Protein AF-G2QEZ2-F1 (afdb_monomer_lite)

Structure (mmCIF, N/CA/C/O backbone):
data_AF-G2QEZ2-F1
#
_entry.id   AF-G2QEZ2-F1
#
loop_
_atom_site.group_PDB
_atom_site.id
_atom_site.type_symbol
_atom_site.label_atom_id
_atom_site.label_alt_id
_atom_site.label_comp_id
_atom_site.label_asym_id
_atom_site.label_entity_id
_atom_site.label_seq_id
_atom_site.pdbx_PDB_ins_code
_atom_site.Cartn_x
_atom_site.Cartn_y
_atom_site.Cartn_z
_atom_site.occupancy
_atom_site.B_iso_or_equiv
_atom_site.auth_seq_id
_atom_site.auth_comp_id
_atom_site.auth_asym_id
_atom_site.auth_atom_id
_atom_site.pdbx_PDB_model_num
ATOM 1 N N . MET A 1 1 ? -29.108 -16.061 47.391 1.00 43.34 1 MET A N 1
ATOM 2 C CA . MET A 1 1 ? -30.111 -15.386 48.243 1.00 43.34 1 MET A CA 1
ATOM 3 C C . MET A 1 1 ? -30.944 -14.526 47.321 1.00 43.34 1 MET A C 1
ATOM 5 O O . MET A 1 1 ? -30.366 -13.922 46.434 1.00 43.34 1 MET A O 1
ATOM 9 N N . GLN A 1 2 ? -32.266 -14.633 47.407 1.00 54.19 2 GLN A N 1
ATOM 10 C CA . GLN A 1 2 ? -33.193 -14.166 46.378 1.00 54.19 2 GLN A CA 1
ATOM 11 C C . GLN A 1 2 ? -33.309 -12.636 46.415 1.00 54.19 2 GLN A C 1
ATOM 13 O O . GLN A 1 2 ? -33.721 -12.092 47.434 1.00 54.19 2 GLN A O 1
ATOM 18 N N . ASP A 1 3 ? -33.027 -11.949 45.302 1.00 60.62 3 ASP A N 1
ATOM 19 C CA . ASP A 1 3 ? -33.251 -10.496 45.131 1.00 60.62 3 ASP A CA 1
ATOM 20 C C . ASP A 1 3 ? -34.668 -10.057 45.558 1.00 60.62 3 ASP A C 1
ATOM 22 O O . ASP A 1 3 ? -34.903 -8.901 45.908 1.00 60.62 3 ASP A O 1
ATOM 26 N N . GLY A 1 4 ? -35.628 -10.990 45.531 1.00 68.69 4 GLY A N 1
ATOM 27 C CA . GLY A 1 4 ? -37.002 -10.792 45.985 1.00 68.69 4 GLY A CA 1
ATOM 28 C C . GLY A 1 4 ? -37.130 -10.430 47.468 1.00 68.69 4 GLY A C 1
ATOM 29 O O . GLY A 1 4 ? -37.924 -9.548 47.790 1.00 68.69 4 GLY A O 1
ATOM 30 N N . ASP A 1 5 ? -36.320 -11.026 48.347 1.00 79.94 5 ASP A N 1
ATOM 31 C CA . ASP A 1 5 ? -36.409 -10.790 49.797 1.00 79.94 5 ASP A CA 1
ATOM 32 C C . ASP A 1 5 ? -35.942 -9.372 50.152 1.00 79.94 5 ASP A C 1
ATOM 34 O O . ASP A 1 5 ? -36.583 -8.662 50.927 1.00 79.94 5 ASP A O 1
ATOM 38 N N . MET A 1 6 ? -34.863 -8.906 49.516 1.00 83.38 6 MET A N 1
ATOM 39 C CA . MET A 1 6 ? -34.326 -7.558 49.741 1.00 83.38 6 MET A CA 1
ATOM 40 C C . MET A 1 6 ? -35.230 -6.472 49.144 1.00 83.38 6 MET A C 1
ATOM 42 O O . MET A 1 6 ? -35.396 -5.405 49.740 1.00 83.38 6 MET A O 1
ATOM 46 N N . LYS A 1 7 ? -35.881 -6.750 48.003 1.00 82.94 7 LYS A N 1
ATOM 47 C CA . LYS A 1 7 ? -36.913 -5.868 47.430 1.00 82.94 7 LYS A CA 1
ATOM 48 C C . LYS A 1 7 ? -38.127 -5.731 48.350 1.00 82.94 7 LYS A C 1
ATOM 50 O O . LYS A 1 7 ? -38.628 -4.619 48.512 1.00 82.94 7 LYS A O 1
ATOM 55 N N . ALA A 1 8 ? -38.589 -6.833 48.945 1.00 84.56 8 ALA A N 1
ATOM 56 C CA . ALA A 1 8 ? -39.688 -6.817 49.909 1.00 84.56 8 ALA A CA 1
ATOM 57 C C . ALA A 1 8 ? -39.310 -6.007 51.158 1.00 84.56 8 ALA A C 1
ATOM 59 O O . ALA A 1 8 ? -40.037 -5.092 51.535 1.00 84.56 8 ALA A O 1
ATOM 60 N N . GLN A 1 9 ? -38.112 -6.233 51.705 1.00 85.19 9 GLN A N 1
ATOM 61 C CA . GLN A 1 9 ? -37.625 -5.503 52.876 1.00 85.19 9 GLN A CA 1
ATOM 62 C C . GLN A 1 9 ? -37.554 -3.984 52.650 1.00 85.19 9 GLN A C 1
ATOM 64 O O . GLN A 1 9 ? -37.957 -3.202 53.513 1.00 85.19 9 GLN A O 1
ATOM 69 N N . LEU A 1 10 ? -37.069 -3.550 51.481 1.00 84.38 10 LEU A N 1
ATOM 70 C CA . LEU A 1 10 ? -37.042 -2.132 51.112 1.00 84.38 10 LEU A CA 1
ATOM 71 C C . LEU A 1 10 ? -38.445 -1.538 50.966 1.00 84.38 10 LEU A C 1
ATOM 73 O O . LEU A 1 10 ? -38.650 -0.370 51.301 1.00 84.38 10 LEU A O 1
ATOM 77 N N . LYS A 1 11 ? -39.405 -2.317 50.460 1.00 85.06 11 LYS A N 1
ATOM 78 C CA . LYS A 1 11 ? -40.802 -1.892 50.348 1.00 85.06 11 LYS A CA 1
ATOM 79 C C . LYS A 1 11 ? -41.425 -1.701 51.733 1.00 85.06 11 LYS A C 1
ATOM 81 O O . LYS A 1 11 ? -41.984 -0.637 51.987 1.00 85.06 11 LYS A O 1
ATOM 86 N N . ASP A 1 12 ? -41.221 -2.647 52.643 1.00 86.19 12 ASP A N 1
ATOM 87 C CA . ASP A 1 12 ? -41.735 -2.575 54.015 1.00 86.19 12 ASP A CA 1
ATOM 88 C C . ASP A 1 12 ? -41.162 -1.371 54.775 1.00 86.19 12 ASP A C 1
ATOM 90 O O . ASP A 1 12 ? -41.881 -0.669 55.489 1.00 86.19 12 ASP A O 1
ATOM 94 N N . TRP A 1 13 ? -39.873 -1.066 54.581 1.00 85.25 13 TRP A N 1
ATOM 95 C CA . TRP A 1 13 ? -39.241 0.120 55.168 1.00 85.25 13 TRP A CA 1
ATOM 96 C C . TRP A 1 13 ? -39.758 1.437 54.588 1.00 85.25 13 TRP A C 1
ATOM 98 O O . TRP A 1 13 ? -39.823 2.430 55.317 1.00 85.25 13 TRP A O 1
ATOM 108 N N . ARG A 1 14 ? -40.134 1.459 53.302 1.00 82.81 14 ARG A N 1
ATOM 109 C CA . ARG A 1 14 ? -40.788 2.620 52.674 1.00 82.81 14 ARG A CA 1
ATOM 110 C C . ARG A 1 14 ? -42.190 2.835 53.236 1.00 82.81 14 ARG A C 1
ATOM 112 O O . ARG A 1 14 ? -42.539 3.973 53.521 1.00 82.81 14 ARG A O 1
ATOM 119 N N . GLU A 1 15 ? -42.967 1.769 53.408 1.00 83.25 15 GLU A N 1
ATOM 120 C CA . GLU A 1 15 ? -44.344 1.839 53.921 1.00 83.25 15 GLU A CA 1
ATOM 121 C C . GLU A 1 15 ? -44.393 2.163 55.422 1.00 83.25 15 GLU A C 1
ATOM 123 O O . GLU A 1 15 ? -45.260 2.912 55.869 1.00 83.25 15 GLU A O 1
ATOM 128 N N . SER A 1 16 ? -43.419 1.669 56.190 1.00 83.31 16 SER A N 1
ATOM 129 C CA . SER A 1 16 ? -43.324 1.880 57.642 1.00 83.31 16 SER A CA 1
ATOM 130 C C . SER A 1 16 ? -42.579 3.164 58.037 1.00 83.31 16 SER A C 1
ATOM 132 O O . SER A 1 16 ? -42.371 3.402 59.222 1.00 83.31 16 SER A O 1
ATOM 134 N N . ASN A 1 17 ? -42.147 3.985 57.070 1.00 80.50 17 ASN A N 1
ATOM 135 C CA . ASN A 1 17 ? -41.375 5.224 57.275 1.00 80.50 17 ASN A CA 1
ATOM 136 C C . ASN A 1 17 ? -40.032 5.069 58.023 1.00 80.50 17 ASN A C 1
ATOM 138 O O . ASN A 1 17 ? -39.441 6.058 58.444 1.00 80.50 17 ASN A O 1
ATOM 142 N N . VAL A 1 18 ? -39.488 3.853 58.122 1.00 81.94 18 VAL A N 1
ATOM 143 C CA . VAL A 1 18 ? -38.239 3.565 58.863 1.00 81.94 18 VAL A CA 1
ATOM 144 C C . VAL A 1 18 ? -36.990 3.971 58.068 1.00 81.94 18 VAL A C 1
ATOM 146 O O . VAL A 1 18 ? -35.885 4.026 58.598 1.00 81.94 18 VAL A O 1
ATOM 149 N N . LEU A 1 19 ? -37.135 4.315 56.783 1.00 77.81 19 LEU A N 1
ATOM 150 C CA . LEU A 1 19 ? -36.011 4.741 55.941 1.00 77.81 19 LEU A CA 1
ATOM 151 C C . LEU A 1 19 ? -35.242 5.961 56.470 1.00 77.81 19 LEU A C 1
ATOM 153 O O . LEU A 1 19 ? -34.079 6.120 56.095 1.00 77.81 19 LEU A O 1
ATOM 157 N N . ALA A 1 20 ? -35.864 6.808 57.295 1.00 78.00 20 ALA A N 1
ATOM 158 C CA . ALA A 1 20 ? -35.221 7.981 57.889 1.00 78.00 20 ALA A CA 1
ATOM 159 C C . ALA A 1 20 ? -34.179 7.621 58.960 1.00 78.00 20 ALA A C 1
ATOM 161 O O . ALA A 1 20 ? -33.207 8.351 59.135 1.00 78.00 20 ALA A O 1
ATOM 162 N N . GLU A 1 21 ? -34.327 6.459 59.597 1.00 81.94 21 GLU A N 1
ATOM 163 C CA . GLU A 1 21 ? -33.418 5.964 60.638 1.00 81.94 21 GLU A CA 1
ATOM 164 C C . GLU A 1 21 ? -32.119 5.380 60.057 1.00 81.94 21 GLU A C 1
ATOM 166 O O . GLU A 1 21 ? -31.117 5.210 60.756 1.00 81.94 21 GLU A O 1
ATOM 171 N N . PHE A 1 22 ? -32.105 5.060 58.759 1.00 83.75 22 PHE A N 1
ATOM 172 C CA . PHE A 1 22 ? -30.959 4.428 58.115 1.00 83.75 22 PHE A CA 1
ATOM 173 C C . PHE A 1 22 ? -30.033 5.438 57.445 1.00 83.75 22 PHE A C 1
ATOM 175 O O . PHE A 1 22 ? -30.436 6.289 56.648 1.00 83.75 22 PHE A O 1
ATOM 182 N N . SER A 1 23 ? -28.732 5.262 57.679 1.00 86.44 23 SER A N 1
ATOM 183 C CA . SER A 1 23 ? -27.712 6.026 56.970 1.00 86.44 23 SER A CA 1
ATOM 184 C C . SER A 1 23 ? -27.748 5.745 55.460 1.00 86.44 23 SER A C 1
ATOM 186 O O . SER A 1 23 ? -28.089 4.654 54.993 1.00 86.44 23 SER A O 1
ATOM 188 N N . GLN A 1 24 ? -27.356 6.743 54.667 1.00 85.62 24 GLN A N 1
ATOM 189 C CA . GLN A 1 24 ? -27.333 6.643 53.203 1.00 85.62 24 GLN A CA 1
ATOM 190 C C . GLN A 1 24 ? -26.488 5.463 52.664 1.00 85.62 24 GLN A C 1
ATOM 192 O O . GLN A 1 24 ? -26.945 4.826 51.716 1.00 85.62 24 GLN A O 1
ATOM 197 N N . PRO A 1 25 ? -25.321 5.096 53.244 1.00 88.56 25 PRO A N 1
ATOM 198 C CA . PRO A 1 25 ? -24.577 3.900 52.832 1.00 88.56 25 PRO A CA 1
ATOM 199 C C . PRO A 1 25 ? -25.342 2.591 53.029 1.00 88.56 25 PRO A C 1
ATOM 201 O O . PRO A 1 25 ? -25.312 1.734 52.151 1.00 88.56 25 PRO A O 1
ATOM 204 N N . VAL A 1 26 ? -26.068 2.444 54.143 1.00 87.88 26 VAL A N 1
ATOM 205 C CA . VAL A 1 26 ? -26.865 1.236 54.409 1.00 87.88 26 VAL A CA 1
ATOM 206 C C . VAL A 1 26 ? -27.989 1.121 53.384 1.00 87.88 26 VAL A C 1
ATOM 208 O O . VAL A 1 26 ? -28.164 0.067 52.779 1.00 87.88 26 VAL A O 1
ATOM 211 N N . ARG A 1 27 ? -28.682 2.229 53.103 1.00 86.94 27 ARG A N 1
ATOM 212 C CA . ARG A 1 27 ? -29.719 2.275 52.063 1.00 86.94 27 ARG A CA 1
ATOM 213 C C . ARG A 1 27 ? -29.167 1.910 50.683 1.00 86.94 27 ARG A C 1
ATOM 215 O O . ARG A 1 27 ? -29.794 1.134 49.974 1.00 86.94 27 ARG A O 1
ATOM 222 N N . ALA A 1 28 ? -27.981 2.408 50.329 1.00 86.81 28 ALA A N 1
ATOM 223 C CA . ALA A 1 28 ? -27.336 2.077 49.059 1.00 86.81 28 ALA A CA 1
ATOM 224 C C . ALA A 1 28 ? -26.980 0.583 48.946 1.00 86.81 28 ALA A C 1
ATOM 226 O O . ALA A 1 28 ? -27.193 -0.006 47.892 1.00 86.81 28 ALA A O 1
ATOM 227 N N . ILE A 1 29 ? -26.494 -0.048 50.021 1.00 87.62 29 ILE A N 1
ATOM 228 C CA . ILE A 1 29 ? -26.187 -1.489 50.030 1.00 87.62 29 ILE A CA 1
ATOM 229 C C . ILE A 1 29 ? -27.456 -2.323 49.835 1.00 87.62 29 ILE A C 1
ATOM 231 O O . ILE A 1 29 ? -27.451 -3.251 49.031 1.00 87.62 29 ILE A O 1
ATOM 235 N N . TYR A 1 30 ? -28.548 -1.990 50.529 1.00 87.12 30 TYR A N 1
ATOM 236 C CA . TYR A 1 30 ? -29.812 -2.712 50.365 1.00 87.12 30 TYR A CA 1
ATOM 237 C C . TYR A 1 30 ? -30.403 -2.535 48.962 1.00 87.12 30 TYR A C 1
ATOM 239 O O . TYR A 1 30 ? -30.890 -3.506 48.392 1.00 87.12 30 TYR A O 1
ATOM 247 N N . GLU A 1 31 ? -30.319 -1.336 48.375 1.00 87.19 31 GLU A N 1
ATOM 248 C CA . GLU A 1 31 ? -30.736 -1.107 46.982 1.00 87.19 31 GLU A CA 1
ATOM 249 C C . GLU A 1 31 ? -29.891 -1.934 45.998 1.00 87.19 31 GLU A C 1
ATOM 251 O O . GLU A 1 31 ? -30.452 -2.574 45.109 1.00 87.19 31 GLU A O 1
ATOM 256 N N . LEU A 1 32 ? -28.570 -2.020 46.203 1.00 86.81 32 LEU A N 1
ATOM 257 C CA . LEU A 1 32 ? -27.691 -2.863 45.384 1.00 86.81 32 LEU A CA 1
ATOM 258 C C . LEU A 1 32 ? -28.047 -4.348 45.499 1.00 86.81 32 LEU A C 1
ATOM 260 O O . LEU A 1 32 ? -28.179 -5.020 44.482 1.00 86.81 32 LEU A O 1
ATOM 264 N N . LEU A 1 33 ? -28.257 -4.856 46.715 1.00 85.38 33 LEU A N 1
ATOM 265 C CA . LEU A 1 33 ? -28.668 -6.248 46.943 1.00 85.38 33 LEU A CA 1
ATOM 266 C C . LEU A 1 33 ? -30.074 -6.552 46.406 1.00 85.38 33 LEU A C 1
ATOM 268 O O . LEU A 1 33 ? -30.391 -7.701 46.122 1.00 85.38 33 LEU A O 1
ATOM 272 N N . ALA A 1 34 ? -30.913 -5.529 46.255 1.00 83.88 34 ALA A N 1
ATOM 273 C CA . ALA A 1 34 ? -32.205 -5.617 45.590 1.00 83.88 34 ALA A CA 1
ATOM 274 C C . ALA A 1 34 ? -32.098 -5.493 44.056 1.00 83.88 34 ALA A C 1
ATOM 276 O O . ALA A 1 34 ? -33.119 -5.479 43.371 1.00 83.88 34 ALA A O 1
ATOM 277 N N . GLY A 1 35 ? -30.893 -5.385 43.493 1.00 82.81 35 GLY A N 1
ATOM 278 C CA . GLY A 1 35 ? -30.671 -5.259 42.056 1.00 82.81 35 GLY A CA 1
ATOM 279 C C . GLY A 1 35 ? -30.985 -3.877 41.483 1.00 82.81 35 GLY A C 1
ATOM 280 O O . GLY A 1 35 ? -31.282 -3.762 40.295 1.00 82.81 35 GLY A O 1
ATOM 281 N N . ASN A 1 36 ? -30.924 -2.824 42.303 1.00 84.00 36 ASN A N 1
ATOM 282 C CA . ASN A 1 36 ? -30.994 -1.430 41.873 1.00 84.00 36 ASN A CA 1
ATOM 283 C C . ASN A 1 36 ? -29.651 -0.725 42.122 1.00 84.00 36 ASN A C 1
ATOM 285 O O . ASN A 1 36 ? -29.295 -0.399 43.252 1.00 84.00 36 ASN A O 1
ATOM 289 N N . ALA A 1 37 ? -28.913 -0.448 41.047 1.00 81.44 37 ALA A N 1
ATOM 290 C CA . ALA A 1 37 ? -27.608 0.217 41.110 1.00 81.44 37 ALA A CA 1
ATOM 291 C C . ALA A 1 37 ? -27.627 1.704 40.710 1.00 81.44 37 ALA A C 1
ATOM 293 O O . ALA A 1 37 ? -26.570 2.331 40.677 1.00 81.44 37 ALA A O 1
ATOM 294 N N . GLY A 1 38 ? -28.795 2.268 40.389 1.00 81.19 38 GLY A N 1
ATOM 295 C CA . GLY A 1 38 ? -28.909 3.640 39.888 1.00 81.19 38 GLY A CA 1
ATOM 296 C C . GLY A 1 38 ? -29.245 4.648 40.984 1.00 81.19 38 GLY A C 1
ATOM 297 O O . GLY A 1 38 ? -28.376 5.315 41.554 1.00 81.19 38 GLY A O 1
ATOM 298 N N . VAL A 1 39 ? -30.540 4.783 41.264 1.00 83.75 39 VAL A N 1
ATOM 299 C CA . VAL A 1 39 ? -31.073 5.819 42.157 1.00 83.75 39 VAL A CA 1
ATOM 300 C C . VAL A 1 39 ? -31.672 5.177 43.399 1.00 83.75 39 VAL A C 1
ATOM 302 O O . VAL A 1 39 ? -32.589 4.360 43.305 1.00 83.75 39 VAL A O 1
ATOM 305 N N . CYS A 1 40 ? -31.199 5.601 44.570 1.00 82.44 40 CYS A N 1
ATOM 306 C CA . CYS A 1 40 ? -31.846 5.297 45.838 1.00 82.44 40 CYS A CA 1
ATOM 307 C C . CYS A 1 40 ? -33.008 6.279 46.030 1.00 82.44 40 CYS A C 1
ATOM 309 O O . CYS A 1 40 ? -32.796 7.482 46.213 1.00 82.44 40 CYS A O 1
ATOM 311 N N . ALA A 1 41 ? -34.243 5.780 45.944 1.00 80.44 41 ALA A N 1
ATOM 312 C CA . ALA A 1 41 ? -35.429 6.617 46.075 1.00 80.44 41 ALA A CA 1
ATOM 313 C C . ALA A 1 41 ? -35.654 7.039 47.537 1.00 80.44 41 ALA A C 1
ATOM 315 O O . ALA A 1 41 ? -35.578 6.232 48.468 1.00 80.44 41 ALA A O 1
ATOM 316 N N . GLY A 1 42 ? -35.925 8.325 47.730 1.00 80.44 42 GLY A N 1
ATOM 317 C CA . GLY A 1 42 ? -36.367 8.916 48.984 1.00 80.44 42 GLY A CA 1
ATOM 318 C C . GLY A 1 42 ? -37.891 8.973 49.114 1.00 80.44 42 GLY A C 1
ATOM 319 O O . GLY A 1 42 ? -38.628 8.596 48.201 1.00 80.44 42 GLY A O 1
ATOM 320 N N . VAL A 1 43 ? -38.364 9.490 50.248 1.00 80.62 43 VAL A N 1
ATOM 321 C CA . VAL A 1 43 ? -39.789 9.643 50.571 1.00 80.62 43 VAL A CA 1
ATOM 322 C C . VAL A 1 43 ? -40.051 11.107 50.933 1.00 80.62 43 VAL A C 1
ATOM 324 O O . VAL A 1 43 ? -39.464 11.628 51.879 1.00 80.62 43 VAL A O 1
ATOM 327 N N . LYS A 1 44 ? -40.897 11.800 50.152 1.00 72.75 44 LYS A N 1
ATOM 328 C CA . LYS A 1 44 ? -41.135 13.258 50.279 1.00 72.75 44 LYS A CA 1
ATOM 329 C C . LYS A 1 44 ? -42.487 13.640 50.906 1.00 72.75 44 LYS A C 1
ATOM 331 O O . LYS A 1 44 ? -42.575 14.706 51.521 1.00 72.75 44 LYS A O 1
ATOM 336 N N . ASN A 1 45 ? -43.501 12.775 50.796 1.00 75.62 45 ASN A N 1
ATOM 337 C CA . ASN A 1 45 ? -44.895 13.023 51.212 1.00 75.62 45 ASN A CA 1
ATOM 338 C C . ASN A 1 45 ? -45.208 12.517 52.634 1.00 75.62 45 ASN A C 1
ATOM 340 O O . ASN A 1 45 ? -46.286 11.993 52.891 1.00 75.62 45 ASN A O 1
ATOM 344 N N . VAL A 1 46 ? -44.247 12.642 53.546 1.00 77.62 46 VAL A N 1
ATOM 345 C CA . VAL A 1 46 ? -44.318 12.154 54.932 1.00 77.62 46 VAL A CA 1
ATOM 346 C C . VAL A 1 46 ? -43.945 13.283 55.899 1.00 77.62 46 VAL A C 1
ATOM 348 O O . VAL A 1 46 ? -43.382 14.289 55.443 1.00 77.62 46 VAL A O 1
ATOM 351 N N . PRO A 1 47 ? -44.271 13.167 57.205 1.00 77.38 47 PRO A N 1
ATOM 352 C CA . PRO A 1 47 ? -43.850 14.132 58.221 1.00 77.38 47 PRO A CA 1
ATOM 353 C C . PRO A 1 47 ? -42.356 14.451 58.120 1.00 77.38 47 PRO A C 1
ATOM 355 O O . PRO A 1 47 ? -41.572 13.606 57.693 1.00 77.38 47 PRO A O 1
ATOM 358 N N . ILE A 1 48 ? -41.960 15.673 58.489 1.00 72.56 48 ILE A N 1
ATOM 359 C CA . ILE A 1 48 ? -40.602 16.181 58.222 1.00 72.56 48 ILE A CA 1
ATOM 360 C C . ILE A 1 48 ? -39.502 15.306 58.842 1.00 72.56 48 ILE A C 1
ATOM 362 O O . ILE A 1 48 ? -38.432 15.181 58.260 1.00 72.56 48 ILE A O 1
ATOM 366 N N . GLU A 1 49 ? -39.807 14.659 59.967 1.00 73.75 49 GLU A N 1
ATOM 367 C CA . GLU A 1 49 ? -38.957 13.693 60.675 1.00 73.75 49 GLU A CA 1
ATOM 368 C C . GLU A 1 49 ? -38.686 12.412 59.870 1.00 73.75 49 GLU A C 1
ATOM 370 O O . GLU A 1 49 ? -37.619 11.825 59.985 1.00 73.75 49 GLU A O 1
ATOM 375 N N . ASN A 1 50 ? -39.614 12.031 58.990 1.00 79.31 50 ASN A N 1
ATOM 376 C CA . ASN A 1 50 ? -39.543 10.825 58.169 1.00 79.31 50 ASN A CA 1
ATOM 377 C C . ASN A 1 50 ? -39.141 11.123 56.718 1.00 79.31 50 ASN A C 1
ATOM 379 O O . ASN A 1 50 ? -39.088 10.217 55.882 1.00 79.31 50 ASN A O 1
ATOM 383 N N . ARG A 1 51 ? -38.908 12.398 56.374 1.00 79.19 51 ARG A N 1
ATOM 384 C CA . ARG A 1 51 ? -38.558 12.799 55.011 1.00 79.19 51 ARG A CA 1
ATOM 385 C C . ARG A 1 51 ? -37.123 12.398 54.713 1.00 79.19 51 ARG A C 1
ATOM 387 O O . ARG A 1 51 ? -36.199 12.736 55.444 1.00 79.19 51 ARG A O 1
ATOM 394 N N . VAL A 1 52 ? -36.940 11.746 53.572 1.00 82.62 52 VAL A N 1
ATOM 395 C CA . VAL A 1 52 ? -35.627 11.283 53.138 1.00 82.62 52 VAL A CA 1
ATOM 396 C C . VAL A 1 52 ? -35.394 11.659 51.689 1.00 82.62 52 VAL A C 1
ATOM 398 O O . VAL A 1 52 ? -36.243 11.404 50.835 1.00 82.62 52 VAL A O 1
ATOM 401 N N . ASP A 1 53 ? -34.227 12.227 51.400 1.00 83.19 53 ASP A N 1
ATOM 402 C CA . ASP A 1 53 ? -33.862 12.610 50.042 1.00 83.19 53 ASP A CA 1
ATOM 403 C C . ASP A 1 53 ? -33.472 11.403 49.178 1.00 83.19 53 ASP A C 1
ATOM 405 O O . ASP A 1 53 ? -32.919 10.396 49.650 1.00 83.19 53 ASP A O 1
ATOM 409 N N . SER A 1 54 ? -33.778 11.525 47.885 1.00 86.19 54 SER A N 1
ATOM 410 C CA . SER A 1 54 ? -33.282 10.623 46.847 1.00 86.19 54 SER A CA 1
ATOM 411 C C . SER A 1 54 ? -31.863 11.021 46.460 1.00 86.19 54 SER A C 1
ATOM 413 O O . SER A 1 54 ? -31.557 12.210 46.383 1.00 86.19 54 SER A O 1
ATOM 415 N N . PHE A 1 55 ? -31.019 10.043 46.149 1.00 85.88 55 PHE A N 1
ATOM 416 C CA . PHE A 1 55 ? -29.686 10.306 45.611 1.00 85.88 55 PHE A CA 1
ATOM 417 C C . PHE A 1 55 ? -29.269 9.225 44.613 1.00 85.88 55 PHE A C 1
ATOM 419 O O . PHE A 1 55 ? -29.652 8.059 44.740 1.00 85.88 55 PHE A O 1
ATOM 426 N N . THR A 1 56 ? -28.458 9.610 43.631 1.00 86.25 56 THR A N 1
ATOM 427 C CA . THR A 1 56 ? -27.790 8.669 42.725 1.00 86.25 56 THR A CA 1
ATOM 428 C C . THR A 1 56 ? -26.574 8.075 43.428 1.00 86.25 56 THR A C 1
ATOM 430 O O . THR A 1 56 ? -25.770 8.810 44.011 1.00 86.25 56 THR A O 1
ATOM 433 N N . ILE A 1 57 ? -26.430 6.749 43.388 1.00 86.31 57 ILE A N 1
ATOM 434 C CA . ILE A 1 57 ? -25.355 6.036 44.096 1.00 86.31 57 ILE A CA 1
ATOM 435 C C . ILE A 1 57 ? -23.978 6.500 43.591 1.00 86.31 57 ILE A C 1
ATOM 437 O O . ILE A 1 57 ? -23.094 6.789 44.398 1.00 86.31 57 ILE A O 1
ATOM 441 N N . SER A 1 58 ? -23.810 6.657 42.276 1.00 87.19 58 SER A N 1
ATOM 442 C CA . SER A 1 58 ? -22.552 7.104 41.666 1.00 87.19 58 SER A CA 1
ATOM 443 C C . SER A 1 58 ? -22.121 8.492 42.147 1.00 87.19 58 SER A C 1
ATOM 445 O O . SER A 1 58 ? -21.011 8.654 42.654 1.00 87.19 58 SER A O 1
ATOM 447 N N . GLN A 1 59 ? -23.020 9.476 42.077 1.00 86.69 59 GLN A N 1
ATOM 448 C CA . GLN A 1 59 ? -22.753 10.855 42.492 1.00 86.69 59 GLN A CA 1
ATOM 449 C C . GLN A 1 59 ? -22.483 10.959 43.994 1.00 86.69 59 GLN A C 1
ATOM 451 O O . GLN A 1 59 ? -21.569 11.667 44.416 1.00 86.69 59 GLN A O 1
ATOM 456 N N . ARG A 1 60 ? -23.249 10.231 44.820 1.00 87.38 60 ARG A N 1
ATOM 457 C CA . ARG A 1 60 ? -23.119 10.318 46.278 1.00 87.38 60 ARG A CA 1
ATOM 458 C C . ARG A 1 60 ? -21.781 9.788 46.788 1.00 87.38 60 ARG A C 1
ATOM 460 O O . ARG A 1 60 ? -21.236 10.360 47.731 1.00 87.38 60 ARG A O 1
ATOM 467 N N . PHE A 1 61 ? -21.270 8.717 46.184 1.00 88.69 61 PHE A N 1
ATOM 468 C CA . PHE A 1 61 ? -20.008 8.088 46.583 1.00 88.69 61 PHE A CA 1
ATOM 469 C C . PHE A 1 61 ? -18.819 8.477 45.694 1.00 88.69 61 PHE A C 1
ATOM 471 O O . PHE A 1 61 ? -17.729 7.941 45.879 1.00 88.69 61 PHE A O 1
ATOM 478 N N . GLY A 1 62 ? -19.006 9.408 44.749 1.00 87.25 62 GLY A N 1
ATOM 479 C CA . GLY A 1 62 ? -17.947 9.862 43.845 1.00 87.25 62 GLY A CA 1
ATOM 480 C C . GLY A 1 62 ? -17.376 8.732 42.986 1.00 87.25 62 GLY A C 1
ATOM 481 O O . GLY A 1 62 ? -16.162 8.640 42.802 1.00 87.25 62 GLY A O 1
ATOM 482 N N . LEU A 1 63 ? -18.236 7.822 42.525 1.00 90.06 63 LEU A N 1
ATOM 483 C CA . LEU A 1 63 ? -17.826 6.706 41.682 1.00 90.06 63 LEU A CA 1
ATOM 484 C C . LEU A 1 63 ? -17.582 7.200 40.258 1.00 90.06 63 LEU A C 1
ATOM 486 O O . LEU A 1 63 ? -18.378 7.959 39.709 1.00 90.06 63 LEU A O 1
ATOM 490 N N . ASP A 1 64 ? -16.494 6.730 39.651 1.00 89.12 64 ASP A N 1
ATOM 491 C CA . ASP A 1 64 ? -16.301 6.887 38.216 1.00 89.12 64 ASP A CA 1
ATOM 492 C C . ASP A 1 64 ? -17.316 6.027 37.444 1.00 89.12 64 ASP A C 1
ATOM 494 O O . ASP A 1 64 ? -17.959 5.116 37.984 1.00 89.12 64 ASP A O 1
ATOM 498 N N . TRP A 1 65 ? -17.464 6.314 36.152 1.00 90.62 65 TRP A N 1
ATOM 499 C CA . TRP A 1 65 ? -18.418 5.600 35.306 1.00 90.62 65 TRP A CA 1
ATOM 500 C C . TRP A 1 65 ? -18.135 4.089 35.263 1.00 90.62 65 TRP A C 1
ATOM 502 O O . TRP A 1 65 ? -19.072 3.301 35.192 1.00 90.62 65 TRP A O 1
ATOM 512 N N . MET A 1 66 ? -16.865 3.670 35.364 1.00 90.25 66 MET A N 1
ATOM 513 C CA . MET A 1 66 ? -16.477 2.255 35.367 1.00 90.25 66 MET A CA 1
ATOM 514 C C . MET A 1 66 ? -16.950 1.537 36.629 1.00 90.25 66 MET A C 1
ATOM 516 O O . MET A 1 66 ? -17.481 0.431 36.538 1.00 90.25 66 MET A O 1
ATOM 520 N N . ARG A 1 67 ? -16.796 2.151 37.808 1.00 90.88 67 ARG A N 1
ATOM 521 C CA . ARG A 1 67 ? -17.324 1.606 39.065 1.00 90.88 67 ARG A CA 1
ATOM 522 C C . ARG A 1 67 ? -18.846 1.603 39.052 1.00 90.88 67 ARG A C 1
ATOM 524 O O . ARG A 1 67 ? -19.431 0.604 39.457 1.00 90.88 67 ARG A O 1
ATOM 531 N N . SER A 1 68 ? -19.481 2.661 38.543 1.00 89.56 68 SER A N 1
ATOM 532 C CA . SER A 1 68 ? -20.944 2.710 38.409 1.00 89.56 68 SER A CA 1
ATOM 533 C C . SER A 1 68 ? -21.478 1.626 37.455 1.00 89.56 68 SER A C 1
ATOM 535 O O . SER A 1 68 ? -22.439 0.920 37.772 1.00 89.56 68 SER A O 1
ATOM 537 N N . PHE A 1 69 ? -20.813 1.408 36.319 1.00 89.44 69 PHE A N 1
ATOM 538 C CA . PHE A 1 69 ? -21.113 0.303 35.407 1.00 89.44 69 PHE A CA 1
ATOM 539 C C . PHE A 1 69 ? -20.878 -1.061 36.070 1.00 89.44 69 PHE A C 1
ATOM 541 O O . PHE A 1 69 ? -21.711 -1.959 35.954 1.00 89.44 69 PHE A O 1
ATOM 548 N N . GLY A 1 70 ? -19.785 -1.206 36.824 1.00 88.50 70 GLY A N 1
ATOM 549 C CA . GLY A 1 70 ? -19.479 -2.412 37.589 1.00 88.50 70 GLY A CA 1
ATOM 550 C C . GLY A 1 70 ? -20.602 -2.790 38.554 1.00 88.50 70 GLY A C 1
ATOM 551 O O . GLY A 1 70 ? -20.964 -3.960 38.632 1.00 88.50 70 GLY A O 1
ATOM 552 N N . LEU A 1 71 ? -21.229 -1.814 39.220 1.00 88.19 71 LEU A N 1
ATOM 553 C CA . LEU A 1 71 ? -22.383 -2.085 40.082 1.00 88.19 71 LEU A CA 1
ATOM 554 C C . LEU A 1 71 ? -23.539 -2.738 39.309 1.00 88.19 71 LEU A C 1
ATOM 556 O O . LEU A 1 71 ? -24.161 -3.667 39.816 1.00 88.19 71 LEU A O 1
ATOM 560 N N . ARG A 1 72 ? -23.787 -2.329 38.061 1.00 87.06 72 ARG A N 1
ATOM 561 C CA . ARG A 1 72 ? -24.813 -2.954 37.209 1.00 87.06 72 ARG A CA 1
ATOM 562 C C . ARG A 1 72 ? -24.409 -4.353 36.752 1.00 87.06 72 ARG A C 1
ATOM 564 O O . ARG A 1 72 ? -25.198 -5.293 36.812 1.00 87.06 72 ARG A O 1
ATOM 571 N N . LEU A 1 73 ? -23.148 -4.515 36.369 1.00 86.50 73 LEU A N 1
ATOM 572 C CA . LEU A 1 73 ? -22.625 -5.805 35.934 1.00 86.50 73 LEU A CA 1
ATOM 573 C C . LEU A 1 73 ? -22.635 -6.870 37.042 1.00 86.50 73 LEU A C 1
ATOM 575 O O . LEU A 1 73 ? -22.773 -8.047 36.737 1.00 86.50 73 LEU A O 1
ATOM 579 N N . PHE A 1 74 ? -22.452 -6.482 38.306 1.00 85.00 74 PHE A N 1
ATOM 580 C CA . PHE A 1 74 ? -22.373 -7.440 39.414 1.00 85.00 74 PHE A CA 1
ATOM 581 C C . PHE A 1 74 ? -23.675 -7.595 40.193 1.00 85.00 74 PHE A C 1
ATOM 583 O O . PHE A 1 74 ? -23.933 -8.686 40.694 1.00 85.00 74 PHE A O 1
ATOM 590 N N . TYR A 1 75 ? -24.476 -6.532 40.308 1.00 83.06 75 TYR A N 1
ATOM 591 C CA . TYR A 1 75 ? -25.652 -6.532 41.180 1.00 83.06 75 TYR A CA 1
ATOM 592 C C . TYR A 1 75 ? -26.983 -6.443 40.434 1.00 83.06 75 TYR A C 1
ATOM 594 O O . TYR A 1 75 ? -27.992 -6.838 41.001 1.00 83.06 75 TYR A O 1
ATOM 602 N N . THR A 1 76 ? -27.029 -5.951 39.189 1.00 77.75 76 THR A N 1
ATOM 603 C CA . THR A 1 76 ? -28.311 -5.810 38.463 1.00 77.75 76 THR A CA 1
ATOM 604 C C . THR A 1 76 ? -28.558 -6.904 37.431 1.00 77.75 76 THR A C 1
ATOM 606 O O . THR A 1 76 ? -29.704 -7.141 37.058 1.00 77.75 76 THR A O 1
ATOM 609 N N . THR A 1 77 ? -27.516 -7.588 36.952 1.00 69.38 77 THR A N 1
ATOM 610 C CA . THR A 1 77 ? -27.694 -8.802 36.142 1.00 69.38 77 THR A CA 1
ATOM 611 C C . THR A 1 77 ? -28.051 -9.977 37.045 1.00 69.38 77 THR A C 1
ATOM 613 O O . THR A 1 77 ? -27.426 -10.148 38.088 1.00 69.38 77 THR A O 1
ATOM 616 N N . GLY A 1 78 ? -29.033 -10.789 36.641 1.00 67.00 78 GLY A N 1
ATOM 617 C CA . GLY A 1 78 ? -29.462 -11.969 37.400 1.00 67.00 78 GLY A CA 1
ATOM 618 C C . GLY A 1 78 ? -28.378 -13.052 37.538 1.00 67.00 78 GLY A C 1
ATOM 619 O O . GLY A 1 78 ? -27.200 -12.828 37.280 1.00 67.00 78 GLY A O 1
ATOM 620 N N . ALA A 1 79 ? -28.781 -14.276 37.902 1.00 63.94 79 ALA A N 1
ATOM 621 C CA . ALA A 1 79 ? -27.868 -15.389 38.217 1.00 63.94 79 ALA A CA 1
ATOM 622 C C . ALA A 1 79 ? -26.809 -15.710 37.135 1.00 63.94 79 ALA A C 1
ATOM 624 O O . ALA A 1 79 ? -25.773 -16.299 37.444 1.00 63.94 79 ALA A O 1
ATOM 625 N N . THR A 1 80 ? -27.045 -15.317 35.881 1.00 64.50 80 THR A N 1
ATOM 626 C CA . THR A 1 80 ? -26.048 -15.325 34.808 1.00 64.50 80 THR A CA 1
ATOM 627 C C . THR A 1 80 ? -25.733 -13.895 34.386 1.00 64.50 80 THR A C 1
ATOM 629 O O . THR A 1 80 ? -26.605 -13.197 33.867 1.00 64.50 80 THR A O 1
ATOM 632 N N . ALA A 1 81 ? -24.482 -13.471 34.566 1.00 66.88 81 ALA A N 1
ATOM 633 C CA . ALA A 1 81 ? -24.031 -12.153 34.140 1.00 66.88 81 ALA A CA 1
ATOM 634 C C . ALA A 1 81 ? -24.145 -12.011 32.612 1.00 66.88 81 ALA A C 1
ATOM 636 O O . ALA A 1 81 ? -23.385 -12.628 31.861 1.00 66.88 81 ALA A O 1
ATOM 637 N N . ASN A 1 82 ? -25.087 -11.186 32.149 1.00 81.69 82 ASN A N 1
ATOM 638 C CA . ASN A 1 82 ? -25.192 -10.791 30.751 1.00 81.69 82 ASN A CA 1
ATOM 639 C C . ASN A 1 82 ? -24.650 -9.368 30.581 1.00 81.69 82 ASN A C 1
ATOM 641 O O . ASN A 1 82 ? -25.325 -8.379 30.866 1.00 81.69 82 ASN A O 1
ATOM 645 N N . VAL A 1 83 ? -23.420 -9.269 30.075 1.00 85.19 83 VAL A N 1
ATOM 646 C CA . VAL A 1 83 ? -22.741 -7.985 29.842 1.00 85.19 83 VAL A CA 1
ATOM 647 C C . VAL A 1 83 ? -23.572 -7.070 28.931 1.00 85.19 83 VAL A C 1
ATOM 649 O O . VAL A 1 83 ? -23.640 -5.869 29.173 1.00 85.19 83 VAL A O 1
ATOM 652 N N . ALA A 1 84 ? -24.255 -7.620 27.921 1.00 85.00 84 ALA A N 1
ATOM 653 C CA . ALA A 1 84 ? -25.058 -6.825 26.991 1.00 85.00 84 ALA A CA 1
ATOM 654 C C . ALA A 1 84 ? -26.317 -6.230 27.647 1.00 85.00 84 ALA A C 1
ATOM 656 O O . ALA A 1 84 ? -26.784 -5.164 27.251 1.00 85.00 84 ALA A O 1
ATOM 657 N N . GLU A 1 85 ? -26.885 -6.890 28.657 1.00 84.75 85 GLU A N 1
ATOM 658 C CA . GLU A 1 85 ? -27.988 -6.329 29.450 1.00 84.75 85 GLU A CA 1
ATOM 659 C C . GLU A 1 85 ? -27.496 -5.238 30.399 1.00 84.75 85 GLU A C 1
ATOM 661 O O . GLU A 1 85 ? -28.118 -4.181 30.471 1.00 84.75 85 GLU A O 1
ATOM 666 N N . ALA A 1 86 ? -26.349 -5.442 31.055 1.00 87.44 86 ALA A N 1
ATOM 667 C CA . ALA A 1 86 ? -25.749 -4.429 31.923 1.00 87.44 86 ALA A CA 1
ATOM 668 C C . ALA A 1 86 ? -25.435 -3.130 31.161 1.00 87.44 86 ALA A C 1
ATOM 670 O O . ALA A 1 86 ? -25.706 -2.037 31.659 1.00 87.44 86 ALA A O 1
ATOM 671 N N . VAL A 1 87 ? -24.913 -3.239 29.933 1.00 89.25 87 VAL A N 1
ATOM 672 C CA . VAL A 1 87 ? -24.650 -2.078 29.067 1.00 89.25 87 VAL A CA 1
ATOM 673 C C . VAL A 1 87 ? -25.945 -1.366 28.686 1.00 89.25 87 VAL A C 1
ATOM 675 O O . VAL A 1 87 ? -26.021 -0.151 28.845 1.00 89.25 87 VAL A O 1
ATOM 678 N N . ARG A 1 88 ? -26.981 -2.096 28.250 1.00 87.94 88 ARG A N 1
ATOM 679 C CA . ARG A 1 88 ? -28.281 -1.496 27.899 1.00 87.94 88 ARG A CA 1
ATOM 680 C C . ARG A 1 88 ? -28.959 -0.834 29.099 1.00 87.94 88 ARG A C 1
ATOM 682 O O . ARG A 1 88 ? -29.540 0.235 28.953 1.00 87.94 88 ARG A O 1
ATOM 689 N N . SER A 1 89 ? -28.829 -1.416 30.292 1.00 87.62 89 SER A N 1
ATOM 690 C CA . SER A 1 89 ? -29.309 -0.799 31.532 1.00 87.62 89 SER A CA 1
ATOM 691 C C . SER A 1 89 ? -28.568 0.500 31.851 1.00 87.62 89 SER A C 1
ATOM 693 O O . SER A 1 89 ? -29.207 1.471 32.239 1.00 87.62 89 SER A O 1
ATOM 695 N N . PHE A 1 90 ? -27.241 0.537 31.694 1.00 88.62 90 PHE A N 1
ATOM 696 C CA . PHE A 1 90 ? -26.465 1.763 31.907 1.00 88.62 90 PHE A CA 1
ATOM 697 C C . PHE A 1 90 ? -26.801 2.829 30.856 1.00 88.62 90 PHE A C 1
ATOM 699 O O . PHE A 1 90 ? -26.947 3.996 31.197 1.00 88.62 90 PHE A O 1
ATOM 706 N N . GLN A 1 91 ? -27.001 2.429 29.597 1.00 88.31 91 GLN A N 1
ATOM 707 C CA . GLN A 1 91 ? -27.430 3.331 28.529 1.00 88.31 91 GLN A CA 1
ATOM 708 C C . GLN A 1 91 ? -28.807 3.950 28.820 1.00 88.31 91 GLN A C 1
ATOM 710 O O . GLN A 1 91 ? -28.959 5.160 28.699 1.00 88.31 91 GLN A O 1
ATOM 715 N N . ALA A 1 92 ? -29.778 3.156 29.279 1.00 88.19 92 ALA A N 1
ATOM 716 C CA . ALA A 1 92 ? -31.093 3.666 29.669 1.00 88.19 92 ALA A CA 1
ATOM 717 C C . ALA A 1 92 ? -31.021 4.654 30.849 1.00 88.19 92 ALA A C 1
ATOM 719 O O . ALA A 1 92 ? -31.808 5.595 30.916 1.00 88.19 92 ALA A O 1
ATOM 720 N N . ASP A 1 93 ? -30.080 4.462 31.778 1.00 87.00 93 ASP A N 1
ATOM 721 C CA . ASP A 1 93 ? -29.850 5.411 32.871 1.00 87.00 93 ASP A CA 1
ATOM 722 C C . ASP A 1 93 ? -29.215 6.724 32.382 1.00 87.00 93 ASP A C 1
ATOM 724 O O . ASP A 1 93 ? -29.546 7.783 32.916 1.00 87.00 93 ASP A O 1
ATOM 728 N N . ILE A 1 94 ? -28.358 6.677 31.356 1.00 88.19 94 ILE A N 1
ATOM 729 C CA . ILE A 1 94 ? -27.825 7.879 30.693 1.00 88.19 94 ILE A CA 1
ATOM 730 C C . ILE A 1 94 ? -28.949 8.637 29.978 1.00 88.19 94 ILE A C 1
ATOM 732 O O . ILE A 1 94 ? -29.092 9.839 30.165 1.00 88.19 94 ILE A O 1
ATOM 736 N N . GLU A 1 95 ? -29.793 7.939 29.213 1.00 88.06 95 GLU A N 1
ATOM 737 C CA . GLU A 1 95 ? -30.933 8.539 28.497 1.00 88.06 95 GLU A CA 1
ATOM 738 C C . GLU A 1 95 ? -31.968 9.176 29.443 1.00 88.06 95 GLU A C 1
ATOM 740 O O . GLU A 1 95 ? -32.706 10.076 29.050 1.00 88.06 95 GLU A O 1
ATOM 745 N N . GLN A 1 96 ? -32.027 8.714 30.695 1.00 86.94 96 GLN A N 1
ATOM 746 C CA . GLN A 1 96 ? -32.894 9.250 31.747 1.00 86.94 96 GLN A CA 1
ATOM 747 C C . GLN A 1 96 ? -32.214 10.330 32.608 1.00 86.94 96 GLN A C 1
ATOM 749 O O . GLN A 1 96 ? -32.737 10.655 33.676 1.00 86.94 96 GLN A O 1
ATOM 754 N N . ASP A 1 97 ? -31.051 10.849 32.194 1.00 83.38 97 ASP A N 1
ATOM 755 C CA . ASP A 1 97 ? -30.238 11.834 32.926 1.00 83.38 97 ASP A CA 1
ATOM 756 C C . ASP A 1 97 ? -29.865 11.401 34.362 1.00 83.38 97 ASP A C 1
ATOM 758 O O . ASP A 1 97 ? -29.598 12.224 35.244 1.00 83.38 97 ASP A O 1
ATOM 762 N N . LYS A 1 98 ? -29.838 10.090 34.637 1.00 82.19 98 LYS A N 1
ATOM 763 C CA . LYS A 1 98 ? -29.435 9.549 35.947 1.00 82.19 98 LYS A CA 1
ATOM 764 C C . LYS A 1 98 ? -27.923 9.408 36.066 1.00 82.19 98 LYS A C 1
ATOM 766 O O . LYS A 1 98 ? -27.391 9.515 37.170 1.00 82.19 98 LYS A O 1
ATOM 771 N N . GLU A 1 99 ? -27.248 9.158 34.949 1.00 86.06 99 GLU A N 1
ATOM 772 C CA . GLU A 1 99 ? -25.794 9.038 34.842 1.00 86.06 99 GLU A CA 1
ATOM 773 C C . GLU A 1 99 ? -25.283 9.907 33.685 1.00 86.06 99 GLU A C 1
ATOM 775 O O . GLU A 1 99 ? -25.951 10.005 32.658 1.00 86.06 99 GLU A O 1
ATOM 780 N N . PRO A 1 100 ? -24.101 10.529 33.809 1.00 85.25 100 PRO A N 1
ATOM 781 C CA . PRO A 1 100 ? -23.497 11.259 32.700 1.00 85.25 100 PRO A CA 1
ATOM 782 C C . PRO A 1 100 ? -22.991 10.300 31.613 1.00 85.25 100 PRO A C 1
ATOM 784 O O . PRO A 1 100 ? -22.471 9.225 31.928 1.00 85.25 100 PRO A O 1
ATOM 787 N N . GLU A 1 101 ? -23.069 10.705 30.338 1.00 85.31 101 GLU A N 1
ATOM 788 C CA . GLU A 1 101 ? -22.464 9.925 29.255 1.00 85.31 101 GLU A CA 1
ATOM 789 C C . GLU A 1 101 ? -20.927 9.928 29.383 1.00 85.31 101 GLU A C 1
ATOM 791 O O . GLU A 1 101 ? -20.311 10.998 29.429 1.00 85.31 101 GLU A O 1
ATOM 796 N N . PRO A 1 102 ? -20.277 8.750 29.435 1.00 86.25 102 PRO A N 1
ATOM 797 C CA . PRO A 1 102 ? -18.825 8.677 29.469 1.00 86.25 102 PRO A CA 1
ATOM 798 C C . PRO A 1 102 ? -18.212 9.093 28.130 1.00 86.25 102 PRO A C 1
ATOM 800 O O . PRO A 1 102 ? -18.427 8.434 27.111 1.00 86.25 102 PRO A O 1
ATOM 803 N N . ASP A 1 103 ? -17.345 10.104 28.152 1.00 80.62 103 ASP A N 1
ATOM 804 C CA . ASP A 1 103 ? -16.450 10.421 27.034 1.00 80.62 103 ASP A CA 1
ATOM 805 C C . ASP A 1 103 ? -15.263 9.438 27.022 1.00 80.62 103 ASP A C 1
ATOM 807 O O . ASP A 1 103 ? -14.164 9.713 27.510 1.00 80.62 103 ASP A O 1
ATOM 811 N N . SER A 1 104 ? -15.520 8.202 26.587 1.00 81.38 104 SER A N 1
ATOM 812 C CA . SER A 1 104 ? -14.522 7.132 26.566 1.00 81.38 104 SER A CA 1
ATOM 813 C C . SER A 1 104 ? -14.711 6.188 25.385 1.00 81.38 104 SER A C 1
ATOM 815 O O . SER A 1 104 ? -15.788 5.628 25.184 1.00 81.38 104 SER A O 1
ATOM 817 N N . ALA A 1 105 ? -13.619 5.886 24.676 1.00 73.88 105 ALA A N 1
ATOM 818 C CA . ALA A 1 105 ? -13.608 4.870 23.621 1.00 73.88 105 ALA A CA 1
ATOM 819 C C . ALA A 1 105 ? -14.038 3.479 24.129 1.00 73.88 105 ALA A C 1
ATOM 821 O O . ALA A 1 105 ? -14.635 2.703 23.385 1.00 73.88 105 ALA A O 1
ATOM 822 N N . LEU A 1 106 ? -13.778 3.162 25.406 1.00 81.44 106 LEU A N 1
ATOM 823 C CA . LEU A 1 106 ? -14.225 1.909 26.023 1.00 81.44 106 LEU A CA 1
ATOM 824 C C . LEU A 1 106 ? -15.751 1.838 26.122 1.00 81.44 106 LEU A C 1
ATOM 826 O O . LEU A 1 106 ? -16.327 0.773 25.909 1.00 81.44 106 LEU A O 1
ATOM 830 N N . TRP A 1 107 ? -16.405 2.964 26.409 1.00 84.19 107 TRP A N 1
ATOM 831 C CA . TRP A 1 107 ? -17.860 3.034 26.448 1.00 84.19 107 TRP A CA 1
ATOM 832 C C . TRP A 1 107 ? -18.456 2.846 25.051 1.00 84.19 107 TRP A C 1
ATOM 834 O O . TRP A 1 107 ? -19.363 2.033 24.886 1.00 84.19 107 TRP A O 1
ATOM 844 N N . SER A 1 108 ? -17.890 3.485 24.023 1.00 77.56 108 SER A N 1
ATOM 845 C CA . SER A 1 108 ? -18.298 3.256 22.629 1.00 77.56 108 SER A CA 1
ATOM 846 C C . SER A 1 108 ? -18.149 1.790 22.206 1.00 77.56 108 SER A C 1
ATOM 848 O O . SER A 1 108 ? -19.036 1.251 21.549 1.00 77.56 108 SER A O 1
ATOM 850 N N . LEU A 1 109 ? -17.082 1.105 22.639 1.00 77.50 109 LEU A N 1
ATOM 851 C CA . LEU A 1 109 ? -16.898 -0.331 22.393 1.00 77.50 109 LEU A CA 1
ATOM 852 C C . LEU A 1 109 ? -17.932 -1.199 23.121 1.00 77.50 109 LEU A C 1
ATOM 854 O O . LEU A 1 109 ? -18.424 -2.167 22.543 1.00 77.50 109 LEU A O 1
ATOM 858 N N . LEU A 1 110 ? -18.273 -0.871 24.369 1.00 83.00 110 LEU A N 1
ATOM 859 C CA . LEU A 1 110 ? -19.308 -1.580 25.126 1.00 83.00 110 LEU A CA 1
ATOM 860 C C . LEU A 1 110 ? -20.691 -1.390 24.494 1.00 83.00 110 LEU A C 1
ATOM 862 O O . LEU A 1 110 ? -21.403 -2.379 24.311 1.00 83.00 110 LEU A O 1
ATOM 866 N N . LYS A 1 111 ? -21.037 -0.156 24.096 1.00 80.56 111 LYS A N 1
ATOM 867 C CA . LYS A 1 111 ? -22.251 0.149 23.322 1.00 80.56 111 LYS A CA 1
ATOM 868 C C . LYS A 1 111 ? -22.295 -0.682 22.042 1.00 80.56 111 LYS A C 1
ATOM 870 O O . LYS A 1 111 ? -23.290 -1.354 21.787 1.00 80.56 111 LYS A O 1
ATOM 875 N N . ALA A 1 112 ? -21.190 -0.725 21.298 1.00 75.88 112 ALA A N 1
ATOM 876 C CA . ALA A 1 112 ? -21.106 -1.507 20.072 1.00 75.88 112 ALA A CA 1
ATOM 877 C C . ALA A 1 112 ? -21.225 -3.017 20.303 1.00 75.88 112 ALA A C 1
ATOM 879 O O . ALA A 1 112 ? -21.879 -3.712 19.529 1.00 75.88 112 ALA A O 1
ATOM 880 N N . PHE A 1 113 ? -20.650 -3.537 21.388 1.00 79.06 113 PHE A N 1
ATOM 881 C CA . PHE A 1 113 ? -20.805 -4.938 21.773 1.00 79.06 113 PHE A CA 1
ATOM 882 C C . PHE A 1 113 ? -22.261 -5.288 22.112 1.00 79.06 113 PHE A C 1
ATOM 884 O O . PHE A 1 113 ? -22.755 -6.331 21.686 1.00 79.06 113 PHE A O 1
ATOM 891 N N . ALA A 1 114 ? -22.947 -4.431 22.872 1.00 82.62 114 ALA A N 1
ATOM 892 C CA . ALA A 1 114 ? -24.297 -4.701 23.360 1.00 82.62 114 ALA A CA 1
ATOM 893 C C . ALA A 1 114 ? -25.384 -4.475 22.301 1.00 82.62 114 ALA A C 1
ATOM 895 O O . ALA A 1 114 ? -26.305 -5.285 22.196 1.00 82.62 114 ALA A O 1
ATOM 896 N N . ASN A 1 115 ? -25.261 -3.401 21.519 1.00 78.25 115 ASN A N 1
ATOM 897 C CA . ASN A 1 115 ? -26.248 -3.004 20.512 1.00 78.25 115 ASN A CA 1
ATOM 898 C C . ASN A 1 115 ? -25.935 -3.576 19.126 1.00 78.25 115 ASN A C 1
ATOM 900 O O . ASN A 1 115 ? -26.773 -3.505 18.238 1.00 78.25 115 ASN A O 1
ATOM 904 N N . GLN A 1 116 ? -24.742 -4.155 18.937 1.00 71.00 116 GLN A N 1
ATOM 905 C CA . GLN A 1 116 ? -24.230 -4.605 17.635 1.00 71.00 116 GLN A CA 1
ATOM 906 C C . GLN A 1 116 ? -24.097 -3.467 16.601 1.00 71.00 116 GLN A C 1
ATOM 908 O O . GLN A 1 116 ? -23.990 -3.720 15.402 1.00 71.00 116 GLN A O 1
ATOM 913 N N . GLU A 1 117 ? -24.050 -2.215 17.065 1.00 64.44 117 GLU A N 1
ATOM 914 C CA . GLU A 1 117 ? -23.911 -1.004 16.252 1.00 64.44 117 GLU A CA 1
ATOM 915 C C . GLU A 1 117 ? -22.534 -0.373 16.480 1.00 64.44 117 GLU A C 1
ATOM 917 O O . GLU A 1 117 ? -22.202 0.046 17.585 1.00 64.44 117 GLU A O 1
ATOM 922 N N . PHE A 1 118 ? -21.704 -0.308 15.439 1.00 61.47 118 PHE A N 1
ATOM 923 C CA . PHE A 1 118 ? -20.333 0.195 15.550 1.00 61.47 118 PHE A CA 1
ATOM 924 C C . PHE A 1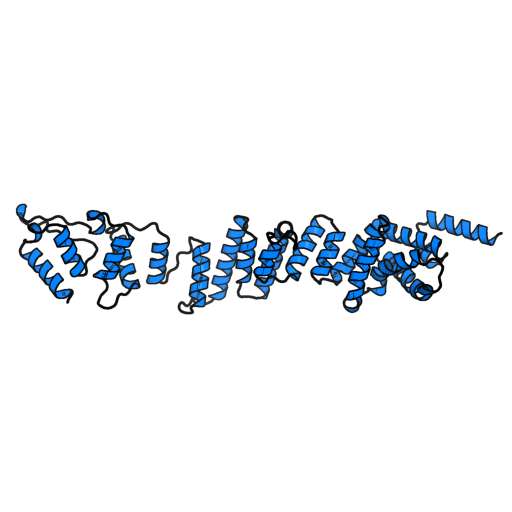 118 ? -20.257 1.683 15.213 1.00 61.47 118 PHE A C 1
ATOM 926 O O . PHE A 1 118 ? -20.649 2.091 14.120 1.00 61.47 118 PHE A O 1
ATOM 933 N N . ASP A 1 119 ? -19.708 2.477 16.135 1.00 55.97 119 ASP A N 1
ATOM 934 C CA . ASP A 1 119 ? -19.296 3.852 15.856 1.00 55.97 119 ASP A CA 1
ATOM 935 C C . ASP A 1 119 ? -17.956 3.850 15.094 1.00 55.97 119 ASP A C 1
ATOM 937 O O . ASP A 1 119 ? -16.976 3.229 15.513 1.00 55.97 119 ASP A O 1
ATOM 941 N N . TRP A 1 120 ? -17.931 4.532 13.948 1.00 55.91 120 TRP A N 1
ATOM 942 C CA . TRP A 1 120 ? -16.813 4.580 12.996 1.00 55.91 120 TRP A CA 1
ATOM 943 C C . TRP A 1 120 ? -15.906 5.802 13.190 1.00 55.91 120 TRP A C 1
ATOM 945 O O . TRP A 1 120 ? -15.029 6.051 12.360 1.00 55.91 120 TRP A O 1
ATOM 955 N N . SER A 1 121 ? -16.130 6.584 14.249 1.00 58.91 121 SER A N 1
ATOM 956 C CA . SER A 1 121 ? -15.462 7.866 14.489 1.00 58.91 121 SER A CA 1
ATOM 957 C C . SER A 1 121 ? -13.929 7.763 14.545 1.00 58.91 121 SER A C 1
ATOM 959 O O . SER A 1 121 ? -13.235 8.577 13.931 1.00 58.91 121 SER A O 1
ATOM 961 N N . ASP A 1 122 ? -13.376 6.727 15.187 1.00 68.00 122 ASP A N 1
ATOM 962 C CA . ASP A 1 122 ? -11.942 6.424 15.111 1.00 68.00 122 ASP A CA 1
ATOM 963 C C . ASP A 1 122 ? -11.640 5.480 13.938 1.00 68.00 122 ASP A C 1
ATOM 965 O O . ASP A 1 122 ? -11.856 4.268 13.998 1.00 68.00 122 ASP A O 1
ATOM 969 N N . THR A 1 123 ? -11.062 6.042 12.874 1.00 70.31 123 THR A N 1
ATOM 970 C CA . THR A 1 123 ? -10.679 5.298 11.662 1.00 70.31 123 THR A CA 1
ATOM 971 C C . THR A 1 123 ? -9.740 4.113 11.924 1.00 70.31 123 THR A C 1
ATOM 973 O O . THR A 1 123 ? -9.824 3.111 11.214 1.00 70.31 123 THR A O 1
ATOM 976 N N . ARG A 1 124 ? -8.862 4.178 12.940 1.00 77.62 124 ARG A N 1
ATOM 977 C CA . ARG A 1 124 ? -7.913 3.098 13.255 1.00 77.62 124 ARG A CA 1
ATOM 978 C C . ARG A 1 124 ? -8.576 1.995 14.060 1.00 77.62 124 ARG A C 1
ATOM 980 O O . ARG A 1 124 ? -8.464 0.824 13.691 1.00 77.62 124 ARG A O 1
ATOM 987 N N . LEU A 1 125 ? -9.204 2.356 15.180 1.00 75.50 125 LEU A N 1
ATOM 988 C CA . LEU A 1 125 ? -9.872 1.382 16.044 1.00 75.50 125 LEU A CA 1
ATOM 989 C C . LEU A 1 125 ? -11.052 0.741 15.316 1.00 75.50 125 LEU A C 1
ATOM 991 O O . LEU A 1 125 ? -11.170 -0.481 15.338 1.00 75.50 125 LEU A O 1
ATOM 995 N N . GLY A 1 126 ? -11.842 1.533 14.588 1.00 76.88 126 GLY A N 1
ATOM 996 C CA . GLY A 1 126 ? -12.934 1.049 13.750 1.00 76.88 126 GLY A CA 1
ATOM 997 C C . GLY A 1 126 ? -12.454 0.046 12.702 1.00 76.88 126 GLY A C 1
ATOM 998 O O . GLY A 1 126 ? -13.022 -1.040 12.587 1.00 76.88 126 GLY A O 1
ATOM 999 N N . TRP A 1 127 ? -11.354 0.335 11.994 1.00 82.62 127 TRP A N 1
ATOM 1000 C CA . TRP A 1 127 ? -10.794 -0.601 11.013 1.00 82.62 127 TRP A CA 1
ATOM 1001 C C . TRP A 1 127 ? -10.294 -1.907 11.653 1.00 82.62 127 TRP A C 1
ATOM 1003 O O . TRP A 1 127 ? -10.656 -2.996 11.196 1.00 82.62 127 TRP A O 1
ATOM 1013 N N . LEU A 1 128 ? -9.499 -1.818 12.729 1.00 83.25 128 LEU A N 1
ATOM 1014 C CA . LEU A 1 128 ? -8.960 -2.992 13.430 1.00 83.25 128 LEU A CA 1
ATOM 1015 C C . LEU A 1 128 ? -10.071 -3.878 13.993 1.00 83.25 128 LEU A C 1
ATOM 1017 O O . LEU A 1 128 ? -10.030 -5.099 13.840 1.00 83.25 128 LEU A O 1
ATOM 1021 N N . LEU A 1 129 ? -11.069 -3.261 14.620 1.00 77.00 129 LEU A N 1
ATOM 1022 C CA . LEU A 1 129 ? -12.196 -3.957 15.220 1.00 77.00 129 LEU A CA 1
ATOM 1023 C C . LEU A 1 129 ? -13.054 -4.636 14.153 1.00 77.00 129 LEU A C 1
ATOM 1025 O O . LEU A 1 129 ? -13.382 -5.808 14.299 1.00 77.00 129 LEU A O 1
ATOM 1029 N N . THR A 1 130 ? -13.334 -3.950 13.044 1.00 77.00 130 THR A N 1
ATOM 1030 C CA . THR A 1 130 ? -14.084 -4.525 11.917 1.00 77.00 130 THR A CA 1
ATOM 1031 C C . THR A 1 130 ? -13.380 -5.761 11.365 1.00 77.00 130 THR A C 1
ATOM 1033 O O . THR A 1 130 ? -14.016 -6.797 11.172 1.00 77.00 130 THR A O 1
ATOM 1036 N N . LYS A 1 131 ? -12.054 -5.702 11.175 1.00 80.25 131 LYS A N 1
ATOM 1037 C CA . LYS A 1 131 ? -11.256 -6.854 10.727 1.00 80.25 131 LYS A CA 1
ATOM 1038 C C . LYS A 1 131 ? -11.257 -7.993 11.753 1.00 80.25 131 LYS A C 1
ATOM 1040 O O . LYS A 1 131 ? -11.427 -9.147 11.365 1.00 80.25 131 LYS A O 1
ATOM 1045 N N . ALA A 1 132 ? -11.102 -7.687 13.042 1.00 81.69 132 ALA A N 1
ATOM 1046 C CA . ALA A 1 132 ? -11.110 -8.690 14.105 1.00 81.69 132 ALA A CA 1
ATOM 1047 C C . ALA A 1 132 ? -12.471 -9.393 14.213 1.00 81.69 132 ALA A C 1
ATOM 1049 O O . ALA A 1 132 ? -12.537 -10.619 14.233 1.00 81.69 132 ALA A O 1
ATOM 1050 N N . ILE A 1 133 ? -13.563 -8.628 14.215 1.00 76.25 133 ILE A N 1
ATOM 1051 C CA . ILE A 1 133 ? -14.926 -9.157 14.297 1.00 76.25 133 ILE A CA 1
ATOM 1052 C C . ILE A 1 133 ? -15.252 -9.993 13.063 1.00 76.25 133 ILE A C 1
ATOM 1054 O O . ILE A 1 133 ? -15.752 -11.109 13.208 1.00 76.25 133 ILE A O 1
ATOM 1058 N N . TYR A 1 134 ? -14.897 -9.512 11.870 1.00 77.56 134 TYR A N 1
ATOM 1059 C CA . TYR A 1 134 ? -15.057 -10.278 10.637 1.00 77.56 134 TYR A CA 1
ATOM 1060 C C . TYR A 1 134 ? -14.325 -11.625 10.699 1.00 77.56 134 TYR A C 1
ATOM 1062 O O . TYR A 1 134 ? -14.911 -12.654 10.373 1.00 77.56 134 TYR A O 1
ATOM 1070 N N . ALA A 1 135 ? -13.088 -11.650 11.207 1.00 80.75 135 ALA A N 1
ATOM 1071 C CA . ALA A 1 135 ? -12.320 -12.885 11.362 1.00 80.75 135 ALA A CA 1
ATOM 1072 C C . ALA A 1 135 ? -12.953 -13.884 12.350 1.00 80.75 135 ALA A C 1
ATOM 1074 O O . ALA A 1 135 ? -12.767 -15.089 12.199 1.00 80.75 135 ALA A O 1
ATOM 1075 N N . THR A 1 136 ? -13.717 -13.418 13.346 1.00 81.19 136 THR A N 1
ATOM 1076 C CA . THR A 1 136 ? -14.417 -14.320 14.280 1.00 81.19 136 THR A CA 1
ATOM 1077 C C . THR A 1 136 ? -15.654 -14.993 13.684 1.00 81.19 136 THR A C 1
ATOM 1079 O O . THR A 1 136 ? -16.145 -15.955 14.269 1.00 81.19 136 THR A O 1
ATOM 1082 N N . GLY A 1 137 ? -16.192 -14.484 12.568 1.00 70.38 137 GLY A N 1
ATOM 1083 C CA . GLY A 1 137 ? -17.399 -15.014 11.921 1.00 70.38 137 GLY A CA 1
ATOM 1084 C C . GLY A 1 137 ? -18.692 -14.881 12.738 1.00 70.38 137 GLY A C 1
ATOM 1085 O O . GLY A 1 137 ? -19.724 -15.403 12.330 1.00 70.38 137 GLY A O 1
ATOM 1086 N N . LYS A 1 138 ? -18.660 -14.198 13.892 1.00 66.75 138 LYS A N 1
ATOM 1087 C CA . LYS A 1 138 ? -19.805 -14.083 14.814 1.00 66.75 138 LYS A CA 1
ATOM 1088 C C . LYS A 1 138 ? -20.818 -13.008 14.420 1.00 66.75 138 LYS A C 1
ATOM 1090 O O . LYS A 1 138 ? -21.939 -13.033 14.914 1.00 66.75 138 LYS A O 1
ATOM 1095 N N . VAL A 1 139 ? -20.424 -12.064 13.566 1.00 66.44 139 VAL A N 1
ATOM 1096 C CA . VAL A 1 139 ? -21.259 -10.937 13.131 1.00 66.44 139 VAL A CA 1
ATOM 1097 C C . VAL A 1 139 ? -21.307 -10.918 11.608 1.00 66.44 139 VAL A C 1
ATOM 1099 O O . VAL A 1 139 ? -20.268 -10.881 10.948 1.00 66.44 139 VAL A O 1
ATOM 1102 N N . SER A 1 140 ? -22.514 -10.939 11.043 1.00 62.78 140 SER A N 1
ATOM 1103 C CA . SER A 1 140 ? -22.729 -10.792 9.604 1.00 62.78 140 SER A CA 1
ATOM 1104 C C . SER A 1 140 ? -22.825 -9.311 9.231 1.00 62.78 140 SER A C 1
ATOM 1106 O O . SER A 1 140 ? -23.760 -8.635 9.650 1.00 62.78 140 SER A O 1
ATOM 1108 N N . PHE A 1 141 ? -21.923 -8.809 8.384 1.00 64.56 141 PHE A N 1
ATOM 1109 C CA . PHE A 1 141 ? -21.927 -7.412 7.901 1.00 64.56 141 PHE A CA 1
ATOM 1110 C C . PHE A 1 141 ? -22.965 -7.136 6.780 1.00 64.56 141 PHE A C 1
ATOM 1112 O O . PHE A 1 141 ? -22.851 -6.172 6.012 1.00 64.56 141 PHE A O 1
ATOM 1119 N N . GLY A 1 142 ? -24.002 -7.975 6.698 1.00 68.62 142 GLY A N 1
ATOM 1120 C CA . GLY A 1 142 ? -25.033 -7.945 5.660 1.00 68.62 142 GLY A CA 1
ATOM 1121 C C . GLY A 1 142 ? -24.524 -8.363 4.275 1.00 68.62 142 GLY A C 1
ATOM 1122 O O . GLY A 1 142 ? -23.442 -8.936 4.137 1.00 68.62 142 GLY A O 1
ATOM 1123 N N . GLN A 1 143 ? -25.321 -8.061 3.247 1.00 64.25 143 GLN A N 1
ATOM 1124 C CA . GLN A 1 143 ? -24.901 -8.166 1.846 1.00 64.25 143 GLN A CA 1
ATOM 1125 C C . GLN A 1 143 ? -23.757 -7.155 1.597 1.00 64.25 143 GLN A C 1
ATOM 1127 O O . GLN A 1 143 ? -23.752 -6.060 2.174 1.00 64.25 143 GLN A O 1
ATOM 1132 N N . ASP A 1 144 ? -22.744 -7.568 0.833 1.00 72.62 144 ASP A N 1
ATOM 1133 C CA . ASP A 1 144 ? -21.532 -6.796 0.493 1.00 72.62 144 ASP A CA 1
ATOM 1134 C C . ASP A 1 144 ? -20.571 -6.491 1.655 1.00 72.62 144 ASP A C 1
ATOM 1136 O O . ASP A 1 144 ? -19.889 -5.463 1.690 1.00 72.62 144 ASP A O 1
ATOM 1140 N N . ALA A 1 145 ? -20.468 -7.417 2.613 1.00 72.56 145 ALA A N 1
ATOM 1141 C CA . ALA A 1 145 ? -19.504 -7.351 3.713 1.00 72.56 145 ALA A CA 1
ATOM 1142 C C . ALA A 1 145 ? -18.066 -7.046 3.243 1.00 72.56 145 ALA A C 1
ATOM 1144 O O . ALA A 1 145 ? -17.403 -6.175 3.808 1.00 72.56 145 ALA A O 1
ATOM 1145 N N . ALA A 1 146 ? -17.604 -7.734 2.192 1.00 78.12 146 ALA A N 1
ATOM 1146 C CA . ALA A 1 146 ? -16.255 -7.581 1.648 1.00 78.12 146 ALA A CA 1
ATOM 1147 C C . ALA A 1 146 ? -16.016 -6.179 1.065 1.00 78.12 146 ALA A C 1
ATOM 1149 O O . ALA A 1 146 ? -15.000 -5.557 1.360 1.00 78.12 146 ALA A O 1
ATOM 1150 N N . GLU A 1 147 ? -16.979 -5.629 0.321 1.00 81.81 147 GLU A N 1
ATOM 1151 C CA . GLU A 1 147 ? -16.848 -4.288 -0.257 1.00 81.81 147 GLU A CA 1
ATOM 1152 C C . GLU A 1 147 ? -16.834 -3.194 0.811 1.00 81.81 147 GLU A C 1
ATOM 1154 O O . GLU A 1 147 ? -16.076 -2.229 0.710 1.00 81.81 147 GLU A O 1
ATOM 1159 N N . LYS A 1 148 ? -17.660 -3.329 1.856 1.00 79.94 148 LYS A N 1
ATOM 1160 C CA . LYS A 1 148 ? -17.665 -2.391 2.989 1.00 79.94 148 LYS A CA 1
ATOM 1161 C C . LYS A 1 148 ? -16.328 -2.423 3.733 1.00 79.94 148 LYS A C 1
ATOM 1163 O O . LYS A 1 148 ? -15.783 -1.371 4.065 1.00 79.94 148 LYS A O 1
ATOM 1168 N N . LEU A 1 149 ? -15.771 -3.617 3.936 1.00 81.25 149 LEU A N 1
ATOM 1169 C CA . LEU A 1 149 ? -14.443 -3.825 4.520 1.00 81.25 149 LEU A CA 1
ATOM 1170 C C . LEU A 1 149 ? -13.324 -3.223 3.667 1.00 81.25 149 LEU A C 1
ATOM 1172 O O . LEU A 1 149 ? -12.397 -2.607 4.204 1.00 81.25 149 LEU A O 1
ATOM 1176 N N . ASP A 1 150 ? -13.405 -3.376 2.350 1.00 86.69 150 ASP A N 1
ATOM 1177 C CA . ASP A 1 150 ? -12.429 -2.818 1.419 1.00 86.69 150 ASP A CA 1
ATOM 1178 C C . ASP A 1 150 ? -12.513 -1.285 1.404 1.00 86.69 150 ASP A C 1
ATOM 1180 O O . ASP A 1 150 ? -11.487 -0.620 1.544 1.00 86.69 150 ASP A O 1
ATOM 1184 N N . LYS A 1 151 ? -13.723 -0.704 1.381 1.00 84.94 151 LYS A N 1
ATOM 1185 C CA . LYS A 1 151 ? -13.940 0.751 1.519 1.00 84.94 151 LYS A CA 1
ATOM 1186 C C . LYS A 1 151 ? -13.363 1.297 2.827 1.00 84.94 151 LYS A C 1
ATOM 1188 O O . LYS A 1 151 ? -12.668 2.312 2.804 1.00 84.94 151 LYS A O 1
ATOM 1193 N N . ALA A 1 152 ? -13.585 0.611 3.949 1.00 84.19 152 ALA A N 1
ATOM 1194 C CA . ALA A 1 152 ? -13.001 0.991 5.236 1.00 84.19 152 ALA A CA 1
ATOM 1195 C C . ALA A 1 152 ? -11.463 0.912 5.215 1.00 84.19 152 ALA A C 1
ATOM 1197 O O . ALA A 1 152 ? -10.784 1.793 5.743 1.00 84.19 152 ALA A O 1
ATOM 1198 N N . SER A 1 153 ? -10.902 -0.111 4.562 1.00 88.94 153 SER A N 1
ATOM 1199 C CA . SER A 1 153 ? -9.451 -0.271 4.400 1.00 88.94 153 SER A CA 1
ATOM 1200 C C . SER A 1 153 ? -8.849 0.846 3.544 1.00 88.94 153 SER A C 1
ATOM 1202 O O . SER A 1 153 ? -7.817 1.407 3.909 1.00 88.94 153 SER A O 1
ATOM 1204 N N . LEU A 1 154 ? -9.514 1.231 2.453 1.00 90.25 154 LEU A N 1
ATOM 1205 C CA . LEU A 1 154 ? -9.100 2.353 1.608 1.00 90.25 154 LEU A CA 1
ATOM 1206 C C . LEU A 1 154 ? -9.159 3.686 2.361 1.00 90.25 154 LEU A C 1
ATOM 1208 O O . LEU A 1 154 ? -8.193 4.450 2.326 1.00 90.25 154 LEU A O 1
ATOM 1212 N N . ALA A 1 155 ? -10.249 3.950 3.087 1.00 88.81 155 ALA A N 1
ATOM 1213 C CA . ALA A 1 155 ? -10.393 5.162 3.888 1.00 88.81 155 ALA A CA 1
ATOM 1214 C C . ALA A 1 155 ? -9.287 5.253 4.951 1.00 88.81 155 ALA A C 1
ATOM 1216 O O . ALA A 1 155 ? -8.600 6.272 5.051 1.00 88.81 155 ALA A O 1
ATOM 1217 N N . TYR A 1 156 ? -9.019 4.164 5.673 1.00 89.00 156 TYR A N 1
ATOM 1218 C CA . TYR A 1 156 ? -7.955 4.144 6.672 1.00 89.00 156 TYR A CA 1
ATOM 1219 C C . TYR A 1 156 ? -6.555 4.302 6.051 1.00 89.00 156 TYR A C 1
ATOM 1221 O O . TYR A 1 156 ? -5.736 5.080 6.547 1.00 89.00 156 TYR A O 1
ATOM 1229 N N . ALA A 1 157 ? -6.286 3.653 4.913 1.00 92.06 157 ALA A N 1
ATOM 1230 C CA . ALA A 1 157 ? -5.032 3.830 4.180 1.00 92.06 157 ALA A CA 1
ATOM 1231 C C . ALA A 1 157 ? -4.836 5.283 3.702 1.00 92.06 157 ALA A C 1
ATOM 1233 O O . ALA A 1 157 ? -3.728 5.821 3.805 1.00 92.06 157 ALA A O 1
ATOM 1234 N N . SER A 1 158 ? -5.897 5.951 3.233 1.00 90.19 158 SER A N 1
ATOM 1235 C CA . SER A 1 158 ? -5.830 7.371 2.861 1.00 90.19 158 SER A CA 1
ATOM 1236 C C . SER A 1 158 ? -5.548 8.277 4.064 1.00 90.19 158 SER A C 1
ATOM 1238 O O . SER A 1 158 ? -4.702 9.168 3.964 1.00 90.19 158 SER A O 1
ATOM 1240 N N . ALA A 1 159 ? -6.155 8.001 5.224 1.00 91.00 159 ALA A N 1
ATOM 1241 C CA . ALA A 1 159 ? -5.919 8.754 6.454 1.00 91.00 159 ALA A CA 1
ATOM 1242 C C . ALA A 1 159 ? -4.461 8.619 6.930 1.00 91.00 159 ALA A C 1
ATOM 1244 O O . ALA A 1 159 ? -3.814 9.611 7.269 1.00 91.00 159 ALA A O 1
ATOM 1245 N N . LEU A 1 160 ? -3.897 7.407 6.873 1.00 91.31 160 LEU A N 1
ATOM 1246 C CA . LEU A 1 160 ? -2.481 7.165 7.178 1.00 91.31 160 LEU A CA 1
ATOM 1247 C C . LEU A 1 160 ? -1.545 7.882 6.199 1.00 91.31 160 LEU A C 1
ATOM 1249 O O . LEU A 1 160 ? -0.517 8.437 6.597 1.00 91.31 160 LEU A O 1
ATOM 1253 N N . THR A 1 161 ? -1.909 7.907 4.919 1.00 92.19 161 THR A N 1
ATOM 1254 C CA . THR A 1 161 ? -1.136 8.602 3.884 1.00 92.19 161 THR A CA 1
ATOM 1255 C C . THR A 1 161 ? -1.124 10.113 4.120 1.00 92.19 161 THR A C 1
ATOM 1257 O O . THR A 1 161 ? -0.062 10.731 4.019 1.00 92.19 161 THR A O 1
ATOM 1260 N N . ALA A 1 162 ? -2.257 10.696 4.529 1.00 91.12 162 ALA A N 1
ATOM 1261 C CA . ALA A 1 162 ? -2.350 12.103 4.922 1.00 91.12 162 ALA A CA 1
ATOM 1262 C C . ALA A 1 162 ? -1.444 12.441 6.122 1.00 91.12 162 ALA A C 1
ATOM 1264 O O . ALA A 1 162 ? -0.816 13.497 6.149 1.00 91.12 162 ALA A O 1
ATOM 1265 N N . GLN A 1 163 ? -1.273 11.511 7.066 1.00 92.38 163 GLN A N 1
ATOM 1266 C CA . GLN A 1 163 ? -0.344 11.644 8.199 1.00 92.38 163 GLN A CA 1
ATOM 1267 C C . GLN A 1 163 ? 1.127 11.362 7.831 1.00 92.38 163 GLN A C 1
ATOM 1269 O O . GLN A 1 163 ? 1.977 11.212 8.707 1.00 92.38 163 GLN A O 1
ATOM 1274 N N . SER A 1 164 ? 1.460 11.258 6.539 1.00 89.19 164 SER A N 1
ATOM 1275 C CA . SER A 1 164 ? 2.785 10.868 6.029 1.00 89.19 164 SER A CA 1
ATOM 1276 C C . SER A 1 164 ? 3.255 9.457 6.424 1.00 89.19 164 SER A C 1
ATOM 1278 O O . SER A 1 164 ? 4.399 9.085 6.139 1.00 89.19 164 SER A O 1
ATOM 1280 N N . GLN A 1 165 ? 2.376 8.627 6.992 1.00 91.50 165 GLN A N 1
ATOM 1281 C CA . GLN A 1 165 ? 2.646 7.238 7.371 1.00 91.50 165 GLN A CA 1
ATOM 1282 C C . GLN A 1 165 ? 2.315 6.273 6.224 1.00 91.50 165 GLN A C 1
ATOM 1284 O O . GLN A 1 165 ? 1.417 5.437 6.296 1.00 91.50 165 GLN A O 1
ATOM 1289 N N . TRP A 1 166 ? 3.081 6.361 5.141 1.00 92.56 166 TRP A N 1
ATOM 1290 C CA . TRP A 1 166 ? 2.811 5.590 3.923 1.00 92.56 166 TRP A CA 1
ATOM 1291 C C . TRP A 1 166 ? 3.178 4.093 4.025 1.00 92.56 166 TRP A C 1
ATOM 1293 O O . TRP A 1 166 ? 2.570 3.265 3.345 1.00 92.56 166 TRP A O 1
ATOM 1303 N N . VAL A 1 167 ? 4.146 3.728 4.879 1.00 92.38 167 VAL A N 1
ATOM 1304 C CA . VAL A 1 167 ? 4.568 2.326 5.083 1.00 92.38 167 VAL A CA 1
ATOM 1305 C C . VAL A 1 167 ? 3.448 1.511 5.752 1.00 92.38 167 VAL A C 1
ATOM 1307 O O . VAL A 1 167 ? 3.046 0.503 5.169 1.00 92.38 167 VAL A O 1
ATOM 1310 N N . PRO A 1 168 ? 2.855 1.948 6.887 1.00 91.81 168 PRO A N 1
ATOM 1311 C CA . PRO A 1 168 ? 1.648 1.318 7.428 1.00 91.81 168 PRO A CA 1
ATOM 1312 C C . PRO A 1 168 ? 0.454 1.356 6.468 1.00 91.81 168 PRO A C 1
ATOM 1314 O O . PRO A 1 168 ? -0.275 0.373 6.380 1.00 91.81 168 PRO A O 1
ATOM 1317 N N . ALA A 1 169 ? 0.274 2.435 5.696 1.00 93.19 169 ALA A N 1
ATOM 1318 C CA . ALA A 1 169 ? -0.797 2.498 4.698 1.00 93.19 169 ALA A CA 1
ATOM 1319 C C . ALA A 1 169 ? -0.671 1.381 3.646 1.00 93.19 169 ALA A C 1
ATOM 1321 O O . ALA A 1 169 ? -1.664 0.753 3.292 1.00 93.19 169 ALA A O 1
ATOM 1322 N N . THR A 1 170 ? 0.556 1.062 3.215 1.00 92.88 170 THR A N 1
ATOM 1323 C CA . THR A 1 170 ? 0.806 -0.057 2.289 1.00 92.88 170 THR A CA 1
ATOM 1324 C C . THR A 1 170 ? 0.359 -1.391 2.891 1.00 92.88 170 THR A C 1
ATOM 1326 O O . THR A 1 170 ? -0.243 -2.207 2.202 1.00 92.88 170 THR A O 1
ATOM 1329 N N . PHE A 1 171 ? 0.601 -1.602 4.189 1.00 91.69 171 PHE A N 1
ATOM 1330 C CA . PHE A 1 171 ? 0.143 -2.800 4.893 1.00 91.69 171 PHE A CA 1
ATOM 1331 C C . PHE A 1 171 ? -1.388 -2.904 4.934 1.00 91.69 171 PHE A C 1
ATOM 1333 O O . PHE A 1 171 ? -1.930 -3.987 4.732 1.00 91.69 171 PHE A O 1
ATOM 1340 N N . VAL A 1 172 ? -2.088 -1.787 5.140 1.00 91.56 172 VAL A N 1
ATOM 1341 C CA . VAL A 1 172 ? -3.559 -1.755 5.112 1.00 91.56 172 VAL A CA 1
ATOM 1342 C C . VAL A 1 172 ? -4.090 -2.093 3.715 1.00 91.56 172 VAL A C 1
ATOM 1344 O O . VAL A 1 172 ? -5.021 -2.886 3.597 1.00 91.56 172 VAL A O 1
ATOM 1347 N N . LEU A 1 173 ? -3.467 -1.574 2.652 1.00 92.19 173 LEU A N 1
ATOM 1348 C CA . LEU A 1 173 ? -3.849 -1.883 1.266 1.00 92.19 173 LEU A CA 1
ATOM 1349 C C . LEU A 1 173 ? -3.649 -3.365 0.906 1.00 92.19 173 LEU A C 1
ATOM 1351 O O . LEU A 1 173 ? -4.409 -3.906 0.108 1.00 92.19 173 LEU A O 1
ATOM 1355 N N . LEU A 1 174 ? -2.691 -4.060 1.530 1.00 92.38 174 LEU A N 1
ATOM 1356 C CA . LEU A 1 174 ? -2.521 -5.509 1.352 1.00 92.38 174 LEU A CA 1
ATOM 1357 C C . LEU A 1 174 ? -3.697 -6.332 1.906 1.00 92.38 174 LEU A C 1
ATOM 1359 O O . LEU A 1 174 ? -3.820 -7.505 1.569 1.00 92.38 174 LEU A O 1
ATOM 1363 N N . GLN A 1 175 ? -4.559 -5.743 2.736 1.00 88.06 175 GLN A N 1
ATOM 1364 C CA . GLN A 1 175 ? -5.718 -6.417 3.329 1.00 88.06 175 GLN A CA 1
ATOM 1365 C C . GLN A 1 175 ? -6.996 -6.295 2.485 1.00 88.06 175 GLN A C 1
ATOM 1367 O O . GLN A 1 175 ? -8.071 -6.650 2.978 1.00 88.06 175 GLN A O 1
ATOM 1372 N N . LEU A 1 176 ? -6.900 -5.769 1.259 1.00 89.19 176 LEU A N 1
ATOM 1373 C CA . LEU A 1 176 ? -8.011 -5.727 0.307 1.00 89.19 176 LEU A CA 1
ATOM 1374 C C . LEU A 1 176 ? -8.390 -7.136 -0.153 1.00 89.19 176 LEU A C 1
ATOM 1376 O O . LEU A 1 176 ? -7.514 -7.979 -0.375 1.00 89.19 176 LEU A O 1
ATOM 1380 N N . SER A 1 177 ? -9.691 -7.372 -0.301 1.00 88.12 177 SER A N 1
ATOM 1381 C CA . SER A 1 177 ? -10.253 -8.691 -0.598 1.00 88.12 177 SER A CA 1
ATOM 1382 C C . SER A 1 177 ? -9.926 -9.130 -2.029 1.00 88.12 177 SER A C 1
ATOM 1384 O O . SER A 1 177 ? -9.371 -10.213 -2.238 1.00 88.12 177 SER A O 1
ATOM 1386 N N . ASP A 1 178 ? -10.185 -8.262 -3.012 1.00 89.88 178 ASP A N 1
ATOM 1387 C CA . ASP A 1 178 ? -9.896 -8.535 -4.423 1.00 89.88 178 ASP A CA 1
ATOM 1388 C C . ASP A 1 178 ? -8.392 -8.463 -4.742 1.00 89.88 178 ASP A C 1
ATOM 1390 O O . ASP A 1 178 ? -7.690 -7.522 -4.366 1.00 89.88 178 ASP A O 1
ATOM 1394 N N . ALA A 1 179 ? -7.888 -9.465 -5.468 1.00 91.44 179 ALA A N 1
ATOM 1395 C CA . ALA A 1 179 ? -6.475 -9.580 -5.808 1.00 91.44 179 ALA A CA 1
ATOM 1396 C C . ALA A 1 179 ? -6.019 -8.532 -6.827 1.00 91.44 179 ALA A C 1
ATOM 1398 O O . ALA A 1 179 ? -4.944 -7.957 -6.650 1.00 91.44 179 ALA A O 1
ATOM 1399 N N . ALA A 1 180 ? -6.837 -8.258 -7.847 1.00 91.88 180 ALA A N 1
ATOM 1400 C CA . ALA A 1 180 ? -6.498 -7.286 -8.883 1.00 91.88 180 ALA A CA 1
ATOM 1401 C C . ALA A 1 180 ? -6.496 -5.859 -8.316 1.00 91.88 180 ALA A C 1
ATOM 1403 O O . ALA A 1 180 ? -5.536 -5.108 -8.502 1.00 91.88 180 ALA A O 1
ATOM 1404 N N . SER A 1 181 ? -7.526 -5.512 -7.541 1.00 89.88 181 SER A N 1
ATOM 1405 C CA . SER A 1 181 ? -7.626 -4.217 -6.859 1.00 89.88 181 SER A CA 1
ATOM 1406 C C . SER A 1 181 ? -6.502 -4.015 -5.844 1.00 89.88 181 SER A C 1
ATOM 1408 O O . SER A 1 181 ? -5.921 -2.931 -5.775 1.00 89.88 181 SER A O 1
ATOM 1410 N N . ARG A 1 182 ? -6.137 -5.063 -5.090 1.00 93.81 182 ARG A N 1
ATOM 1411 C CA . ARG A 1 182 ? -5.008 -5.031 -4.150 1.00 93.81 182 ARG A CA 1
ATOM 1412 C C . ARG A 1 182 ? -3.690 -4.740 -4.854 1.00 93.81 182 ARG A C 1
ATOM 1414 O O . ARG A 1 182 ? -2.929 -3.888 -4.402 1.00 93.81 182 ARG A O 1
ATOM 1421 N N . GLU A 1 183 ? -3.422 -5.440 -5.951 1.00 93.69 183 GLU A N 1
ATOM 1422 C CA . GLU A 1 183 ? -2.212 -5.236 -6.741 1.00 93.69 183 GLU A CA 1
ATOM 1423 C C . GLU A 1 183 ? -2.144 -3.814 -7.310 1.00 93.69 183 GLU A C 1
ATOM 1425 O O . GLU A 1 183 ? -1.136 -3.131 -7.118 1.00 93.69 183 GLU A O 1
ATOM 1430 N N . ALA A 1 184 ? -3.223 -3.342 -7.940 1.00 93.19 184 ALA A N 1
ATOM 1431 C CA . ALA A 1 184 ? -3.286 -2.000 -8.509 1.00 93.19 184 ALA A CA 1
ATOM 1432 C C . ALA A 1 184 ? -3.074 -0.917 -7.439 1.00 93.19 184 ALA A C 1
ATOM 1434 O O . ALA A 1 184 ? -2.222 -0.045 -7.612 1.00 93.19 184 ALA A O 1
ATOM 1435 N N . ALA A 1 185 ? -3.778 -1.010 -6.305 1.00 93.56 185 ALA A N 1
ATOM 1436 C CA . ALA A 1 185 ? -3.678 -0.038 -5.219 1.00 93.56 185 ALA A CA 1
ATOM 1437 C C . ALA A 1 185 ? -2.276 0.001 -4.592 1.00 93.56 185 ALA A C 1
ATOM 1439 O O . ALA A 1 185 ? -1.747 1.079 -4.320 1.00 93.56 185 ALA A O 1
ATOM 1440 N N . VAL A 1 186 ? -1.646 -1.160 -4.379 1.00 94.44 186 VAL A N 1
ATOM 1441 C CA . VAL A 1 186 ? -0.294 -1.230 -3.804 1.00 94.44 186 VAL A CA 1
ATOM 1442 C C . VAL A 1 186 ? 0.749 -0.693 -4.781 1.00 94.44 186 VAL A C 1
ATOM 1444 O O . VAL A 1 186 ? 1.592 0.102 -4.369 1.00 94.44 186 VAL A O 1
ATOM 1447 N N . ARG A 1 187 ? 0.700 -1.077 -6.064 1.00 93.75 187 ARG A N 1
ATOM 1448 C CA . ARG A 1 187 ? 1.651 -0.584 -7.078 1.00 93.75 187 ARG A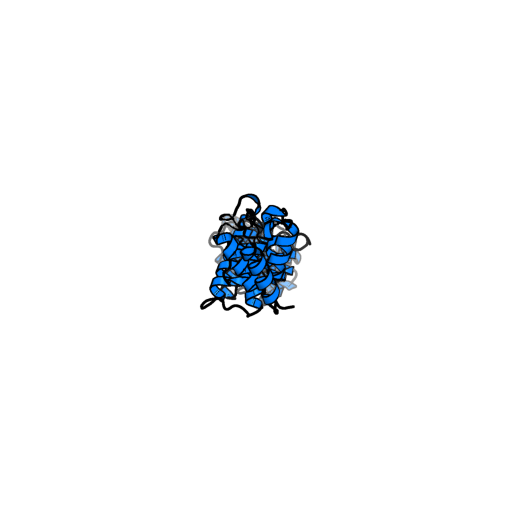 CA 1
ATOM 1449 C C . ARG A 1 187 ? 1.565 0.931 -7.242 1.00 93.75 187 ARG A C 1
ATOM 1451 O O . ARG A 1 187 ? 2.588 1.612 -7.221 1.00 93.75 187 ARG A O 1
ATOM 1458 N N . ASP A 1 188 ? 0.351 1.456 -7.335 1.00 93.31 188 ASP A N 1
ATOM 1459 C CA . ASP A 1 188 ? 0.077 2.887 -7.438 1.00 93.31 188 ASP A CA 1
ATOM 1460 C C . ASP A 1 188 ? 0.560 3.654 -6.189 1.00 93.31 188 ASP A C 1
ATOM 1462 O O . ASP A 1 188 ? 1.280 4.652 -6.292 1.00 93.31 188 ASP A O 1
ATOM 1466 N N . HIS A 1 189 ? 0.282 3.138 -4.987 1.00 94.00 189 HIS A N 1
ATOM 1467 C CA . HIS A 1 189 ? 0.765 3.730 -3.733 1.00 94.00 189 HIS A CA 1
ATOM 1468 C C . HIS A 1 189 ? 2.297 3.724 -3.615 1.00 94.00 189 HIS A C 1
ATOM 1470 O O . HIS A 1 189 ? 2.901 4.729 -3.227 1.00 94.00 189 HIS A O 1
ATOM 1476 N N . LEU A 1 190 ? 2.951 2.624 -4.004 1.00 93.81 190 LEU A N 1
ATOM 1477 C CA . LEU A 1 190 ? 4.412 2.537 -4.056 1.00 93.81 190 LEU A CA 1
ATOM 1478 C C . LEU A 1 190 ? 5.001 3.514 -5.077 1.00 93.81 190 LEU A C 1
ATOM 1480 O O . LEU A 1 190 ? 5.995 4.169 -4.767 1.00 93.81 190 LEU A O 1
ATOM 1484 N N . GLY A 1 191 ? 4.381 3.657 -6.251 1.00 91.62 191 GLY A N 1
ATOM 1485 C 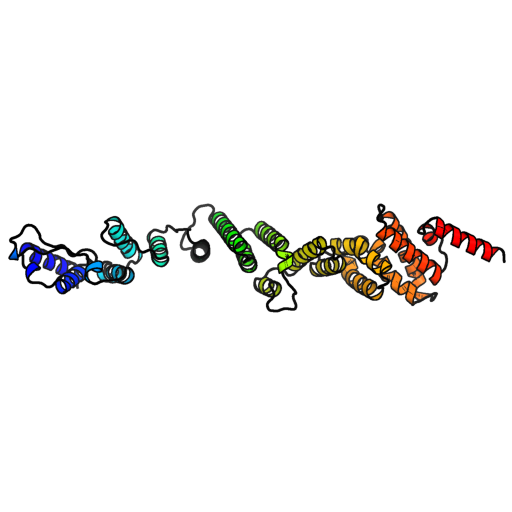CA . GLY A 1 191 ? 4.791 4.610 -7.284 1.00 91.62 191 GLY A CA 1
ATOM 1486 C C . GLY A 1 191 ? 4.783 6.055 -6.779 1.00 91.62 191 GLY A C 1
ATOM 1487 O O . GLY A 1 191 ? 5.777 6.767 -6.925 1.00 91.62 191 GLY A O 1
ATOM 1488 N N . ARG A 1 192 ? 3.721 6.472 -6.076 1.00 91.12 192 ARG A N 1
ATOM 1489 C CA . ARG A 1 192 ? 3.634 7.819 -5.470 1.00 91.12 192 ARG A CA 1
ATOM 1490 C C . ARG A 1 192 ? 4.700 8.079 -4.409 1.00 91.12 192 ARG A C 1
ATOM 1492 O O . ARG A 1 192 ? 5.154 9.212 -4.239 1.00 91.12 192 ARG A O 1
ATOM 1499 N N . HIS A 1 193 ? 5.102 7.044 -3.676 1.00 90.69 193 HIS A N 1
ATOM 1500 C CA . HIS A 1 193 ? 6.081 7.146 -2.594 1.00 90.69 193 HIS A CA 1
ATOM 1501 C C . HIS A 1 193 ? 7.462 6.601 -2.958 1.00 90.69 193 HIS A C 1
ATOM 1503 O O . HIS A 1 193 ? 8.313 6.463 -2.076 1.00 90.69 193 HIS A O 1
ATOM 1509 N N . ALA A 1 194 ? 7.731 6.373 -4.245 1.00 89.19 194 ALA A N 1
ATOM 1510 C CA . ALA A 1 194 ? 8.943 5.722 -4.726 1.00 89.19 194 ALA A CA 1
ATOM 1511 C C . ALA A 1 194 ? 10.233 6.383 -4.212 1.00 89.19 194 ALA A C 1
ATOM 1513 O O . ALA A 1 194 ? 11.149 5.708 -3.735 1.00 89.19 194 ALA A O 1
ATOM 1514 N N . ARG A 1 195 ? 10.249 7.720 -4.153 1.00 87.12 195 ARG A N 1
ATOM 1515 C CA . ARG A 1 195 ? 11.353 8.522 -3.601 1.00 87.12 195 ARG A CA 1
ATOM 1516 C C . ARG A 1 195 ? 11.707 8.192 -2.144 1.00 87.12 195 ARG A C 1
ATOM 1518 O O . ARG A 1 195 ? 12.849 8.396 -1.734 1.00 87.12 195 ARG A O 1
ATOM 1525 N N . ARG A 1 196 ? 10.750 7.703 -1.350 1.00 87.12 196 ARG A N 1
ATOM 1526 C CA . ARG A 1 196 ? 10.902 7.407 0.087 1.00 87.12 196 ARG A CA 1
ATOM 1527 C C . ARG A 1 196 ? 11.264 5.944 0.374 1.00 87.12 196 ARG A C 1
ATOM 1529 O O . ARG A 1 196 ? 11.608 5.634 1.511 1.00 87.12 196 ARG A O 1
ATOM 1536 N N . ILE A 1 197 ? 11.236 5.056 -0.628 1.00 82.56 197 ILE A N 1
ATOM 1537 C CA . ILE A 1 197 ? 11.473 3.606 -0.469 1.00 82.56 197 ILE A CA 1
ATOM 1538 C C . ILE A 1 197 ? 12.894 3.298 0.055 1.00 82.56 197 ILE A C 1
ATOM 1540 O O . ILE A 1 197 ? 13.112 2.288 0.725 1.00 82.56 197 ILE A O 1
ATOM 1544 N N . GLY A 1 198 ? 13.860 4.202 -0.142 1.00 83.31 198 GLY A N 1
ATOM 1545 C CA . GLY A 1 198 ? 15.213 4.069 0.406 1.00 83.31 198 GLY A CA 1
ATOM 1546 C C . GLY A 1 198 ? 16.021 2.930 -0.231 1.00 83.31 198 GLY A C 1
ATOM 1547 O O . GLY A 1 198 ? 15.663 2.386 -1.277 1.00 83.31 198 GLY A O 1
ATOM 1548 N N . SER A 1 199 ? 17.166 2.585 0.363 1.00 79.88 199 SER A N 1
ATOM 1549 C CA . SER A 1 199 ? 18.070 1.547 -0.158 1.00 79.88 199 SER A CA 1
ATOM 1550 C C . SER A 1 199 ? 17.848 0.198 0.536 1.00 79.88 199 SER A C 1
ATOM 1552 O O . SER A 1 199 ? 17.769 0.178 1.764 1.00 79.88 199 SER A O 1
ATOM 1554 N N . PRO A 1 200 ? 17.851 -0.934 -0.199 1.00 76.25 200 PRO A N 1
ATOM 1555 C CA . PRO A 1 200 ? 17.667 -2.273 0.375 1.00 76.25 200 PRO A CA 1
ATOM 1556 C C . PRO A 1 200 ? 18.751 -2.671 1.387 1.00 76.25 200 PRO A C 1
ATOM 1558 O O . PRO A 1 200 ? 18.527 -3.553 2.208 1.00 76.25 200 PRO A O 1
ATOM 1561 N N . ARG A 1 201 ? 19.930 -2.032 1.346 1.00 73.38 201 ARG A N 1
ATOM 1562 C CA . ARG A 1 201 ? 21.039 -2.320 2.274 1.00 73.38 201 ARG A CA 1
ATOM 1563 C C . ARG A 1 201 ? 20.812 -1.773 3.682 1.00 73.38 201 ARG A C 1
ATOM 1565 O O . ARG A 1 201 ? 21.490 -2.209 4.603 1.00 73.38 201 ARG A O 1
ATOM 1572 N N . ASN A 1 202 ? 19.904 -0.812 3.850 1.00 77.44 202 ASN A N 1
ATOM 1573 C CA . ASN A 1 202 ? 19.649 -0.212 5.152 1.00 77.44 202 ASN A CA 1
ATOM 1574 C C . ASN A 1 202 ? 18.484 -0.946 5.849 1.00 77.44 202 ASN A C 1
ATOM 1576 O O . ASN A 1 202 ? 17.358 -0.884 5.347 1.00 77.44 202 ASN A O 1
ATOM 1580 N N . PRO A 1 203 ? 18.708 -1.606 7.001 1.00 72.44 203 PRO A N 1
ATOM 1581 C CA . PRO A 1 203 ? 17.662 -2.334 7.718 1.00 72.44 203 PRO A CA 1
ATOM 1582 C C . PRO A 1 203 ? 16.561 -1.427 8.283 1.00 72.44 203 PRO A C 1
ATOM 1584 O O . PRO A 1 203 ? 15.447 -1.908 8.468 1.00 72.44 203 PRO A O 1
ATOM 1587 N N . ASN A 1 204 ? 16.829 -0.132 8.480 1.00 77.06 204 ASN A N 1
ATOM 1588 C CA . ASN A 1 204 ? 15.836 0.852 8.930 1.00 77.06 204 ASN A CA 1
ATOM 1589 C C . ASN A 1 204 ? 15.100 1.537 7.766 1.00 77.06 204 ASN A C 1
ATOM 1591 O O . ASN A 1 204 ? 14.316 2.459 7.982 1.00 77.06 204 ASN A O 1
ATOM 1595 N N . SER A 1 205 ? 15.370 1.138 6.520 1.00 84.06 205 SER A N 1
ATOM 1596 C CA . SER A 1 205 ? 14.676 1.698 5.362 1.00 84.06 205 SER A CA 1
ATOM 1597 C C . SER A 1 205 ? 13.261 1.145 5.222 1.00 84.06 205 SER A C 1
ATOM 1599 O O . SER A 1 205 ? 12.957 0.030 5.639 1.00 84.06 205 SER A O 1
ATOM 1601 N N . ALA A 1 206 ? 12.400 1.899 4.543 1.00 84.69 206 ALA A N 1
ATOM 1602 C CA . ALA A 1 206 ? 11.071 1.419 4.192 1.00 84.69 206 ALA A CA 1
ATOM 1603 C C . ALA A 1 206 ? 11.108 0.140 3.335 1.00 84.69 206 ALA A C 1
ATOM 1605 O O . ALA A 1 206 ? 10.212 -0.688 3.454 1.00 84.69 206 ALA A O 1
ATOM 1606 N N . PHE A 1 207 ? 12.162 -0.066 2.535 1.00 87.94 207 PHE A N 1
ATOM 1607 C CA . PHE A 1 207 ? 12.358 -1.282 1.743 1.00 87.94 207 PHE A CA 1
ATOM 1608 C C . PHE A 1 207 ? 12.319 -2.558 2.599 1.00 87.94 207 PHE A C 1
ATOM 1610 O O . PHE A 1 207 ? 11.649 -3.525 2.238 1.00 87.94 207 PHE A O 1
ATOM 1617 N N . SER A 1 208 ? 13.012 -2.574 3.744 1.00 84.94 208 SER A N 1
ATOM 1618 C CA . SER A 1 208 ? 13.047 -3.755 4.616 1.00 84.94 208 SER A CA 1
ATOM 1619 C C . SER A 1 208 ? 11.680 -4.019 5.254 1.00 84.94 208 SER A C 1
ATOM 1621 O O . SER A 1 208 ? 11.253 -5.170 5.333 1.00 84.94 208 SER A O 1
ATOM 1623 N N . SER A 1 209 ? 10.969 -2.964 5.655 1.00 87.38 209 SER A N 1
ATOM 1624 C CA . SER A 1 209 ? 9.619 -3.048 6.217 1.00 87.38 209 SER A CA 1
ATOM 1625 C C . SER A 1 209 ? 8.610 -3.573 5.197 1.00 87.38 209 SER A C 1
ATOM 1627 O O . SER A 1 2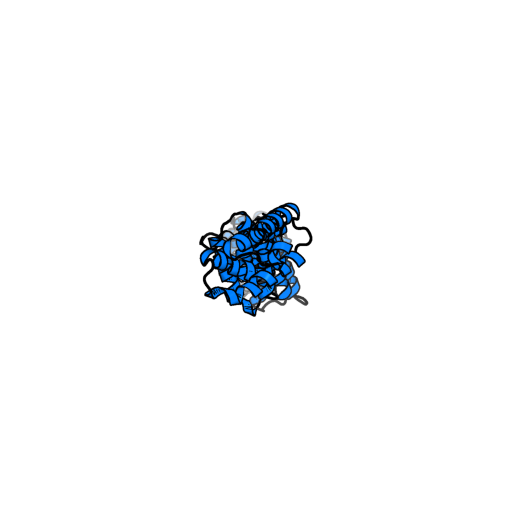09 ? 7.856 -4.488 5.508 1.00 87.38 209 SER A O 1
ATOM 1629 N N . LEU A 1 210 ? 8.648 -3.077 3.956 1.00 89.38 210 LEU A N 1
ATOM 1630 C CA . LEU A 1 210 ? 7.787 -3.558 2.870 1.00 89.38 210 LEU A CA 1
ATOM 1631 C C . LEU A 1 210 ? 8.032 -5.040 2.560 1.00 89.38 210 LEU A C 1
ATOM 1633 O O . LEU A 1 210 ? 7.084 -5.804 2.390 1.00 89.38 210 LEU A O 1
ATOM 1637 N N . ARG A 1 211 ? 9.300 -5.467 2.568 1.00 89.50 211 ARG A N 1
ATOM 1638 C CA . ARG A 1 211 ? 9.667 -6.878 2.407 1.00 89.50 211 ARG A CA 1
ATOM 1639 C C . ARG A 1 211 ? 9.128 -7.741 3.550 1.00 89.50 211 ARG A C 1
ATOM 1641 O O . ARG A 1 211 ? 8.611 -8.823 3.300 1.00 89.50 211 ARG A O 1
ATOM 1648 N N . LYS A 1 212 ? 9.202 -7.256 4.797 1.00 88.62 212 LYS A N 1
ATOM 1649 C CA . LYS A 1 212 ? 8.619 -7.938 5.970 1.00 88.62 212 LYS A CA 1
ATOM 1650 C C . LYS A 1 212 ? 7.098 -8.064 5.875 1.00 88.62 212 LYS A C 1
ATOM 1652 O O . LYS A 1 212 ? 6.555 -9.052 6.350 1.00 88.62 212 LYS A O 1
ATOM 1657 N N . PHE A 1 213 ? 6.422 -7.098 5.254 1.00 88.25 213 PHE A N 1
ATOM 1658 C CA . PHE A 1 213 ? 4.978 -7.166 5.007 1.00 88.25 213 PHE A CA 1
ATOM 1659 C C . PHE A 1 213 ? 4.589 -8.153 3.898 1.00 88.25 213 PHE A C 1
ATOM 1661 O O . PHE A 1 213 ? 3.404 -8.404 3.713 1.00 88.25 213 PHE A O 1
ATOM 1668 N N . GLY A 1 214 ? 5.560 -8.721 3.173 1.00 88.12 214 GLY A N 1
ATOM 1669 C CA . GLY A 1 214 ? 5.309 -9.666 2.086 1.00 88.12 214 GLY A CA 1
ATOM 1670 C C . GLY A 1 214 ? 5.056 -9.008 0.729 1.00 88.12 214 GLY A C 1
ATOM 1671 O O . GLY A 1 214 ? 4.557 -9.671 -0.176 1.00 88.12 214 GLY A O 1
ATOM 1672 N N . VAL A 1 215 ? 5.398 -7.724 0.557 1.00 90.81 215 VAL A N 1
ATOM 1673 C CA . VAL A 1 215 ? 5.330 -7.071 -0.759 1.00 90.81 215 VAL A CA 1
ATOM 1674 C C . VAL A 1 215 ? 6.389 -7.690 -1.685 1.00 90.81 215 VAL A C 1
ATOM 1676 O O . VAL A 1 215 ? 7.565 -7.728 -1.304 1.00 90.81 215 VAL A O 1
ATOM 1679 N N . PRO A 1 216 ? 6.019 -8.142 -2.900 1.00 91.31 216 PRO A N 1
ATOM 1680 C CA . PRO A 1 216 ? 6.975 -8.639 -3.882 1.00 91.31 216 PRO A CA 1
ATOM 1681 C C . PRO A 1 216 ? 8.075 -7.618 -4.188 1.00 91.31 216 PRO A C 1
ATOM 1683 O O . PRO A 1 216 ? 7.802 -6.449 -4.465 1.00 91.31 216 PRO A O 1
ATOM 1686 N N . GLU A 1 217 ? 9.332 -8.068 -4.200 1.00 90.12 217 GLU A N 1
ATOM 1687 C CA . GLU A 1 217 ? 10.473 -7.192 -4.504 1.00 90.12 217 GLU A CA 1
ATOM 1688 C C . GLU A 1 217 ? 10.378 -6.588 -5.914 1.00 90.12 217 GLU A C 1
ATOM 1690 O O . GLU A 1 217 ? 10.850 -5.474 -6.134 1.00 90.12 217 GLU A O 1
ATOM 1695 N N . THR A 1 218 ? 9.717 -7.283 -6.845 1.00 93.19 218 THR A N 1
ATOM 1696 C CA . THR A 1 218 ? 9.468 -6.812 -8.213 1.00 93.19 218 THR A CA 1
ATOM 1697 C C . THR A 1 218 ? 8.714 -5.484 -8.231 1.00 93.19 218 THR A C 1
ATOM 1699 O O . THR A 1 218 ? 9.171 -4.547 -8.880 1.00 93.19 218 THR A O 1
ATOM 1702 N N . TRP A 1 219 ? 7.636 -5.353 -7.451 1.00 92.88 219 TRP A N 1
ATOM 1703 C CA . TRP A 1 219 ? 6.830 -4.125 -7.374 1.00 92.88 219 TRP A CA 1
ATOM 1704 C C . TRP A 1 219 ? 7.596 -2.972 -6.724 1.00 92.88 219 TRP A C 1
ATOM 1706 O O . TRP A 1 219 ? 7.466 -1.814 -7.121 1.00 92.88 219 TRP A O 1
ATOM 1716 N N . ILE A 1 220 ? 8.435 -3.281 -5.733 1.00 92.69 220 ILE A N 1
ATOM 1717 C CA . ILE A 1 220 ? 9.261 -2.271 -5.065 1.00 92.69 220 ILE A CA 1
ATOM 1718 C C . ILE A 1 220 ? 10.305 -1.714 -6.043 1.00 92.69 220 ILE A C 1
ATOM 1720 O O . ILE A 1 220 ? 10.537 -0.504 -6.083 1.00 92.69 220 ILE A O 1
ATOM 1724 N N . TRP A 1 221 ? 10.942 -2.580 -6.835 1.00 92.81 221 TRP A N 1
ATOM 1725 C CA . TRP A 1 221 ? 11.917 -2.159 -7.840 1.00 92.81 221 TRP A CA 1
ATOM 1726 C C . TRP A 1 221 ? 11.279 -1.443 -9.030 1.00 92.81 221 TRP A C 1
ATOM 1728 O O . TRP A 1 221 ? 11.855 -0.466 -9.502 1.00 92.81 221 TRP A O 1
ATOM 1738 N N . GLU A 1 222 ? 10.082 -1.852 -9.451 1.00 92.56 222 GLU A N 1
ATOM 1739 C CA . GLU A 1 222 ? 9.281 -1.162 -10.470 1.00 92.56 222 GLU A CA 1
ATOM 1740 C C . GLU A 1 222 ? 8.989 0.288 -10.053 1.00 92.56 222 GLU A C 1
ATOM 1742 O O . GLU A 1 222 ? 9.296 1.224 -10.790 1.00 92.56 222 GLU A O 1
ATOM 1747 N N . ALA A 1 223 ? 8.520 0.502 -8.819 1.00 93.25 223 ALA A N 1
ATOM 1748 C CA . ALA A 1 223 ? 8.292 1.847 -8.293 1.00 93.25 223 ALA A CA 1
ATOM 1749 C C . ALA A 1 223 ? 9.579 2.695 -8.280 1.00 93.25 223 ALA A C 1
ATOM 1751 O O . ALA A 1 223 ? 9.567 3.866 -8.661 1.00 93.25 223 ALA A O 1
ATOM 1752 N N . LYS A 1 224 ? 10.720 2.112 -7.891 1.00 91.81 224 LYS A N 1
ATOM 1753 C CA . LYS A 1 224 ? 12.012 2.821 -7.905 1.00 91.81 224 LYS A CA 1
ATOM 1754 C C . LYS A 1 224 ? 12.484 3.150 -9.319 1.00 91.81 224 LYS A C 1
ATOM 1756 O O . LYS A 1 224 ? 13.053 4.220 -9.512 1.00 91.81 224 LYS A O 1
ATOM 1761 N N . ALA A 1 225 ? 12.238 2.276 -10.294 1.00 92.31 225 ALA A N 1
ATOM 1762 C CA . ALA A 1 225 ? 12.539 2.556 -11.695 1.00 92.31 225 ALA A CA 1
ATOM 1763 C C . ALA A 1 225 ? 11.780 3.800 -12.189 1.00 92.31 225 ALA A C 1
ATOM 1765 O O . ALA A 1 225 ? 12.382 4.661 -12.829 1.00 92.31 225 ALA A O 1
ATOM 1766 N N . LEU A 1 226 ? 10.504 3.950 -11.811 1.00 90.88 226 LEU A N 1
ATOM 1767 C CA . LEU A 1 226 ? 9.708 5.142 -12.131 1.00 90.88 226 LEU A CA 1
ATOM 1768 C C . LEU A 1 226 ? 10.276 6.426 -11.499 1.00 90.88 226 LEU A C 1
ATOM 1770 O O . LEU A 1 226 ? 10.334 7.459 -12.164 1.00 90.88 226 LEU A O 1
ATOM 1774 N N . ASP A 1 227 ? 10.748 6.376 -10.249 1.00 91.62 227 ASP A N 1
ATOM 1775 C CA . ASP A 1 227 ? 11.405 7.527 -9.602 1.00 91.62 227 ASP A CA 1
ATOM 1776 C C . ASP A 1 227 ? 12.737 7.890 -10.275 1.00 91.62 227 ASP A C 1
ATOM 1778 O O . ASP A 1 227 ? 13.013 9.071 -10.488 1.00 91.62 227 ASP A O 1
ATOM 1782 N N . PHE A 1 228 ? 13.548 6.906 -10.677 1.00 91.19 228 PHE A N 1
ATOM 1783 C CA . PHE A 1 228 ? 14.780 7.176 -11.428 1.00 91.19 228 PHE A CA 1
ATOM 1784 C C . PHE A 1 228 ? 14.503 7.784 -12.800 1.00 91.19 228 PHE A C 1
ATOM 1786 O O . PHE A 1 228 ? 15.163 8.757 -13.170 1.00 91.19 228 PHE A O 1
ATOM 1793 N N . ARG A 1 229 ? 13.471 7.295 -13.499 1.00 89.88 229 ARG A N 1
ATOM 1794 C CA . ARG A 1 229 ? 12.986 7.894 -14.747 1.00 89.88 229 ARG A CA 1
ATOM 1795 C C . ARG A 1 229 ? 12.570 9.350 -14.542 1.00 89.88 229 ARG A C 1
ATOM 1797 O O . ARG A 1 229 ? 12.968 10.207 -15.323 1.00 89.88 229 ARG A O 1
ATOM 1804 N N . ALA A 1 230 ? 11.825 9.648 -13.476 1.00 90.12 230 ALA A N 1
ATOM 1805 C CA . ALA A 1 230 ? 11.390 11.011 -13.162 1.00 90.12 230 ALA A CA 1
ATOM 1806 C C . ALA A 1 230 ? 12.559 11.960 -12.831 1.00 90.12 230 ALA A C 1
ATOM 1808 O O . ALA A 1 230 ? 12.461 13.163 -13.059 1.00 90.12 230 ALA A O 1
ATOM 1809 N N . ARG A 1 231 ? 13.674 11.434 -12.308 1.00 89.19 231 ARG A N 1
ATOM 1810 C CA . ARG A 1 231 ? 14.900 12.202 -12.024 1.00 89.19 231 ARG A CA 1
ATOM 1811 C C . ARG A 1 231 ? 15.856 12.308 -13.213 1.00 89.19 231 ARG A C 1
ATOM 1813 O O . ARG A 1 231 ? 16.804 13.084 -13.139 1.00 89.19 231 ARG A O 1
ATOM 1820 N N . GLY A 1 232 ? 15.636 11.522 -14.267 1.00 86.88 232 GLY A N 1
ATOM 1821 C CA . GLY A 1 232 ? 16.534 11.429 -15.417 1.00 86.88 232 GLY A CA 1
ATOM 1822 C C . GLY A 1 232 ? 17.807 10.612 -15.168 1.00 86.88 232 GLY A C 1
ATOM 1823 O O . GLY A 1 232 ? 18.771 10.767 -15.913 1.00 86.88 232 GLY A O 1
ATOM 1824 N N . ASP A 1 233 ? 17.844 9.751 -14.142 1.00 89.38 233 ASP A N 1
ATOM 1825 C CA . ASP A 1 233 ? 18.982 8.848 -13.912 1.00 89.38 233 ASP A CA 1
ATOM 1826 C C . ASP A 1 233 ? 18.784 7.527 -14.669 1.00 89.38 233 ASP A C 1
ATOM 1828 O O . ASP A 1 233 ? 18.313 6.524 -14.123 1.00 89.38 233 ASP A O 1
ATOM 1832 N N . SER A 1 234 ? 19.161 7.534 -15.949 1.00 87.25 234 SER A N 1
ATOM 1833 C CA . SER A 1 234 ? 19.008 6.391 -16.858 1.00 87.25 234 SER A CA 1
ATOM 1834 C C . SER A 1 234 ? 19.753 5.135 -16.377 1.00 87.25 234 SER A C 1
ATOM 1836 O O . SER A 1 234 ? 19.294 4.014 -16.598 1.00 87.25 234 SER A O 1
ATOM 1838 N N . GLN A 1 235 ? 20.907 5.287 -15.711 1.00 89.88 235 GLN A N 1
ATOM 1839 C CA . GLN A 1 235 ? 21.720 4.144 -15.270 1.00 89.88 235 GLN A CA 1
ATOM 1840 C C . GLN A 1 235 ? 21.052 3.403 -14.111 1.00 89.88 235 GLN A C 1
ATOM 1842 O O . GLN A 1 235 ? 20.988 2.170 -14.109 1.00 89.88 235 GLN A O 1
ATOM 1847 N N . GLN A 1 236 ? 20.553 4.148 -13.121 1.00 88.75 236 GLN A N 1
ATOM 1848 C CA . GLN A 1 236 ? 19.844 3.556 -11.988 1.00 88.75 236 GLN A CA 1
ATOM 1849 C C . GLN A 1 236 ? 18.461 3.037 -12.391 1.00 88.75 236 GLN A C 1
ATOM 1851 O O . GLN A 1 236 ? 18.055 1.985 -11.894 1.00 88.75 236 GLN A O 1
ATOM 1856 N N . GLU A 1 237 ? 17.781 3.707 -13.329 1.00 92.19 237 GLU A N 1
ATOM 1857 C CA . GLU A 1 237 ? 16.539 3.228 -13.950 1.00 92.19 237 GLU A CA 1
ATOM 1858 C C . GLU A 1 237 ? 16.736 1.828 -14.548 1.00 92.19 237 GLU A C 1
ATOM 1860 O O . GLU A 1 237 ? 16.014 0.897 -14.194 1.00 92.19 237 GLU A O 1
ATOM 1865 N N . PHE A 1 238 ? 17.766 1.647 -15.381 1.00 91.31 238 PHE A N 1
ATOM 1866 C CA . PHE A 1 238 ? 18.081 0.355 -15.989 1.00 91.31 238 PHE A CA 1
ATOM 1867 C C . PHE A 1 238 ? 18.312 -0.750 -14.948 1.00 91.31 238 PHE A C 1
ATOM 1869 O O . PHE A 1 238 ? 17.727 -1.830 -15.042 1.00 91.31 238 PHE A O 1
ATOM 1876 N N . LEU A 1 239 ? 19.134 -0.485 -13.928 1.00 90.56 239 LEU A N 1
ATOM 1877 C CA . LEU A 1 239 ? 19.407 -1.467 -12.875 1.00 90.56 239 LEU A CA 1
ATOM 1878 C C . LEU A 1 239 ? 18.140 -1.836 -12.092 1.00 90.56 239 LEU A C 1
ATOM 1880 O O . LEU A 1 239 ? 17.922 -3.013 -11.801 1.00 90.56 239 LEU A O 1
ATOM 1884 N N . ALA A 1 240 ? 17.290 -0.851 -11.793 1.00 90.94 240 ALA A N 1
ATOM 1885 C CA . ALA A 1 240 ? 16.014 -1.078 -11.130 1.00 90.94 240 ALA A CA 1
ATOM 1886 C C . ALA A 1 240 ? 15.061 -1.927 -11.987 1.00 90.94 240 ALA A C 1
ATOM 1888 O O . ALA A 1 240 ? 14.468 -2.861 -11.456 1.00 90.94 240 ALA A O 1
ATOM 1889 N N . LEU A 1 241 ? 14.974 -1.688 -13.300 1.00 91.25 241 LEU A N 1
ATOM 1890 C CA . LEU A 1 241 ? 14.154 -2.492 -14.218 1.00 91.25 241 LEU A CA 1
ATOM 1891 C C . LEU A 1 241 ? 14.637 -3.948 -14.314 1.00 91.25 241 LEU A C 1
ATOM 1893 O O . LEU A 1 241 ? 13.822 -4.874 -14.322 1.00 91.25 241 LEU A O 1
ATOM 1897 N N . VAL A 1 242 ? 15.957 -4.170 -14.313 1.00 90.31 242 VAL A N 1
ATOM 1898 C CA . VAL A 1 242 ? 16.541 -5.523 -14.280 1.00 90.31 242 VAL A CA 1
ATOM 1899 C C . VAL A 1 242 ? 16.162 -6.254 -12.988 1.00 90.31 242 VAL A C 1
ATOM 1901 O O . VAL A 1 242 ? 15.804 -7.432 -13.037 1.00 90.31 242 VAL A O 1
ATOM 1904 N N . TRP A 1 243 ? 16.200 -5.574 -11.837 1.00 90.06 243 TRP A N 1
ATOM 1905 C CA . TRP A 1 243 ? 15.770 -6.156 -10.559 1.00 90.06 243 TRP A CA 1
ATOM 1906 C C . TRP A 1 243 ? 14.250 -6.335 -10.455 1.00 90.06 243 TRP A C 1
ATOM 1908 O O . TRP A 1 243 ? 13.798 -7.292 -9.828 1.00 90.06 243 TRP A O 1
ATOM 1918 N N . ALA A 1 244 ? 13.468 -5.481 -11.119 1.00 90.06 244 ALA A N 1
ATOM 1919 C CA . ALA A 1 244 ? 12.018 -5.619 -11.250 1.00 90.06 244 ALA A CA 1
ATOM 1920 C C . ALA A 1 244 ? 11.596 -6.777 -12.177 1.00 90.06 244 ALA A C 1
ATOM 1922 O O . ALA A 1 244 ? 10.416 -7.106 -12.239 1.00 90.06 244 ALA A O 1
ATOM 1923 N N . GLN A 1 245 ? 12.550 -7.409 -12.876 1.00 89.94 245 GLN A N 1
ATOM 1924 C CA . GLN A 1 245 ? 12.334 -8.455 -13.886 1.00 89.94 245 GLN A CA 1
ATOM 1925 C C . GLN A 1 245 ? 11.555 -7.990 -15.129 1.00 89.94 245 GLN A C 1
ATOM 1927 O O . GLN A 1 245 ? 11.108 -8.815 -15.927 1.00 89.94 245 GLN A O 1
ATOM 1932 N N . ASN A 1 246 ? 11.444 -6.678 -15.345 1.00 88.94 246 ASN A N 1
ATOM 1933 C CA . ASN A 1 246 ? 10.875 -6.114 -16.564 1.00 88.94 246 ASN A CA 1
ATOM 1934 C C . ASN A 1 246 ? 11.979 -5.962 -17.623 1.00 88.94 246 ASN A C 1
ATOM 1936 O O . ASN A 1 246 ? 12.528 -4.884 -17.857 1.00 88.94 246 ASN A O 1
ATOM 1940 N N . TYR A 1 247 ? 12.358 -7.092 -18.222 1.00 87.75 247 TYR A N 1
ATOM 1941 C CA . TYR A 1 247 ? 13.504 -7.162 -19.130 1.00 87.75 247 TYR A CA 1
ATOM 1942 C C . TYR A 1 247 ? 13.267 -6.458 -20.470 1.00 87.75 247 TYR A C 1
ATOM 1944 O O . TYR A 1 247 ? 14.217 -5.931 -21.042 1.00 87.75 247 TYR A O 1
ATOM 1952 N N . SER A 1 248 ? 12.025 -6.412 -20.960 1.00 86.62 248 SER A N 1
ATOM 1953 C CA . SER A 1 248 ? 11.675 -5.704 -22.197 1.00 86.62 248 SER A CA 1
ATOM 1954 C C . SER A 1 248 ? 11.926 -4.206 -22.068 1.00 86.62 248 SER A C 1
ATOM 1956 O O . SER A 1 248 ? 12.616 -3.620 -22.901 1.00 86.62 248 SER A O 1
ATOM 1958 N N . GLU A 1 249 ? 11.438 -3.600 -20.985 1.00 86.62 249 GLU A N 1
ATOM 1959 C CA . GLU A 1 249 ? 11.632 -2.174 -20.735 1.00 86.62 249 GLU A CA 1
ATOM 1960 C C . GLU A 1 249 ? 13.089 -1.867 -20.365 1.00 86.62 249 GLU A C 1
ATOM 1962 O O . GLU A 1 249 ? 13.643 -0.867 -20.820 1.00 86.62 249 GLU A O 1
ATOM 1967 N N . ALA A 1 250 ? 13.757 -2.762 -19.624 1.00 88.12 250 ALA A N 1
ATOM 1968 C CA . ALA A 1 250 ? 15.189 -2.644 -19.353 1.00 88.12 250 ALA A CA 1
ATOM 1969 C C . ALA A 1 250 ? 16.023 -2.637 -20.645 1.00 88.12 250 ALA A C 1
ATOM 1971 O O . ALA A 1 250 ? 16.956 -1.846 -20.766 1.00 88.12 250 ALA A O 1
ATOM 1972 N N . ASN A 1 251 ? 15.692 -3.494 -21.617 1.00 87.44 251 ASN A N 1
ATOM 1973 C CA . ASN A 1 251 ? 16.393 -3.559 -22.899 1.00 87.44 251 ASN A CA 1
ATOM 1974 C C . ASN A 1 251 ? 16.185 -2.282 -23.722 1.00 87.44 251 ASN A C 1
ATOM 1976 O O . ASN A 1 251 ? 17.153 -1.727 -24.230 1.00 87.44 251 ASN A O 1
ATOM 1980 N N . GLN A 1 252 ? 14.954 -1.768 -23.787 1.00 86.81 252 GLN A N 1
ATOM 1981 C CA . GLN A 1 252 ? 14.664 -0.496 -24.456 1.00 86.81 252 GLN A CA 1
ATOM 1982 C C . GLN A 1 252 ? 15.402 0.675 -23.793 1.00 86.81 252 GLN A C 1
ATOM 1984 O O . GLN A 1 252 ? 16.068 1.453 -24.473 1.00 86.81 252 GLN A O 1
ATOM 1989 N N . ALA A 1 253 ? 15.353 0.780 -22.461 1.00 87.25 253 ALA A N 1
ATOM 1990 C CA . ALA A 1 253 ? 16.077 1.814 -21.724 1.00 87.25 253 ALA A CA 1
ATOM 1991 C C . ALA A 1 253 ? 17.599 1.707 -21.929 1.00 87.25 253 ALA A C 1
ATOM 1993 O O . ALA A 1 253 ? 18.292 2.723 -22.039 1.00 87.25 253 ALA A O 1
ATOM 1994 N N . PHE A 1 254 ? 18.124 0.483 -22.021 1.00 88.06 254 PHE A N 1
ATOM 1995 C CA . PHE A 1 254 ? 19.536 0.249 -22.286 1.00 88.06 254 PHE A CA 1
ATOM 1996 C C . PHE A 1 254 ? 19.939 0.673 -23.698 1.00 88.06 254 PHE A C 1
ATOM 1998 O O . PHE A 1 254 ? 20.893 1.428 -23.842 1.00 88.06 254 PHE A O 1
ATOM 2005 N N . VAL A 1 255 ? 19.209 0.236 -24.723 1.00 86.75 255 VAL A N 1
ATOM 2006 C CA . VAL A 1 255 ? 19.530 0.537 -26.124 1.00 86.75 255 VAL A CA 1
ATOM 2007 C C . VAL A 1 255 ? 19.387 2.028 -26.430 1.00 86.75 255 VAL A C 1
ATOM 2009 O O . VAL A 1 255 ? 20.260 2.602 -27.071 1.00 86.75 255 VAL A O 1
ATOM 2012 N N . HIS A 1 256 ? 18.328 2.672 -25.939 1.00 86.19 256 HIS A N 1
ATOM 2013 C CA . HIS A 1 256 ? 18.026 4.053 -26.315 1.00 86.19 256 HIS A CA 1
ATOM 2014 C C . HIS A 1 256 ? 18.692 5.115 -25.432 1.00 86.19 256 HIS A C 1
ATOM 2016 O O . HIS A 1 256 ? 18.899 6.237 -25.887 1.00 86.19 256 HIS A O 1
ATOM 2022 N N . ARG A 1 257 ? 19.007 4.811 -24.165 1.00 86.44 257 ARG A N 1
ATOM 2023 C CA . ARG A 1 257 ? 19.540 5.810 -23.217 1.00 86.44 257 ARG A CA 1
ATOM 2024 C C . ARG A 1 257 ? 20.910 5.417 -22.678 1.00 86.44 257 ARG A C 1
ATOM 2026 O O . ARG A 1 257 ? 21.902 6.085 -22.946 1.00 86.44 257 ARG A O 1
ATOM 2033 N N . VAL A 1 258 ? 20.986 4.303 -21.948 1.00 87.56 258 VAL A N 1
ATOM 2034 C CA . VAL A 1 258 ? 22.189 3.956 -21.165 1.00 87.56 258 VAL A CA 1
ATOM 2035 C C . VAL A 1 258 ? 23.381 3.573 -22.040 1.00 87.56 258 VAL A C 1
ATOM 2037 O O . VAL A 1 258 ? 24.507 3.957 -21.734 1.00 87.56 258 VAL A O 1
ATOM 2040 N N . GLY A 1 259 ? 23.155 2.815 -23.111 1.00 85.81 259 GLY A N 1
ATOM 2041 C CA . GLY A 1 259 ? 24.182 2.402 -24.064 1.00 85.81 259 GLY A CA 1
ATOM 2042 C C . GLY A 1 259 ? 24.867 3.604 -24.719 1.00 85.81 259 GLY A C 1
ATOM 2043 O O . GLY A 1 259 ? 26.078 3.753 -24.544 1.00 85.81 259 GLY A O 1
ATOM 2044 N N . PRO A 1 260 ? 24.116 4.490 -25.401 1.00 86.62 260 PRO A N 1
ATOM 2045 C CA . PRO A 1 260 ? 24.649 5.715 -25.995 1.00 86.62 260 PRO A CA 1
ATOM 2046 C C . PRO A 1 260 ? 25.399 6.600 -24.994 1.00 86.62 260 PRO A C 1
ATOM 2048 O O . PRO A 1 260 ? 26.542 6.979 -25.253 1.00 86.62 260 PRO A O 1
ATOM 2051 N N . ASP A 1 261 ? 24.812 6.859 -23.819 1.00 88.00 261 ASP A N 1
ATOM 2052 C CA . ASP A 1 261 ? 25.423 7.710 -22.789 1.00 88.00 261 ASP A CA 1
ATOM 2053 C C . ASP A 1 261 ? 26.777 7.150 -22.312 1.00 88.00 261 ASP A C 1
ATOM 2055 O O . ASP A 1 261 ? 27.744 7.891 -22.122 1.00 88.00 261 ASP A O 1
ATOM 2059 N N . LEU A 1 262 ? 26.879 5.827 -22.137 1.00 86.75 262 LEU A N 1
ATOM 2060 C CA . LEU A 1 262 ? 28.114 5.163 -21.706 1.00 86.75 262 LEU A CA 1
ATOM 2061 C C . LEU A 1 262 ? 29.188 5.117 -22.796 1.00 86.75 262 LEU A C 1
ATOM 2063 O O . LEU A 1 262 ? 30.378 5.170 -22.473 1.00 86.75 262 LEU A O 1
ATOM 2067 N N . VAL A 1 263 ? 28.785 5.013 -24.064 1.00 87.19 263 VAL A N 1
ATOM 2068 C CA . VAL A 1 263 ? 29.694 5.075 -25.216 1.00 87.19 263 VAL A CA 1
ATOM 2069 C C . VAL A 1 263 ? 30.313 6.466 -25.321 1.00 87.19 263 VAL A C 1
ATOM 2071 O O . VAL A 1 263 ? 31.539 6.570 -25.367 1.00 87.19 263 VAL A O 1
ATOM 2074 N N . ILE A 1 264 ? 29.492 7.520 -25.260 1.00 85.69 264 ILE A N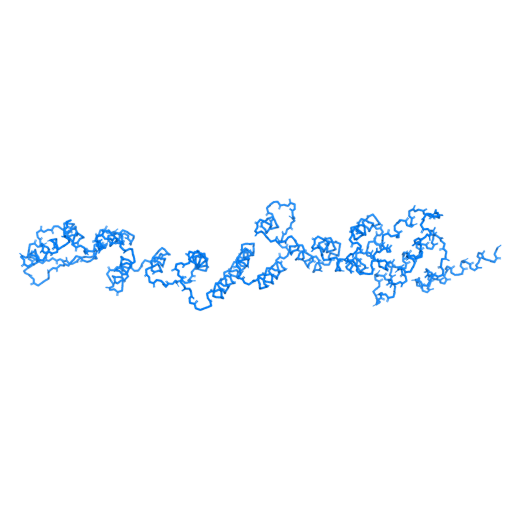 1
ATOM 2075 C CA . ILE A 1 264 ? 29.949 8.919 -25.307 1.00 85.69 264 ILE A CA 1
ATOM 2076 C C . ILE A 1 264 ? 30.860 9.226 -24.111 1.00 85.69 264 ILE A C 1
ATOM 2078 O O . ILE A 1 264 ? 31.932 9.811 -24.264 1.00 85.69 264 ILE A O 1
ATOM 2082 N N . ALA A 1 265 ? 30.487 8.767 -22.911 1.00 86.75 265 ALA A N 1
ATOM 2083 C CA . ALA A 1 265 ? 31.313 8.902 -21.711 1.00 86.75 265 ALA A CA 1
ATOM 2084 C C . ALA A 1 265 ? 32.589 8.031 -21.731 1.00 86.75 265 ALA A C 1
ATOM 2086 O O . ALA A 1 265 ? 33.420 8.144 -20.828 1.00 86.75 265 ALA A O 1
ATOM 2087 N N . ARG A 1 266 ? 32.750 7.155 -22.734 1.00 84.81 266 ARG A N 1
ATOM 2088 C CA . ARG A 1 266 ? 33.858 6.197 -22.889 1.00 84.81 266 ARG A CA 1
ATOM 2089 C C . ARG A 1 266 ? 34.035 5.240 -21.698 1.00 84.81 266 ARG A C 1
ATOM 2091 O O . ARG A 1 266 ? 35.124 4.701 -21.486 1.00 84.81 266 ARG A O 1
ATOM 2098 N N . ASP A 1 267 ? 32.974 4.969 -20.929 1.00 87.25 267 ASP A N 1
ATOM 2099 C CA . ASP A 1 267 ? 32.995 3.995 -19.824 1.00 87.25 267 ASP A CA 1
ATOM 2100 C C . ASP A 1 267 ? 32.590 2.596 -20.310 1.00 87.25 267 ASP A C 1
ATOM 2102 O O . ASP A 1 267 ? 31.514 2.055 -20.026 1.00 87.25 267 ASP A O 1
ATOM 2106 N N . PHE A 1 268 ? 33.513 1.968 -21.035 1.00 83.06 268 PHE A N 1
ATOM 2107 C CA . PHE A 1 268 ? 33.311 0.636 -21.607 1.00 83.06 268 PHE A CA 1
ATOM 2108 C C . PHE A 1 268 ? 33.252 -0.476 -20.547 1.00 83.06 268 PHE A C 1
ATOM 2110 O O . PHE A 1 268 ? 32.688 -1.542 -20.795 1.00 83.06 268 PHE A O 1
ATOM 2117 N N . ARG A 1 269 ? 33.789 -0.239 -19.339 1.00 85.44 269 ARG A N 1
ATOM 2118 C CA . ARG A 1 269 ? 33.735 -1.212 -18.233 1.00 85.44 269 ARG A CA 1
ATOM 2119 C C . ARG A 1 269 ? 32.318 -1.346 -17.687 1.00 85.44 269 ARG A C 1
ATOM 2121 O O . ARG A 1 269 ? 31.881 -2.454 -17.371 1.00 85.44 269 ARG A O 1
ATOM 2128 N N . ARG A 1 270 ? 31.594 -0.233 -17.522 1.00 85.44 270 ARG A N 1
ATOM 2129 C CA . ARG A 1 270 ? 30.174 -0.270 -17.132 1.00 85.44 270 ARG A CA 1
ATOM 2130 C C . ARG A 1 270 ? 29.300 -0.791 -18.261 1.00 85.44 270 ARG A C 1
ATOM 2132 O O . ARG A 1 270 ? 28.458 -1.641 -17.982 1.00 85.44 270 ARG A O 1
ATOM 2139 N N . LEU A 1 271 ? 29.563 -0.370 -19.499 1.00 86.06 271 LEU A N 1
ATOM 2140 C CA . LEU A 1 271 ? 28.837 -0.842 -20.680 1.00 86.06 271 LEU A CA 1
ATOM 2141 C C . LEU A 1 271 ? 28.862 -2.373 -20.776 1.00 86.06 271 LEU A C 1
ATOM 2143 O O . LEU A 1 271 ? 27.810 -3.004 -20.839 1.00 86.06 271 LEU A O 1
ATOM 2147 N N . PHE A 1 272 ? 30.052 -2.971 -20.661 1.00 83.69 272 PHE A N 1
ATOM 2148 C CA . PHE A 1 272 ? 30.211 -4.423 -20.686 1.00 83.69 272 PHE A CA 1
ATOM 2149 C C . PHE A 1 272 ? 29.460 -5.113 -19.541 1.00 83.69 272 PHE A C 1
ATOM 2151 O O . PHE A 1 272 ? 28.750 -6.089 -19.766 1.00 83.69 272 PHE A O 1
ATOM 2158 N N . ARG A 1 273 ? 29.559 -4.593 -18.308 1.00 87.12 273 ARG A N 1
ATOM 2159 C CA . ARG A 1 273 ? 28.856 -5.176 -17.151 1.00 87.12 273 ARG A CA 1
ATOM 2160 C C . ARG A 1 273 ? 27.337 -5.139 -17.315 1.00 87.12 273 ARG A C 1
ATOM 2162 O O . ARG A 1 273 ? 26.679 -6.126 -17.002 1.00 87.12 273 ARG A O 1
ATOM 2169 N N . PHE A 1 274 ? 26.779 -4.030 -17.793 1.00 87.38 274 PHE A N 1
ATOM 2170 C CA . PHE A 1 274 ? 25.336 -3.891 -18.003 1.00 87.38 274 PHE A CA 1
ATOM 2171 C C . PHE A 1 274 ? 24.839 -4.767 -19.154 1.00 87.38 274 PHE A C 1
ATOM 2173 O O . PHE A 1 274 ? 23.850 -5.482 -18.992 1.00 87.38 274 PHE A O 1
ATOM 2180 N N . ALA A 1 275 ? 25.580 -4.819 -20.261 1.00 84.50 275 ALA A N 1
ATOM 2181 C CA . ALA A 1 275 ? 25.268 -5.714 -21.367 1.00 84.50 275 ALA A CA 1
ATOM 2182 C C . ALA A 1 275 ? 25.366 -7.197 -20.955 1.00 84.50 275 ALA A C 1
ATOM 2184 O O . ALA A 1 275 ? 24.533 -8.011 -21.346 1.00 84.50 275 ALA A O 1
ATOM 2185 N N . GLN A 1 276 ? 26.318 -7.559 -20.088 1.00 85.25 276 GLN A N 1
ATOM 2186 C CA . GLN A 1 276 ? 26.438 -8.917 -19.550 1.00 85.25 276 GLN A CA 1
ATOM 2187 C C . GLN A 1 276 ? 25.234 -9.312 -18.674 1.00 85.25 276 GLN A C 1
ATOM 2189 O O . GLN A 1 276 ? 24.840 -10.480 -18.671 1.00 85.25 276 GLN A O 1
ATOM 2194 N N . LEU A 1 277 ? 24.634 -8.366 -17.939 1.00 84.56 277 LEU A N 1
ATOM 2195 C CA . LEU A 1 277 ? 23.411 -8.624 -17.167 1.00 84.56 277 LEU A CA 1
ATOM 2196 C C . LEU A 1 277 ? 22.240 -8.989 -18.084 1.00 84.56 277 LEU A C 1
ATOM 2198 O O . LEU A 1 277 ? 21.527 -9.947 -17.791 1.00 84.56 277 LEU A O 1
ATOM 2202 N N . LEU A 1 278 ? 22.081 -8.282 -19.204 1.00 82.00 278 LEU A N 1
ATOM 2203 C CA . LEU A 1 278 ? 21.043 -8.592 -20.188 1.00 82.00 278 LEU A CA 1
ATOM 2204 C C . LEU A 1 278 ? 21.343 -9.875 -20.974 1.00 82.00 278 LEU A C 1
ATOM 2206 O O . LEU A 1 278 ? 20.430 -10.656 -21.229 1.00 82.00 278 LEU A O 1
ATOM 2210 N N . PHE A 1 279 ? 22.615 -10.165 -21.269 1.00 82.19 279 PHE A N 1
ATOM 2211 C CA . PHE A 1 279 ? 23.017 -11.398 -21.956 1.00 82.19 279 PHE A CA 1
ATOM 2212 C C . PHE A 1 279 ? 22.588 -12.662 -21.198 1.00 82.19 279 PHE A C 1
ATOM 2214 O O . PHE A 1 279 ? 22.156 -13.641 -21.808 1.00 82.19 279 PHE A O 1
ATOM 2221 N N . LYS A 1 280 ? 22.637 -12.640 -19.857 1.00 81.12 280 LYS A N 1
ATOM 2222 C CA . LYS A 1 280 ? 22.134 -13.750 -19.024 1.00 81.12 280 LYS A CA 1
ATOM 2223 C C . LYS A 1 280 ? 20.643 -14.026 -19.238 1.00 81.12 280 LYS A C 1
ATOM 2225 O O . LYS A 1 280 ? 20.191 -15.136 -18.982 1.00 81.12 280 LYS A O 1
ATOM 2230 N N . VAL A 1 281 ? 19.894 -13.032 -19.711 1.00 80.38 281 VAL A N 1
ATOM 2231 C CA . VAL A 1 281 ? 18.438 -13.070 -19.892 1.00 80.38 281 VAL A CA 1
ATOM 2232 C C . VAL A 1 281 ? 18.047 -13.040 -21.378 1.00 80.38 281 VAL A C 1
ATOM 2234 O O . VAL A 1 281 ? 16.876 -12.882 -21.711 1.00 80.38 281 VAL A O 1
ATOM 2237 N N . LYS A 1 282 ? 19.004 -13.283 -22.288 1.00 73.19 282 LYS A N 1
ATOM 2238 C CA . LYS A 1 282 ? 18.823 -13.195 -23.749 1.00 73.19 282 LYS A CA 1
ATOM 2239 C C . LYS A 1 282 ? 17.587 -13.921 -24.295 1.00 73.19 282 LYS A C 1
ATOM 2241 O O . LYS A 1 282 ? 16.968 -13.437 -25.228 1.00 73.19 282 LYS A O 1
ATOM 2246 N N . GLY A 1 283 ? 17.190 -15.048 -23.695 1.00 71.94 283 GLY A N 1
ATOM 2247 C CA . GLY A 1 283 ? 16.036 -15.837 -24.147 1.00 71.94 283 GLY A CA 1
ATOM 2248 C C . GLY A 1 283 ? 14.667 -15.194 -23.892 1.00 71.94 283 GLY A C 1
ATOM 2249 O O . GLY A 1 283 ? 13.679 -15.658 -24.444 1.00 71.94 283 GLY A O 1
ATOM 2250 N N . LYS A 1 284 ? 14.589 -14.148 -23.059 1.00 74.38 284 LYS A N 1
ATOM 2251 C CA . LYS A 1 284 ? 13.344 -13.411 -22.774 1.00 74.38 284 LYS A CA 1
ATOM 2252 C C . LYS A 1 284 ? 13.265 -12.069 -23.506 1.00 74.38 284 LYS A C 1
ATOM 2254 O O . LYS A 1 284 ? 12.291 -11.343 -23.332 1.00 74.38 284 LYS A O 1
ATOM 2259 N N . LEU A 1 285 ? 14.301 -11.712 -24.261 1.00 75.06 285 LEU A N 1
ATOM 2260 C CA . LEU A 1 285 ? 14.418 -10.422 -24.926 1.00 75.06 285 LEU A CA 1
ATOM 2261 C C . LEU A 1 285 ? 14.024 -10.555 -26.394 1.00 75.06 285 LEU A C 1
ATOM 2263 O O . LEU A 1 285 ? 14.510 -11.437 -27.097 1.00 75.06 285 LEU A O 1
ATOM 2267 N N . GLN A 1 286 ? 13.166 -9.650 -26.853 1.00 69.75 286 GLN A N 1
ATOM 2268 C CA . GLN A 1 286 ? 12.924 -9.450 -28.278 1.00 69.75 286 GLN A CA 1
ATOM 2269 C C . GLN A 1 286 ? 14.094 -8.640 -28.857 1.00 69.75 286 GLN A C 1
ATOM 2271 O O . GLN A 1 286 ? 14.578 -7.707 -28.214 1.00 69.75 286 GLN A O 1
ATOM 2276 N N . ASP A 1 287 ? 14.580 -9.032 -30.035 1.00 71.25 287 ASP A N 1
ATOM 2277 C CA . ASP A 1 287 ? 15.607 -8.318 -30.810 1.00 71.25 287 ASP A CA 1
ATOM 2278 C C . ASP A 1 287 ? 16.947 -8.049 -30.094 1.00 71.25 287 ASP A C 1
ATOM 2280 O O . ASP A 1 287 ? 17.665 -7.099 -30.415 1.00 71.25 287 ASP A O 1
ATOM 2284 N N . TRP A 1 288 ? 17.342 -8.922 -29.157 1.00 77.12 288 TRP A N 1
ATOM 2285 C CA . TRP A 1 288 ? 18.646 -8.843 -28.481 1.00 77.12 288 TRP A CA 1
ATOM 2286 C C . TRP A 1 288 ? 19.816 -8.753 -29.471 1.00 77.12 288 TRP A C 1
ATOM 2288 O O . TRP A 1 288 ? 20.708 -7.915 -29.316 1.00 77.12 288 TRP A O 1
ATOM 2298 N N . ASP A 1 289 ? 19.781 -9.595 -30.506 1.00 71.00 289 ASP A N 1
ATOM 2299 C CA . ASP A 1 289 ? 20.882 -9.768 -31.454 1.00 71.00 289 ASP A CA 1
ATOM 2300 C C . ASP A 1 289 ? 21.156 -8.527 -32.308 1.00 71.00 289 ASP A C 1
ATOM 2302 O O . ASP A 1 289 ? 22.281 -8.361 -32.772 1.00 71.00 289 ASP A O 1
ATOM 2306 N N . ARG A 1 290 ? 20.150 -7.662 -32.501 1.00 70.50 290 ARG A N 1
ATOM 2307 C CA . ARG A 1 290 ? 20.224 -6.481 -33.377 1.00 70.50 290 ARG A CA 1
ATOM 2308 C C . ARG A 1 290 ? 20.399 -5.161 -32.627 1.00 70.50 290 ARG A C 1
ATOM 2310 O O . ARG A 1 290 ? 20.666 -4.154 -33.266 1.00 70.50 290 ARG A O 1
ATOM 2317 N N . GLY A 1 291 ? 20.257 -5.158 -31.301 1.00 78.00 291 GLY A N 1
ATOM 2318 C CA . GLY A 1 291 ? 20.367 -3.949 -30.484 1.00 78.00 291 GLY A CA 1
ATOM 2319 C C . GLY A 1 291 ? 21.429 -4.080 -29.403 1.00 78.00 291 GLY A C 1
ATOM 2320 O O . GLY A 1 291 ? 22.586 -3.708 -29.580 1.00 78.00 291 GLY A O 1
ATOM 2321 N N . ALA A 1 292 ? 21.048 -4.629 -28.253 1.00 79.25 292 ALA A N 1
ATOM 2322 C CA . ALA A 1 292 ? 21.909 -4.638 -27.075 1.00 79.25 292 ALA A CA 1
ATOM 2323 C C . ALA A 1 292 ? 23.156 -5.540 -27.195 1.00 79.25 292 ALA A C 1
ATOM 2325 O O . ALA A 1 292 ? 24.147 -5.298 -26.499 1.00 79.25 292 ALA A O 1
ATOM 2326 N N . ALA A 1 293 ? 23.166 -6.506 -28.123 1.00 81.56 293 ALA A N 1
ATOM 2327 C CA . ALA A 1 293 ? 24.364 -7.269 -28.474 1.00 81.56 293 ALA A CA 1
ATOM 2328 C C . ALA A 1 293 ? 25.507 -6.378 -28.998 1.00 81.56 293 ALA A C 1
ATOM 2330 O O . ALA A 1 293 ? 26.668 -6.638 -28.682 1.00 81.56 293 ALA A O 1
ATOM 2331 N N . VAL A 1 294 ? 25.197 -5.291 -29.717 1.00 83.56 294 VAL A N 1
ATOM 2332 C CA . VAL A 1 294 ? 26.189 -4.330 -30.237 1.00 83.56 294 VAL A CA 1
ATOM 2333 C C . VAL A 1 294 ? 27.017 -3.740 -29.101 1.00 83.56 294 VAL A C 1
ATOM 2335 O O . VAL A 1 294 ? 28.246 -3.739 -29.149 1.00 83.56 294 VAL A O 1
ATOM 2338 N N . TYR A 1 295 ? 26.353 -3.317 -28.026 1.00 82.75 295 TYR A N 1
ATOM 2339 C CA . TYR A 1 295 ? 27.005 -2.735 -26.854 1.00 82.75 295 TYR A CA 1
ATOM 2340 C C . TYR A 1 295 ? 27.841 -3.746 -26.053 1.00 82.75 295 TYR A C 1
ATOM 2342 O O . TYR A 1 295 ? 28.747 -3.344 -25.322 1.00 82.75 295 TYR A O 1
ATOM 2350 N N . LEU A 1 296 ? 27.573 -5.050 -26.188 1.00 84.31 296 LEU A N 1
ATOM 2351 C CA . LEU A 1 296 ? 28.413 -6.106 -25.617 1.00 84.31 296 LEU A CA 1
ATOM 2352 C C . LEU A 1 296 ? 29.652 -6.366 -26.484 1.00 84.31 296 LEU A C 1
ATOM 2354 O O . LEU A 1 296 ? 30.762 -6.480 -25.964 1.00 84.31 296 LEU A O 1
ATOM 2358 N N . LEU A 1 297 ? 29.445 -6.479 -27.798 1.00 81.19 297 LEU A N 1
ATOM 2359 C CA . LEU A 1 297 ? 30.469 -6.828 -28.781 1.00 81.19 297 LEU A CA 1
ATOM 2360 C C . LEU A 1 297 ? 31.475 -5.690 -28.990 1.00 81.19 297 LEU A C 1
ATOM 2362 O O . LEU A 1 297 ? 32.669 -5.955 -29.104 1.00 81.19 297 LEU A O 1
ATOM 2366 N N . TYR A 1 298 ? 31.030 -4.432 -28.965 1.00 81.38 298 TYR A N 1
ATOM 2367 C CA . TYR A 1 298 ? 31.872 -3.267 -29.244 1.00 81.38 298 TYR A CA 1
ATOM 2368 C C . TYR A 1 298 ? 33.101 -3.138 -28.311 1.00 81.38 298 TYR A C 1
ATOM 2370 O O . TYR A 1 298 ? 34.226 -3.085 -28.820 1.00 81.38 298 TYR A O 1
ATOM 2378 N N . PRO A 1 299 ? 32.974 -3.181 -26.964 1.00 82.31 299 PRO A N 1
ATOM 2379 C CA . PRO A 1 299 ? 34.138 -3.178 -26.073 1.00 82.31 299 PRO A CA 1
ATOM 2380 C C . PRO A 1 299 ? 35.108 -4.341 -26.315 1.00 82.31 299 PRO A C 1
ATOM 2382 O O . PRO A 1 299 ? 36.317 -4.172 -26.162 1.00 82.31 299 PRO A O 1
ATOM 2385 N N . MET A 1 300 ? 34.594 -5.518 -26.690 1.00 76.88 300 MET A N 1
ATOM 2386 C CA . MET A 1 300 ? 35.421 -6.698 -26.967 1.00 76.88 300 MET A CA 1
ATOM 2387 C C . MET A 1 300 ? 36.183 -6.552 -28.288 1.00 76.88 300 MET A C 1
ATOM 2389 O O . MET A 1 300 ? 37.389 -6.799 -28.324 1.00 76.88 300 MET A O 1
ATOM 2393 N N . ALA A 1 301 ? 35.508 -6.080 -29.340 1.00 76.12 301 ALA A N 1
ATOM 2394 C CA . ALA A 1 301 ? 36.099 -5.823 -30.651 1.00 76.12 301 ALA A CA 1
ATOM 2395 C C . ALA A 1 301 ? 37.231 -4.785 -30.574 1.00 76.12 301 ALA A C 1
ATOM 2397 O O . ALA A 1 301 ? 38.261 -4.944 -31.231 1.00 76.12 301 ALA A O 1
ATOM 2398 N N . ARG A 1 302 ? 37.076 -3.768 -29.715 1.00 75.12 302 ARG A N 1
ATOM 2399 C CA . ARG A 1 302 ? 38.105 -2.755 -29.448 1.00 75.12 302 ARG A CA 1
ATOM 2400 C C . ARG A 1 302 ? 39.333 -3.317 -28.724 1.00 75.12 302 ARG A C 1
ATOM 2402 O O . ARG A 1 302 ? 40.453 -2.941 -29.056 1.00 75.12 302 ARG A O 1
ATOM 2409 N N . LEU A 1 303 ? 39.145 -4.187 -27.728 1.00 73.31 303 LEU A N 1
ATOM 2410 C CA . LEU A 1 303 ? 40.247 -4.728 -26.917 1.00 73.31 303 LEU A CA 1
ATOM 2411 C C . LEU A 1 303 ? 41.095 -5.774 -27.655 1.00 73.31 303 LEU A C 1
ATOM 2413 O O . LEU A 1 303 ? 42.273 -5.915 -27.342 1.00 73.31 303 LEU A O 1
ATOM 2417 N N . GLN A 1 304 ? 40.518 -6.509 -28.608 1.00 66.50 304 GLN A N 1
ATOM 2418 C CA . GLN A 1 304 ? 41.206 -7.614 -29.290 1.00 66.50 304 GLN A CA 1
ATOM 2419 C C . GLN A 1 304 ? 41.938 -7.219 -30.589 1.00 66.50 304 GLN A C 1
ATOM 2421 O O . GLN A 1 304 ? 42.695 -8.027 -31.127 1.00 66.50 304 GLN A O 1
ATOM 2426 N N . GLY A 1 305 ? 41.771 -5.992 -31.101 1.00 60.84 305 GLY A N 1
ATOM 2427 C CA . GLY A 1 305 ? 42.413 -5.552 -32.351 1.00 60.84 305 GLY A CA 1
ATOM 2428 C C . GLY A 1 305 ? 42.103 -6.468 -33.551 1.00 60.84 305 GLY A C 1
ATOM 2429 O O . GLY A 1 305 ? 41.029 -7.069 -33.605 1.00 60.84 305 GLY A O 1
ATOM 2430 N N . LYS A 1 306 ? 43.053 -6.604 -34.496 1.00 56.28 306 LYS A N 1
ATOM 2431 C CA . LYS A 1 306 ? 42.976 -7.462 -35.708 1.00 56.28 306 LYS A CA 1
ATOM 2432 C C . LYS A 1 306 ? 43.087 -8.980 -35.441 1.00 56.28 306 LYS A C 1
ATOM 2434 O O . LYS A 1 306 ? 43.404 -9.741 -36.352 1.00 56.28 306 LYS A O 1
ATOM 2439 N N . GLN A 1 307 ? 42.907 -9.455 -34.209 1.00 53.47 307 GLN A N 1
ATOM 2440 C CA . GLN A 1 307 ? 42.975 -10.895 -33.941 1.00 53.47 307 GLN A CA 1
ATOM 2441 C C . GLN A 1 307 ? 41.695 -11.609 -34.422 1.00 53.47 307 GLN A C 1
ATOM 2443 O O . GLN A 1 307 ? 40.587 -11.236 -34.038 1.00 53.47 307 GLN A O 1
ATOM 2448 N N . HIS A 1 308 ? 41.876 -12.671 -35.221 1.00 52.56 308 HIS A N 1
ATOM 2449 C CA . HIS A 1 308 ? 40.862 -13.408 -36.005 1.00 52.56 308 HIS A CA 1
ATOM 2450 C C . HIS A 1 308 ? 39.691 -14.053 -35.226 1.00 52.56 308 HIS A C 1
ATOM 2452 O O . HIS A 1 308 ? 38.807 -14.665 -35.823 1.00 52.56 308 HIS A O 1
ATOM 2458 N N . GLY A 1 309 ? 39.663 -13.982 -33.891 1.00 50.84 309 GLY A N 1
ATOM 2459 C CA . GLY A 1 309 ? 38.683 -14.708 -33.071 1.00 50.84 309 GLY A CA 1
ATOM 2460 C C . GLY A 1 309 ? 37.250 -14.163 -33.141 1.00 50.84 309 GLY A C 1
ATOM 2461 O O . GLY A 1 309 ? 36.300 -14.933 -32.990 1.00 50.84 309 GLY A O 1
ATOM 2462 N N . LEU A 1 310 ? 37.087 -12.856 -33.383 1.00 55.66 310 LEU A N 1
ATOM 2463 C CA . LEU A 1 310 ? 35.786 -12.170 -33.415 1.00 55.66 310 LEU A CA 1
ATOM 2464 C C . LEU A 1 310 ? 35.283 -11.839 -34.824 1.00 55.66 310 LEU A C 1
ATOM 2466 O O . LEU A 1 310 ? 34.158 -11.368 -34.942 1.00 55.66 310 LEU A O 1
ATOM 2470 N N . ASP A 1 311 ? 36.025 -12.174 -35.882 1.00 59.97 311 ASP A N 1
ATOM 2471 C CA . ASP A 1 311 ? 35.628 -11.883 -37.273 1.00 59.97 311 ASP A CA 1
ATOM 2472 C C . ASP A 1 311 ? 34.275 -12.535 -37.632 1.00 59.97 311 ASP A C 1
ATOM 2474 O O . ASP A 1 311 ? 33.509 -12.030 -38.447 1.00 59.97 311 ASP A O 1
ATOM 2478 N N . LYS A 1 312 ? 33.913 -13.627 -36.940 1.00 65.19 312 LYS A N 1
ATOM 2479 C CA . LYS A 1 312 ? 32.591 -14.271 -37.046 1.00 65.19 312 LYS A CA 1
ATOM 2480 C C . LYS A 1 312 ? 31.440 -13.414 -36.505 1.00 65.19 312 LYS A C 1
ATOM 2482 O O . LYS A 1 312 ? 30.311 -13.564 -36.960 1.00 65.19 312 LYS A O 1
ATOM 2487 N N . PHE A 1 313 ? 31.711 -12.561 -35.521 1.00 69.44 313 PHE A N 1
ATOM 2488 C CA . PHE A 1 313 ? 30.730 -11.694 -34.863 1.00 69.44 313 PHE A CA 1
ATOM 2489 C C . PHE A 1 313 ? 30.759 -10.258 -35.393 1.00 69.44 313 PHE A C 1
ATOM 2491 O O . PHE A 1 313 ? 29.854 -9.491 -35.076 1.00 69.44 313 PHE A O 1
ATOM 2498 N N . ASP A 1 314 ? 31.736 -9.906 -36.232 1.00 71.94 314 ASP A N 1
ATOM 2499 C CA . ASP A 1 314 ? 31.809 -8.593 -36.879 1.00 71.94 314 ASP A CA 1
ATOM 2500 C C . ASP A 1 314 ? 30.579 -8.332 -37.753 1.00 71.94 314 ASP A C 1
ATOM 2502 O O . ASP A 1 314 ? 30.000 -7.252 -37.691 1.00 71.94 314 ASP A O 1
ATOM 2506 N N . HIS A 1 315 ? 30.088 -9.346 -38.474 1.00 74.25 315 HIS A N 1
ATOM 2507 C CA . HIS A 1 315 ? 28.829 -9.228 -39.213 1.00 74.25 315 HIS A CA 1
ATOM 2508 C C . HIS A 1 315 ? 27.643 -8.917 -38.295 1.00 74.25 315 HIS A C 1
ATOM 2510 O O . HIS A 1 315 ? 26.862 -8.023 -38.598 1.00 74.25 315 HIS A O 1
ATOM 2516 N N . GLN A 1 316 ? 27.543 -9.583 -37.140 1.00 78.94 316 GLN A N 1
ATOM 2517 C CA . GLN A 1 316 ? 26.485 -9.308 -36.163 1.00 78.94 316 GLN A CA 1
ATOM 2518 C C . GLN A 1 316 ? 26.619 -7.901 -35.559 1.00 78.94 316 GLN A C 1
ATOM 2520 O O . GLN A 1 316 ? 25.617 -7.218 -35.352 1.00 78.94 316 GLN A O 1
ATOM 2525 N N . LEU A 1 317 ? 27.849 -7.451 -35.302 1.00 80.50 317 LEU A N 1
ATOM 2526 C CA . LEU A 1 317 ? 28.131 -6.113 -34.793 1.00 80.50 317 LEU A CA 1
ATOM 2527 C C . LEU A 1 317 ? 27.752 -5.033 -35.816 1.00 80.50 317 LEU A C 1
ATOM 2529 O O . LEU A 1 317 ? 27.079 -4.067 -35.460 1.00 80.50 317 LEU A O 1
ATOM 2533 N N . PHE A 1 318 ? 28.152 -5.194 -37.078 1.00 81.00 318 PHE A N 1
ATOM 2534 C CA . PHE A 1 318 ? 27.876 -4.224 -38.138 1.00 81.00 318 PHE A CA 1
ATOM 2535 C C . PHE A 1 318 ? 26.397 -4.207 -38.525 1.00 81.00 318 PHE A C 1
ATOM 2537 O O . PHE A 1 318 ? 25.819 -3.129 -38.641 1.00 81.00 318 PHE A O 1
ATOM 2544 N N . ASP A 1 319 ? 25.759 -5.372 -38.644 1.00 79.44 319 ASP A N 1
ATOM 2545 C CA . ASP A 1 319 ? 24.323 -5.462 -38.926 1.00 79.44 319 ASP A CA 1
ATOM 2546 C C . ASP A 1 319 ? 23.494 -4.884 -37.774 1.00 79.44 319 ASP A C 1
ATOM 2548 O O . ASP A 1 319 ? 22.507 -4.188 -38.013 1.00 79.44 319 ASP A O 1
ATOM 2552 N N . GLY A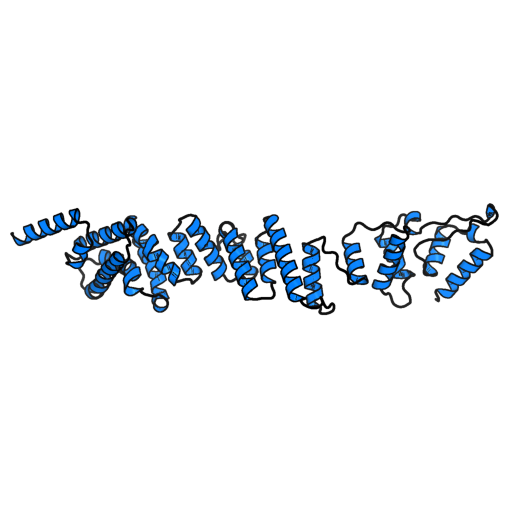 1 320 ? 23.929 -5.094 -36.527 1.00 81.50 320 GLY A N 1
ATOM 2553 C CA . GLY A 1 320 ? 23.326 -4.467 -35.355 1.00 81.50 320 GLY A CA 1
ATOM 2554 C C . GLY A 1 320 ? 23.498 -2.944 -35.333 1.00 81.50 320 GLY A C 1
ATOM 2555 O O . GLY A 1 320 ? 22.542 -2.229 -35.060 1.00 81.50 320 GLY A O 1
ATOM 2556 N N . LEU A 1 321 ? 24.675 -2.410 -35.681 1.00 81.56 321 LEU A N 1
ATOM 2557 C CA . LEU A 1 321 ? 24.893 -0.957 -35.770 1.00 81.56 321 LEU A CA 1
ATOM 2558 C C . LEU A 1 321 ? 24.028 -0.301 -36.857 1.00 81.56 321 LEU A C 1
ATOM 2560 O O . LEU A 1 321 ? 23.469 0.774 -36.641 1.00 81.56 321 LEU A O 1
ATOM 2564 N N . VAL A 1 322 ? 23.882 -0.958 -38.011 1.00 81.81 322 VAL A N 1
ATOM 2565 C CA . VAL A 1 322 ? 22.987 -0.501 -39.084 1.00 81.81 322 VAL A CA 1
ATOM 2566 C C . VAL A 1 322 ? 21.526 -0.557 -38.631 1.00 81.81 322 VAL A C 1
ATOM 2568 O O . VAL A 1 322 ? 20.779 0.391 -38.873 1.00 81.81 322 VAL A O 1
ATOM 2571 N N . ALA A 1 323 ? 21.123 -1.619 -37.927 1.00 82.88 323 ALA A N 1
ATOM 2572 C CA . ALA A 1 323 ? 19.778 -1.741 -37.367 1.00 82.88 323 ALA A CA 1
ATOM 2573 C C . ALA A 1 323 ? 19.484 -0.654 -36.319 1.00 82.88 323 ALA A C 1
ATOM 2575 O O . ALA A 1 323 ? 18.419 -0.041 -36.371 1.00 82.88 323 ALA A O 1
ATOM 2576 N N . LEU A 1 324 ? 20.438 -0.355 -35.430 1.00 80.94 324 LEU A N 1
ATOM 2577 C CA . LEU A 1 324 ? 20.328 0.728 -34.449 1.00 80.94 324 LEU A CA 1
ATOM 2578 C C . LEU A 1 324 ? 20.173 2.091 -35.127 1.00 80.94 324 LEU A C 1
ATOM 2580 O O . LEU A 1 324 ? 19.330 2.881 -34.712 1.00 80.94 324 LEU A O 1
ATOM 2584 N N . ARG A 1 325 ? 20.912 2.345 -36.214 1.00 76.69 325 ARG A N 1
ATOM 2585 C CA . ARG A 1 325 ? 20.752 3.586 -36.984 1.00 76.69 325 ARG A CA 1
ATOM 2586 C C . ARG A 1 325 ? 19.400 3.682 -37.696 1.00 76.69 325 ARG A C 1
ATOM 2588 O O . ARG A 1 325 ? 18.860 4.768 -37.871 1.00 76.69 325 ARG A O 1
ATOM 2595 N N . GLY A 1 326 ? 18.828 2.555 -38.110 1.00 75.81 326 GLY A N 1
ATOM 2596 C CA . GLY A 1 326 ? 17.461 2.527 -38.636 1.00 75.81 326 GLY A CA 1
ATOM 2597 C C . GLY A 1 326 ? 16.404 2.897 -37.587 1.00 75.81 326 GLY A C 1
ATOM 2598 O O . GLY A 1 326 ? 15.324 3.357 -37.949 1.00 75.81 326 GLY A O 1
ATOM 2599 N N . GLN A 1 327 ? 16.714 2.710 -36.300 1.00 77.62 327 GLN A N 1
ATOM 2600 C CA . GLN A 1 327 ? 15.819 2.969 -35.166 1.00 77.62 327 GLN A CA 1
ATOM 2601 C C . GLN A 1 327 ? 16.037 4.345 -34.519 1.00 77.62 327 GLN A C 1
ATOM 2603 O O . GLN A 1 327 ? 15.181 4.814 -33.766 1.00 77.62 327 GLN A O 1
ATOM 2608 N N . THR A 1 328 ? 17.149 5.020 -34.820 1.00 67.94 328 THR A N 1
ATOM 2609 C CA . THR A 1 328 ? 17.376 6.412 -34.429 1.00 67.94 328 THR A CA 1
ATOM 2610 C C . THR A 1 328 ? 16.472 7.329 -35.240 1.00 67.94 328 THR A C 1
ATOM 2612 O O . THR A 1 328 ? 16.830 7.798 -36.314 1.00 67.94 328 THR A O 1
ATOM 2615 N N . HIS A 1 329 ? 15.271 7.591 -34.730 1.00 71.31 329 HIS A N 1
ATOM 2616 C CA . HIS A 1 329 ? 14.332 8.577 -35.272 1.00 71.31 329 HIS A CA 1
ATOM 2617 C C . HIS A 1 329 ? 14.803 10.027 -35.004 1.00 71.31 329 HIS A C 1
ATOM 2619 O O . HIS A 1 329 ? 14.057 10.825 -34.439 1.00 71.31 329 HIS A O 1
ATOM 2625 N N . GLY A 1 330 ? 16.048 10.368 -35.358 1.00 68.56 330 GLY A N 1
ATOM 2626 C CA . GLY A 1 330 ? 16.622 11.707 -35.167 1.00 68.56 330 GLY A CA 1
ATOM 2627 C C . GLY A 1 330 ? 17.100 12.024 -33.744 1.00 68.56 330 GLY A C 1
ATOM 2628 O O . GLY A 1 330 ? 17.232 13.196 -33.388 1.00 68.56 330 GLY A O 1
ATOM 2629 N N . ASP A 1 331 ? 17.336 11.012 -32.898 1.00 82.00 331 ASP A N 1
ATOM 2630 C CA . ASP A 1 331 ? 17.939 11.226 -31.577 1.00 82.00 331 ASP A CA 1
ATOM 2631 C C . ASP A 1 331 ? 19.449 11.465 -31.716 1.00 82.00 331 ASP A C 1
ATOM 2633 O O . ASP A 1 331 ? 20.240 10.532 -31.886 1.00 82.00 331 ASP A O 1
ATOM 2637 N N . ILE A 1 332 ? 19.840 12.735 -31.594 1.00 82.12 332 ILE A N 1
ATOM 2638 C CA . ILE A 1 332 ? 21.219 13.225 -31.735 1.00 82.12 332 ILE A CA 1
ATOM 2639 C C . ILE A 1 332 ? 22.199 12.427 -30.863 1.00 82.12 332 ILE A C 1
ATOM 2641 O O . ILE A 1 332 ? 23.337 12.192 -31.266 1.00 82.12 332 ILE A O 1
ATOM 2645 N N . ARG A 1 333 ? 21.785 11.994 -29.663 1.00 81.12 333 ARG A N 1
ATOM 2646 C CA . ARG A 1 333 ? 22.680 11.273 -28.740 1.00 81.12 333 ARG A CA 1
ATOM 2647 C C . ARG A 1 333 ? 23.006 9.879 -29.247 1.00 81.12 333 ARG A C 1
ATOM 2649 O O . ARG A 1 333 ? 24.158 9.455 -29.201 1.00 81.12 333 ARG A O 1
ATOM 2656 N N . GLN A 1 334 ? 21.994 9.169 -29.727 1.00 83.50 334 GLN A N 1
ATOM 2657 C CA . GLN A 1 334 ? 22.170 7.835 -30.285 1.00 83.50 334 GLN A CA 1
ATOM 2658 C C . GLN A 1 334 ? 22.966 7.903 -31.591 1.00 83.50 334 GLN A C 1
ATOM 2660 O O . GLN A 1 334 ? 23.888 7.113 -31.773 1.00 83.50 334 GLN A O 1
ATOM 2665 N N . GLU A 1 335 ? 22.682 8.880 -32.455 1.00 83.31 335 GLU A N 1
ATOM 2666 C CA . GLU A 1 335 ? 23.432 9.094 -33.697 1.00 83.31 335 GLU A CA 1
ATOM 2667 C C . GLU A 1 335 ? 24.910 9.405 -33.433 1.00 83.31 335 GLU A C 1
ATOM 2669 O O . GLU A 1 335 ? 25.779 8.795 -34.057 1.00 83.31 335 GLU A O 1
ATOM 2674 N N . ALA A 1 336 ? 25.206 10.278 -32.465 1.00 82.25 336 ALA A N 1
ATOM 2675 C CA . ALA A 1 336 ? 26.576 10.578 -32.056 1.00 82.25 336 ALA A CA 1
ATOM 2676 C C . ALA A 1 336 ? 27.293 9.334 -31.511 1.00 82.25 336 ALA A C 1
ATOM 2678 O O . ALA A 1 336 ? 28.410 9.037 -31.924 1.00 82.25 336 ALA A O 1
ATOM 2679 N N . ALA A 1 337 ? 26.638 8.556 -30.644 1.00 84.81 337 ALA A N 1
ATOM 2680 C CA . ALA A 1 337 ? 27.217 7.325 -30.111 1.00 84.81 337 ALA A CA 1
ATOM 2681 C C . ALA A 1 337 ? 27.480 6.275 -31.206 1.00 84.81 337 ALA A C 1
ATOM 2683 O O . ALA A 1 337 ? 28.507 5.598 -31.174 1.00 84.81 337 ALA A O 1
ATOM 2684 N N . ILE A 1 338 ? 26.572 6.124 -32.176 1.00 84.69 338 ILE A N 1
ATOM 2685 C CA . ILE A 1 338 ? 26.739 5.196 -33.305 1.00 84.69 338 ILE A CA 1
ATOM 2686 C C . ILE A 1 338 ? 27.880 5.658 -34.216 1.00 84.69 338 ILE A C 1
ATOM 2688 O O . ILE A 1 338 ? 28.697 4.829 -34.617 1.00 84.69 338 ILE A O 1
ATOM 2692 N N . ALA A 1 339 ? 27.968 6.956 -34.512 1.00 82.44 339 ALA A N 1
ATOM 2693 C CA . ALA A 1 339 ? 29.053 7.523 -35.306 1.00 82.44 339 ALA A CA 1
ATOM 2694 C C . ALA A 1 339 ? 30.417 7.343 -34.618 1.00 82.44 339 ALA A C 1
ATOM 2696 O O . ALA A 1 339 ? 31.357 6.883 -35.266 1.00 82.44 339 ALA A O 1
ATOM 2697 N N . ASP A 1 340 ? 30.501 7.606 -33.310 1.00 83.94 340 ASP A N 1
ATOM 2698 C CA . ASP A 1 340 ? 31.710 7.395 -32.506 1.00 83.94 340 ASP A CA 1
ATOM 2699 C C . ASP A 1 340 ? 32.137 5.919 -32.509 1.00 83.94 340 ASP A C 1
ATOM 2701 O O . ASP A 1 340 ? 33.312 5.608 -32.709 1.00 83.94 340 ASP A O 1
ATOM 2705 N N . MET A 1 341 ? 31.188 4.986 -32.334 1.00 82.88 341 MET A N 1
ATOM 2706 C CA . MET A 1 341 ? 31.473 3.548 -32.422 1.00 82.88 341 MET A CA 1
ATOM 2707 C C . MET A 1 341 ? 31.947 3.145 -33.820 1.00 82.88 341 MET A C 1
ATOM 2709 O O . MET A 1 341 ? 32.890 2.365 -33.936 1.00 82.88 341 MET A O 1
ATOM 2713 N N . ALA A 1 342 ? 31.313 3.660 -34.877 1.00 81.75 342 ALA A N 1
ATOM 2714 C CA . ALA A 1 342 ? 31.688 3.358 -36.254 1.00 81.75 342 ALA A CA 1
ATOM 2715 C C . ALA A 1 342 ? 33.094 3.880 -36.583 1.00 81.75 342 ALA A C 1
ATOM 2717 O O . ALA A 1 342 ? 33.886 3.152 -37.179 1.00 81.75 342 ALA A O 1
ATOM 2718 N N . GLU A 1 343 ? 33.435 5.098 -36.155 1.00 80.38 343 GLU A N 1
ATOM 2719 C CA . GLU A 1 343 ? 34.768 5.668 -36.354 1.00 80.38 343 GLU A CA 1
ATOM 2720 C C . GLU A 1 343 ? 35.850 4.878 -35.601 1.00 80.38 343 GLU A C 1
ATOM 2722 O O . GLU A 1 343 ? 36.875 4.518 -36.191 1.00 80.38 343 GLU A O 1
ATOM 2727 N N . ASP A 1 344 ? 35.618 4.552 -34.324 1.00 80.38 344 ASP A N 1
ATOM 2728 C CA . ASP A 1 344 ? 36.554 3.752 -33.525 1.00 80.38 344 ASP A CA 1
ATOM 2729 C C . ASP A 1 344 ? 36.743 2.344 -34.132 1.00 80.38 344 ASP A C 1
ATOM 2731 O O . ASP A 1 344 ? 37.866 1.835 -34.184 1.00 80.38 344 ASP A O 1
ATOM 2735 N N . LEU A 1 345 ? 35.682 1.723 -34.664 1.00 78.75 345 LEU A N 1
ATOM 2736 C CA . LEU A 1 345 ? 35.766 0.417 -35.330 1.00 78.75 345 LEU A CA 1
ATOM 2737 C C . LEU A 1 345 ? 36.523 0.472 -36.662 1.00 78.75 345 LEU A C 1
ATOM 2739 O O . LEU A 1 345 ? 37.344 -0.414 -36.910 1.00 78.75 345 LEU A O 1
ATOM 2743 N N . ILE A 1 346 ? 36.322 1.514 -37.479 1.00 77.12 346 ILE A N 1
ATOM 2744 C CA . ILE A 1 346 ? 37.079 1.720 -38.729 1.00 77.12 346 ILE A CA 1
ATOM 2745 C C . ILE A 1 346 ? 38.579 1.810 -38.428 1.00 77.12 346 ILE A C 1
ATOM 2747 O O . ILE A 1 346 ? 39.389 1.172 -39.104 1.00 77.12 346 ILE A O 1
ATOM 2751 N N . ARG A 1 347 ? 38.956 2.546 -37.374 1.00 76.12 347 ARG A N 1
ATOM 2752 C CA . ARG A 1 347 ? 40.358 2.679 -36.945 1.00 76.12 347 ARG A CA 1
ATOM 2753 C C . ARG A 1 347 ? 40.949 1.359 -36.440 1.00 76.12 347 ARG A C 1
ATOM 2755 O O . ARG A 1 347 ? 42.122 1.088 -36.685 1.00 76.12 347 ARG A O 1
ATOM 2762 N N . CYS A 1 348 ? 40.168 0.539 -35.736 1.00 72.38 348 CYS A N 1
ATOM 2763 C CA . CYS A 1 348 ? 40.663 -0.695 -35.117 1.00 72.38 348 CYS A CA 1
ATOM 2764 C C . CYS A 1 348 ? 40.663 -1.925 -36.045 1.00 72.38 348 CYS A C 1
ATOM 2766 O O . CYS A 1 348 ? 41.569 -2.755 -35.930 1.00 72.38 348 CYS A O 1
ATOM 2768 N N . ARG A 1 349 ? 39.668 -2.078 -36.931 1.00 67.44 349 ARG A N 1
ATOM 2769 C CA . ARG A 1 349 ? 39.463 -3.292 -37.751 1.00 67.44 349 ARG A CA 1
ATOM 2770 C C . ARG A 1 349 ? 39.554 -3.072 -39.264 1.00 67.44 349 ARG A C 1
ATOM 2772 O O . ARG A 1 349 ? 39.741 -4.044 -39.989 1.00 67.44 349 ARG A O 1
ATOM 2779 N N . GLY A 1 350 ? 39.545 -1.825 -39.736 1.00 64.50 350 GLY A N 1
ATOM 2780 C CA . GLY A 1 350 ? 39.587 -1.484 -41.159 1.00 64.50 350 GLY A CA 1
ATOM 2781 C C . GLY A 1 350 ? 38.234 -1.018 -41.701 1.00 64.50 350 GLY A C 1
ATOM 2782 O O . GLY A 1 350 ? 37.212 -1.057 -41.019 1.00 64.50 350 GLY A O 1
ATOM 2783 N N . GLY A 1 351 ? 38.243 -0.515 -42.934 1.00 62.66 351 GLY A N 1
ATOM 2784 C CA . GLY A 1 351 ? 37.092 0.150 -43.540 1.00 62.66 351 GLY A CA 1
ATOM 2785 C C . GLY A 1 351 ? 36.088 -0.806 -44.181 1.00 62.66 351 GLY A C 1
ATOM 2786 O O . GLY A 1 351 ? 36.171 -1.047 -45.382 1.00 62.66 351 GLY A O 1
ATOM 2787 N N . ASP A 1 352 ? 35.117 -1.304 -43.413 1.00 69.38 352 ASP A N 1
ATOM 2788 C CA . ASP A 1 352 ? 33.922 -1.943 -43.982 1.00 69.38 352 ASP A CA 1
ATOM 2789 C C . ASP A 1 352 ? 32.989 -0.864 -44.591 1.00 69.38 352 ASP A C 1
ATOM 2791 O O . ASP A 1 352 ? 32.676 0.127 -43.914 1.00 69.38 352 ASP A O 1
ATOM 2795 N N . PRO A 1 353 ? 32.501 -1.029 -45.841 1.00 68.44 353 PRO A N 1
ATOM 2796 C CA . PRO A 1 353 ? 31.539 -0.125 -46.480 1.00 68.44 353 PRO A CA 1
ATOM 2797 C C . PRO A 1 353 ? 30.312 0.219 -45.623 1.00 68.44 353 PRO A C 1
ATOM 2799 O O . PRO A 1 353 ? 29.799 1.340 -45.703 1.00 68.44 353 PRO A O 1
ATOM 2802 N N . ARG A 1 354 ? 29.846 -0.720 -44.786 1.00 72.00 354 ARG A N 1
ATOM 2803 C CA . ARG A 1 354 ? 28.681 -0.534 -43.907 1.00 72.00 354 ARG A CA 1
ATOM 2804 C C . ARG A 1 354 ? 28.946 0.518 -42.831 1.00 72.00 354 ARG A C 1
ATOM 2806 O O . ARG A 1 354 ? 28.060 1.318 -42.545 1.00 72.00 354 ARG A O 1
ATOM 2813 N N . LEU A 1 355 ? 30.165 0.567 -42.290 1.00 72.62 355 LEU A N 1
ATOM 2814 C CA . LEU A 1 355 ? 30.558 1.514 -41.241 1.00 72.62 355 LEU A CA 1
ATOM 2815 C C . LEU A 1 355 ? 30.690 2.941 -41.778 1.00 72.62 355 LEU A C 1
ATOM 2817 O O . LEU A 1 355 ? 30.236 3.884 -41.134 1.00 72.62 355 LEU A O 1
ATOM 2821 N N . PHE A 1 356 ? 31.230 3.110 -42.989 1.00 72.06 356 PHE A N 1
ATOM 2822 C CA . PHE A 1 356 ? 31.307 4.427 -43.632 1.00 72.06 356 PHE A CA 1
ATOM 2823 C C . PHE A 1 356 ? 29.933 5.033 -43.903 1.00 72.06 356 PHE A C 1
ATOM 2825 O O . PHE A 1 356 ? 29.788 6.254 -43.896 1.00 72.06 356 PHE A O 1
ATOM 2832 N N . GLY A 1 357 ? 28.921 4.189 -44.122 1.00 73.50 357 GLY A N 1
ATOM 2833 C CA . GLY A 1 357 ? 27.540 4.627 -44.255 1.00 73.50 357 GLY A CA 1
ATOM 2834 C C . GLY A 1 357 ? 27.023 5.344 -43.009 1.00 73.50 357 GLY A C 1
ATOM 2835 O O . GLY A 1 357 ? 26.222 6.262 -43.165 1.00 73.50 357 GLY A O 1
ATOM 2836 N N . LEU A 1 358 ? 27.487 4.957 -41.813 1.00 75.31 358 LEU A N 1
ATOM 2837 C CA . LEU A 1 358 ? 27.016 5.437 -40.504 1.00 75.31 358 LEU A CA 1
ATOM 2838 C C . LEU A 1 358 ? 27.617 6.787 -40.081 1.00 75.31 358 LEU A C 1
ATOM 2840 O O . LEU A 1 358 ? 27.071 7.434 -39.192 1.00 75.31 358 LEU A O 1
ATOM 2844 N N . LEU A 1 359 ? 28.714 7.215 -40.711 1.00 74.94 359 LEU A N 1
ATOM 2845 C CA . LEU A 1 359 ? 29.400 8.466 -40.386 1.00 74.94 359 LEU A CA 1
ATOM 2846 C C . LEU A 1 359 ? 28.658 9.699 -40.941 1.00 74.94 359 LEU A C 1
ATOM 2848 O O . LEU A 1 359 ? 28.039 9.610 -42.007 1.00 74.94 359 LEU A O 1
ATOM 2852 N N . PRO A 1 360 ? 28.783 10.873 -40.289 1.00 74.81 360 PRO A N 1
ATOM 2853 C CA . PRO A 1 360 ? 28.384 12.155 -40.871 1.00 74.81 360 PRO A CA 1
ATOM 2854 C C . PRO A 1 360 ? 29.100 12.416 -42.207 1.00 74.81 360 PRO A C 1
ATOM 2856 O O . PRO A 1 360 ? 30.265 12.035 -42.369 1.00 74.81 360 PRO A O 1
ATOM 2859 N N . GLU A 1 361 ? 28.437 13.091 -43.155 1.00 69.19 361 GLU A N 1
ATOM 2860 C CA . GLU A 1 361 ? 28.954 13.286 -44.524 1.00 69.19 361 GLU A CA 1
ATOM 2861 C C . GLU A 1 361 ? 30.341 13.952 -44.567 1.00 69.19 361 GLU A C 1
ATOM 2863 O O . GLU A 1 361 ? 31.204 13.555 -45.360 1.00 69.19 361 GLU A O 1
ATOM 2868 N N . ASP A 1 362 ? 30.600 14.889 -43.654 1.00 70.00 362 ASP A N 1
ATOM 2869 C CA . ASP A 1 362 ? 31.877 15.601 -43.537 1.00 70.00 362 ASP A CA 1
ATOM 2870 C C . ASP A 1 362 ? 33.038 14.680 -43.144 1.00 70.00 362 ASP A C 1
ATOM 2872 O O . ASP A 1 362 ? 34.157 14.796 -43.655 1.00 70.00 362 ASP A O 1
ATOM 2876 N N . VAL A 1 363 ? 32.778 13.745 -42.227 1.00 71.00 363 VAL A N 1
ATOM 2877 C CA . VAL A 1 363 ? 33.775 12.795 -41.718 1.00 71.00 363 VAL A CA 1
ATOM 2878 C C . VAL A 1 363 ? 33.988 11.685 -42.742 1.00 71.00 363 VAL A C 1
ATOM 2880 O O . VAL A 1 363 ? 35.128 11.361 -43.080 1.00 71.00 363 VAL A O 1
ATOM 2883 N N . ARG A 1 364 ? 32.899 11.174 -43.326 1.00 67.62 364 ARG A N 1
ATOM 2884 C CA . ARG A 1 364 ? 32.932 10.176 -44.400 1.00 67.62 364 ARG A CA 1
ATOM 2885 C C . ARG A 1 364 ? 33.778 10.644 -45.587 1.00 67.62 364 ARG A C 1
ATOM 2887 O O . ARG A 1 364 ? 34.626 9.896 -46.069 1.00 67.62 364 ARG A O 1
ATOM 2894 N N . SER A 1 365 ? 33.603 11.893 -46.019 1.00 63.09 365 SER A N 1
ATOM 2895 C CA . SER A 1 365 ? 34.344 12.476 -47.145 1.00 63.09 365 SER A CA 1
ATOM 2896 C C . SER A 1 365 ? 35.855 12.548 -46.894 1.00 63.09 365 SER A C 1
ATOM 2898 O O . SER A 1 365 ? 36.641 12.354 -47.822 1.00 63.09 365 SER A O 1
ATOM 2900 N N . LYS A 1 366 ? 36.286 12.786 -45.647 1.00 71.56 366 LYS A N 1
ATOM 2901 C CA . LYS A 1 366 ? 37.711 12.801 -45.271 1.00 71.56 366 LYS A CA 1
ATOM 2902 C C . LYS A 1 366 ? 38.339 11.409 -45.344 1.00 71.56 366 LYS A C 1
ATOM 2904 O O . LYS A 1 366 ? 39.414 11.272 -45.923 1.00 71.56 366 LYS A O 1
ATOM 2909 N N . TYR A 1 367 ? 37.664 10.385 -44.823 1.00 66.88 367 TYR A N 1
ATOM 2910 C CA . TYR A 1 367 ? 38.171 9.009 -44.869 1.00 66.88 367 TYR A CA 1
ATOM 2911 C C . TYR A 1 367 ? 38.183 8.430 -46.291 1.00 66.88 367 TYR A C 1
ATOM 2913 O O . TYR A 1 367 ? 39.164 7.801 -46.675 1.00 66.88 367 TYR A O 1
ATOM 2921 N N . MET A 1 368 ? 37.159 8.710 -47.107 1.00 64.69 368 MET A N 1
ATOM 2922 C CA . MET A 1 368 ? 37.135 8.289 -48.518 1.00 64.69 368 MET A CA 1
ATOM 2923 C C . MET A 1 368 ? 38.256 8.950 -49.335 1.00 64.69 368 MET A C 1
ATOM 2925 O O . MET A 1 368 ? 38.846 8.308 -50.200 1.00 64.69 368 MET A O 1
ATOM 2929 N N . ARG A 1 369 ? 38.597 10.217 -49.045 1.00 62.91 369 ARG A N 1
ATOM 2930 C CA . ARG A 1 369 ? 39.754 10.899 -49.657 1.00 62.91 369 ARG A CA 1
ATOM 2931 C C . ARG A 1 369 ? 41.085 10.295 -49.208 1.00 62.91 369 ARG A C 1
ATOM 2933 O O . ARG A 1 369 ? 41.965 10.128 -50.041 1.00 62.91 369 ARG A O 1
ATOM 2940 N N . ALA A 1 370 ? 41.227 9.956 -47.927 1.00 63.03 370 ALA A N 1
ATOM 2941 C CA . ALA A 1 370 ? 42.435 9.317 -47.404 1.00 63.03 370 ALA A CA 1
ATOM 2942 C C . ALA A 1 370 ? 42.662 7.923 -48.018 1.00 63.03 370 ALA A C 1
ATOM 2944 O O . ALA A 1 370 ? 43.765 7.641 -48.472 1.00 63.03 370 ALA A O 1
ATOM 2945 N N . GLN A 1 371 ? 41.613 7.101 -48.136 1.00 60.94 371 GLN A N 1
ATOM 2946 C CA . GLN A 1 371 ? 41.701 5.802 -48.814 1.00 60.94 371 GLN A CA 1
ATOM 2947 C C . GLN A 1 371 ? 41.986 5.934 -50.315 1.00 60.94 371 GLN A C 1
ATOM 2949 O O . GLN A 1 371 ? 42.774 5.166 -50.853 1.00 60.94 371 GLN A O 1
ATOM 2954 N N . ALA A 1 372 ? 41.391 6.915 -51.004 1.00 58.62 372 ALA A N 1
ATOM 2955 C CA . ALA A 1 372 ? 41.690 7.155 -52.417 1.00 58.62 372 ALA A CA 1
ATOM 2956 C C . ALA A 1 372 ? 43.158 7.560 -52.641 1.00 58.62 372 ALA A C 1
ATOM 2958 O O . ALA A 1 372 ? 43.743 7.177 -53.647 1.00 58.62 372 ALA A O 1
ATOM 2959 N N . LEU A 1 373 ? 43.761 8.297 -51.703 1.00 56.62 373 LEU A N 1
ATOM 2960 C CA . LEU A 1 373 ? 45.181 8.658 -51.747 1.00 56.62 373 LEU A CA 1
ATOM 2961 C C . LEU A 1 373 ? 46.103 7.465 -51.432 1.00 56.62 373 LEU A C 1
ATOM 2963 O O . LEU A 1 373 ? 47.162 7.364 -52.038 1.00 56.62 373 LEU A O 1
ATOM 2967 N N . GLU A 1 374 ? 45.698 6.546 -50.550 1.00 56.72 374 GLU A N 1
ATOM 2968 C CA . GLU A 1 374 ? 46.436 5.298 -50.273 1.00 56.72 374 GLU A CA 1
ATOM 2969 C C . GLU A 1 374 ? 46.397 4.284 -51.429 1.00 56.72 374 GLU A C 1
ATOM 2971 O O . GLU A 1 374 ? 47.273 3.435 -51.503 1.00 56.72 374 GLU A O 1
ATOM 2976 N N . VAL A 1 375 ? 45.409 4.357 -52.329 1.00 53.16 375 VAL A N 1
ATOM 2977 C CA . VAL A 1 375 ? 45.295 3.475 -53.513 1.00 53.16 375 VAL A CA 1
ATOM 2978 C C . VAL A 1 375 ? 46.085 4.009 -54.722 1.00 53.16 375 VAL A C 1
ATOM 2980 O O . VAL A 1 375 ? 46.317 3.279 -55.684 1.00 53.16 375 VAL A O 1
ATOM 2983 N N . ILE A 1 376 ? 46.483 5.286 -54.696 1.00 49.78 376 ILE A N 1
ATOM 2984 C CA . ILE A 1 376 ? 47.226 5.955 -55.782 1.00 49.78 376 ILE A CA 1
ATOM 2985 C C . ILE A 1 376 ? 48.756 5.908 -55.557 1.00 49.78 376 ILE A C 1
ATOM 2987 O O . ILE A 1 376 ? 49.509 6.116 -56.510 1.00 49.78 376 ILE A O 1
ATOM 2991 N N . CYS A 1 377 ? 49.215 5.602 -54.339 1.00 40.19 377 CYS A N 1
ATOM 2992 C CA . CYS A 1 377 ? 50.614 5.291 -54.008 1.00 40.19 377 CYS A CA 1
ATOM 2993 C C . CYS A 1 377 ? 50.839 3.777 -53.987 1.00 40.19 377 CYS A C 1
ATOM 2995 O O . CYS A 1 377 ? 51.961 3.357 -54.352 1.00 40.19 377 CYS A O 1
#

Sequence (377 aa):
MQDGDMKAQLKDWRESNVLAEFSQPVRAIYELLAGNAGVCAGVKNVPIENRVDSFTISQRFGLDWMRSFGLRLFYTTGATANVAEAVRSFQADIEQDKEPEPDSALWSLLKAFANQEFDWSDTRLGWLLTKAIYATGKVSFGQDAAEKLDKASLAYASALTAQSQWVPATFVLLQLSDAASREAAVRDHLGRHARRIGSPRNPNSAFSSLRKFGVPETWIWEAKALDFRARGDSQQEFLALVWAQNYSEANQAFVHRVGPDLVIARDFRRLFRFAQLLFKVKGKLQDWDRGAAVYLLYPMARLQGKQHGLDKFDHQLFDGLVALRGQTHGDIRQEAAIADMAEDLIRCRGGDPRLFGLLPEDVRSKYMRAQALEVIC

Organism: Thermothelomyces thermophilus (strain ATCC 42464 / BCRC 31852 / DSM 1799) (NCBI:txid573729)

Radius of gyration: 40.96 Å; chains: 1; bounding box: 96×32×116 Å

Foldseek 3Di:
DDLVVLVVVVVVCLVVLVVLVDDPVVLCVSCLQNQHLFKRDWDPPDPPSSGDHIDTPCVVVVHDPVVSLVSNQPRNDPPDRDLLVSLVVSVVCCVVVRDPDDPDPVNQVSCCVNVVDHDCPDLVCNLVVLVVVVVVVPDDPPPPSLVVNQVSLQVSLVVCVVVVNLLVSLLSLCPRPDPVSSVVVNLVSLLVCLVQQDDPPDCPGSVVSCVVSVNDQLSNLVSVLNVCVVVVVLLSNLVSCLSNVVLAVSQVSCQPPVLLVCLVVVVLVVLQVSLVSSVVVVVVYDPCLQTSVLSNVLSVLLVPFQDPPCPVCVVSNLNSLLSSVVVCPPPPSSLVSSQSSLVSNCVRHNDDVSSLVSHDPVVSVVVVVVVVVVVVD

InterPro domains:
  IPR021967 Nuclear pore complex protein NUP96, C-terminal domain [PF12110] (4-226)

Secondary structure (DSSP, 8-state):
--HHHHHHHHHHHHHTTGGGGS-HHHHHHHHHHTT--SEE--B-SS-GGG-B--EEHHHHHT--HHHHHHHIIIIIS-SS--HHHHHHHHHHHHHTTSSPPP--HHHHHHHHHHHS----SSHHHHHHHHHHHHHHT-S---TTHHHHHHHHHHHHHHHHHHTT-HHHHHHHHTT-SSHHHHHHHHHHHHHHTGGGS--TT-TTSHHHHHHHTT--HHHHHHHHHHHHHHHT-HHHHHHHHHHTT-HHHHHHHIIIIIHHHHHHTT-HHHHHHHHHHHHTTGGG-TTGGGTHHHHHHHHHHHHHTT-TTSHHHHHHHHHHHHHHHHH-SS-HHHHHHHHHHHHHHHHHH---HHHHHHS-HHHHHHHHHHHHHHTT-

pLDDT: mean 81.01, std 9.85, range [40.19, 94.44]